Protein AF-A0A6C0DJN3-F1 (afdb_monomer)

Sequence (434 aa):
MSNNQFNIQLILSNLINDVNAITIPNTTESMMNELSIIDMSINNILKQYENNNNSKTNESNTKSKKTKCKSLELSEYNYANKEIPIKEYKLDELKKAAKKYKLLISGNKTALINRLQMHFKQIKNAIILQKNYRRWIVNATYALRGPAFKNRKLCVNDTDFVTMEPLDEIPNENFFSYMDTKQFIYGFNITSIIQMIRSKGKFNNPYNREELDKKTLKDIKKLYRLCFIVYPDFKNENESVRTSQNNMNNNNIENGNNNNSLNRHYTNEFRHHNDLITNRYSNLIHGIKEKLRIIREKTIEQRITELFIEFDHLGNYTNRNWFSTLDSTQYIRLYRCILDIWNSRGQLSYSVKSKICLLGSPFTEIIPRTFFTNDSISYERIQNGCLTIFENLVYTGIDEEHRKLGAFHALTSLTVVSRDARQAMPWLYESVVF

Radius of gyration: 31.93 Å; Cα contacts (8 Å, |Δi|>4): 361; chains: 1; bounding box: 92×56×72 Å

InterPro domains:
  IPR003034 SAP domain [PF02037] (87-121)
  IPR036361 SAP domain superfamily [G3DSA:1.10.720.30] (47-127)

Mean predicted aligned error: 20.29 Å

Foldseek 3Di:
DPVPVVVVVVVVVVVVCVVVVDPDPDDDPVVVVVVVVVVVVVVVVVVVVVVVVVPDDDDDDDDDDDDPDPDDQLDLVCVVVVNDPLLPDDLVSLLVVCVVVVHDSDDDPVVSSVRSNVVSVVVVVVVVVVVVVLVVLVVLLVPLQDDCLVPVVQAPDQAAPPLRHGLVPADSLQKHWDADPVRHIHIHGLQSQVLCCVLPVFDADPPPRHGDDPVNVVSSLSSLQSSCVNPVVSVLQDDRDDDDDDPPDDDDDDDDDPDCSVQVSVVVVLPVNLVSLCVVCVVVVVVLVVVVVVLLVDDLVSLLVVLQVLLVVLPANDDSCLQPVFDLVLLLQLVVQLVCCLPPQVSDDLVLQCQQASSRALQPPADDPVVSVDPDDDSVNSSVRLSSSLSRRQRHHNDSVSNSVSSLSSLLSSLVRGVVSCVRCVVSVVSPVD

pLDDT: mean 72.51, std 23.51, range [26.83, 97.81]

Nearest PDB structures (foldseek):
  7nkq-assembly1_d  TM=2.104E-01  e=4.677E+00  Mycolicibacterium smegmatis MC2 155

Solvent-accessible surface area (backbone atoms only — not comparable to full-atom values): 25527 Å² total; per-residue (Å²): 134,72,76,66,62,59,51,54,55,52,50,51,52,50,51,52,50,62,56,69,71,58,80,79,82,78,84,50,70,71,57,53,49,52,51,49,52,50,52,51,51,50,52,51,54,51,52,55,53,53,59,61,67,76,68,77,88,78,89,79,93,74,94,73,82,89,69,88,72,78,83,72,74,85,43,58,70,43,52,74,71,68,76,54,68,73,84,76,59,52,69,68,58,52,39,53,39,27,52,74,73,72,41,82,66,74,79,57,71,65,60,45,48,52,51,51,52,51,50,41,51,50,50,54,51,50,54,52,51,50,53,52,49,55,52,48,52,55,52,49,44,61,65,51,18,34,84,31,67,90,45,59,83,62,25,82,51,65,40,22,95,74,82,59,46,44,54,89,73,53,53,77,91,39,43,31,24,49,67,50,99,86,72,50,31,44,50,35,44,46,63,51,52,51,52,40,31,71,74,67,75,50,55,53,44,89,89,79,62,50,69,67,53,73,64,59,55,49,40,50,57,49,35,56,58,49,37,53,74,74,34,68,66,57,38,75,75,50,80,82,84,77,76,86,75,80,85,77,81,82,90,76,89,78,89,78,80,95,83,62,80,76,65,61,53,66,60,49,61,49,53,57,63,32,53,60,51,42,68,77,40,42,70,59,52,50,53,44,52,52,53,50,50,61,48,67,73,46,54,70,70,56,41,46,47,54,50,35,53,47,43,36,74,63,72,38,95,68,60,54,62,52,60,76,69,56,52,65,68,41,44,55,51,30,48,52,41,40,54,41,37,75,73,71,66,63,81,64,51,71,75,54,46,42,36,17,16,57,79,37,43,45,61,61,98,50,80,62,80,76,54,86,75,46,98,80,69,55,58,67,59,52,50,52,46,50,50,50,30,44,49,32,22,46,64,33,23,79,47,70,68,33,14,39,52,23,38,47,55,46,50,30,25,43,22,73,62,19,69,66,41,22,71,77,40,48,70,45,31,50,72,74,76,110

Organism: NCBI:txid1070528

Secondary structure (DSSP, 8-state):
--HHHHHHHHHHHHHHHHHHT-------HHHHHHHHHHHHHHHHHHHHHHHHHSS--------------------HHHHHTT---GGGS-HHHHHHHHHHTT----S-HHHHHHHHHHHHHHHHHHHHHHHHHHHHHHHHHHHHT-TTSS-GGGSS-SB-TTT--BTTTS-TTTEEEEE-TTS-EEEEEHHHHHHHHHHHSS-B-TTT-PBPPHHHHHHHHHHHHHHHHH-HHHHHHS----------------------TTHHHHHHHHHHHHHHHHHHSHHHHHHHHHHHHHHHTS-HHHHHHHHHHHHHHTT----THHHHT--HHHHHHHHHHHHHIIIIIS---HHHHHHH-TTS-TTTTS--TTTTTSTT--HHHHHHHHHHHHHHHHH--SSHHHHHHHHHHHHHHHHHH-HHHHHH-HHHHHHHH-

Structure (mmCIF, N/CA/C/O backbone):
data_AF-A0A6C0DJN3-F1
#
_entry.id   AF-A0A6C0DJN3-F1
#
loop_
_atom_site.group_PDB
_atom_site.id
_atom_site.type_symbol
_atom_site.label_atom_id
_atom_site.label_alt_id
_atom_site.label_comp_id
_atom_site.label_asym_id
_atom_site.label_entity_id
_atom_site.label_seq_id
_atom_site.pdbx_PDB_ins_code
_atom_site.Cartn_x
_atom_site.Cartn_y
_atom_site.Cartn_z
_atom_site.occupancy
_atom_site.B_iso_or_equiv
_atom_site.auth_seq_id
_atom_site.auth_comp_id
_atom_site.auth_asym_id
_atom_site.auth_atom_id
_atom_site.pdbx_PDB_model_num
ATOM 1 N N . MET A 1 1 ? -10.626 -8.505 34.891 1.00 31.72 1 MET A N 1
ATOM 2 C CA . MET A 1 1 ? -11.514 -7.537 34.195 1.00 31.72 1 MET A CA 1
ATOM 3 C C . MET A 1 1 ? -10.853 -6.164 33.954 1.00 31.72 1 MET A C 1
ATOM 5 O O . MET A 1 1 ? -11.553 -5.182 33.750 1.00 31.72 1 MET A O 1
ATOM 9 N N . SER A 1 2 ? -9.518 -6.070 33.894 1.00 28.86 2 SER A N 1
ATOM 10 C CA . SER A 1 2 ? -8.775 -4.805 33.725 1.00 28.86 2 SER A CA 1
ATOM 11 C C . SER A 1 2 ? -8.487 -4.405 32.266 1.00 28.86 2 SER A C 1
ATOM 13 O O . SER A 1 2 ? -8.169 -3.247 32.017 1.00 28.86 2 SER A O 1
ATOM 15 N N . ASN A 1 3 ? -8.663 -5.302 31.286 1.00 27.16 3 ASN A N 1
ATOM 16 C CA . ASN A 1 3 ? -8.276 -5.039 29.887 1.00 27.16 3 ASN A CA 1
ATOM 17 C C . ASN A 1 3 ? -9.309 -4.254 29.051 1.00 27.16 3 ASN A C 1
ATOM 19 O O . ASN A 1 3 ? -8.944 -3.665 28.039 1.00 27.16 3 ASN A O 1
ATOM 23 N N . ASN A 1 4 ? -10.578 -4.169 29.472 1.00 31.05 4 ASN A N 1
ATOM 24 C CA . ASN A 1 4 ? -11.606 -3.429 28.713 1.00 31.05 4 ASN A CA 1
ATOM 25 C C . ASN A 1 4 ? -11.691 -1.937 29.069 1.00 31.05 4 ASN A C 1
ATOM 27 O O . ASN A 1 4 ? -12.181 -1.137 28.275 1.00 31.05 4 ASN A O 1
ATOM 31 N N . GLN A 1 5 ? -11.196 -1.538 30.242 1.00 32.38 5 GLN A N 1
ATOM 32 C CA . GLN A 1 5 ? -11.289 -0.154 30.717 1.00 32.38 5 GLN A CA 1
ATOM 33 C C . GLN A 1 5 ? -10.165 0.731 30.153 1.00 32.38 5 GLN A C 1
ATOM 35 O O . GLN A 1 5 ? -10.379 1.918 29.916 1.00 32.38 5 GLN A O 1
ATOM 40 N N . PHE A 1 6 ? -9.008 0.133 29.845 1.00 29.11 6 PHE A N 1
ATOM 41 C CA . PHE A 1 6 ? -7.888 0.805 29.180 1.00 29.11 6 PHE A CA 1
ATOM 42 C C . PHE A 1 6 ? -8.193 1.107 27.700 1.00 29.11 6 PHE A C 1
ATOM 44 O O . PHE A 1 6 ? -7.822 2.161 27.194 1.00 29.11 6 PHE A O 1
ATOM 51 N N . ASN A 1 7 ? -8.972 0.246 27.033 1.00 37.09 7 ASN A N 1
ATOM 52 C CA . ASN A 1 7 ? -9.353 0.428 25.630 1.00 37.09 7 ASN A CA 1
ATOM 53 C C . ASN A 1 7 ? -10.341 1.584 25.417 1.00 37.09 7 ASN A C 1
ATOM 55 O O . ASN A 1 7 ? -10.177 2.367 24.492 1.00 37.09 7 ASN A O 1
ATOM 59 N N . ILE A 1 8 ? -11.344 1.758 26.282 1.00 35.66 8 ILE A N 1
ATOM 60 C CA . ILE A 1 8 ? -12.380 2.790 26.075 1.00 35.66 8 ILE A CA 1
ATOM 61 C C . ILE A 1 8 ? -11.835 4.201 26.327 1.00 35.66 8 ILE A C 1
ATOM 63 O O . ILE A 1 8 ? -12.190 5.139 25.617 1.00 35.66 8 ILE A O 1
ATOM 67 N N . GLN A 1 9 ? -10.948 4.363 27.309 1.00 32.91 9 GLN A N 1
ATOM 68 C CA . GLN A 1 9 ? -10.354 5.662 27.621 1.00 32.91 9 GLN A CA 1
ATOM 69 C C . GLN A 1 9 ? -9.331 6.091 26.555 1.00 32.91 9 GLN A C 1
ATOM 71 O O . GLN A 1 9 ? -9.286 7.273 26.225 1.00 32.91 9 GLN A O 1
ATOM 76 N N . LEU A 1 10 ? -8.608 5.128 25.967 1.00 34.38 10 LEU A N 1
ATOM 77 C CA . LEU A 1 10 ? -7.714 5.330 24.824 1.00 34.38 10 LEU A CA 1
ATOM 78 C C . LEU A 1 10 ? -8.495 5.630 23.529 1.00 34.38 10 LEU A C 1
ATOM 80 O O . LEU A 1 10 ? -8.118 6.502 22.752 1.00 34.38 10 LEU A O 1
ATOM 84 N N . ILE A 1 11 ? -9.636 4.966 23.321 1.00 36.25 11 ILE A N 1
ATOM 85 C CA . ILE A 1 11 ? -10.531 5.221 22.183 1.00 36.25 11 ILE A CA 1
ATOM 86 C C . ILE A 1 11 ? -11.157 6.620 22.285 1.00 36.25 11 ILE A C 1
ATOM 88 O O . ILE A 1 11 ? -11.192 7.341 21.293 1.00 36.25 11 ILE A O 1
ATOM 92 N N . LEU A 1 12 ? -11.600 7.042 23.475 1.00 34.44 12 LEU A N 1
ATOM 93 C CA . LEU A 1 12 ? -12.170 8.376 23.697 1.00 34.44 12 LEU A CA 1
ATOM 94 C C . LEU A 1 12 ? -11.123 9.497 23.599 1.00 34.44 12 LEU A C 1
ATOM 96 O O . LEU A 1 12 ? -11.439 10.554 23.060 1.00 34.44 12 LEU A O 1
ATOM 100 N N . SER A 1 13 ? -9.886 9.282 24.065 1.00 33.06 13 SER A N 1
ATOM 101 C CA . SER A 1 13 ? -8.806 10.267 23.905 1.00 33.06 13 SER A CA 1
ATOM 102 C C . SER A 1 13 ? -8.369 10.412 22.448 1.00 33.06 13 SER A C 1
ATOM 104 O O . SER A 1 13 ? -8.129 11.528 21.997 1.00 33.06 13 SER A O 1
ATOM 106 N N . ASN A 1 14 ? -8.333 9.309 21.695 1.00 36.38 14 ASN A N 1
ATOM 107 C CA . ASN A 1 14 ? -8.007 9.340 20.269 1.00 36.38 14 ASN A CA 1
ATOM 108 C C . ASN A 1 14 ? -9.123 10.023 19.462 1.00 36.38 14 ASN A C 1
ATOM 110 O O . ASN A 1 14 ? -8.834 10.871 18.631 1.00 36.38 14 ASN A O 1
ATOM 114 N N . LEU A 1 15 ? -10.395 9.778 19.799 1.00 36.34 15 LEU A N 1
ATOM 115 C CA . LEU A 1 15 ? -11.548 10.453 19.185 1.00 36.34 15 LEU A CA 1
ATOM 116 C C . LEU A 1 15 ? -11.598 11.964 19.459 1.00 36.34 15 LEU A C 1
ATOM 118 O O . LEU A 1 15 ? -11.969 12.725 18.572 1.00 36.34 15 LEU A O 1
ATOM 122 N N . ILE A 1 16 ? -11.235 12.416 20.663 1.00 35.44 16 ILE A N 1
ATOM 123 C CA . ILE A 1 16 ? -11.189 13.853 20.991 1.00 35.44 16 ILE A CA 1
ATOM 124 C C . ILE A 1 16 ? -10.036 14.541 20.246 1.00 35.44 16 ILE A C 1
ATOM 126 O O . ILE A 1 16 ? -10.211 15.650 19.745 1.00 35.44 16 ILE A O 1
ATOM 130 N N . ASN A 1 17 ? -8.888 13.875 20.111 1.00 35.91 17 ASN A N 1
ATOM 131 C CA . ASN A 1 17 ? -7.758 14.399 19.343 1.00 35.91 17 ASN A CA 1
ATOM 132 C C . ASN A 1 17 ? -8.045 14.419 17.832 1.00 35.91 17 ASN A C 1
ATOM 134 O O . ASN A 1 17 ? -7.708 15.399 17.175 1.00 35.91 17 ASN A O 1
ATOM 138 N N . ASP A 1 18 ? -8.745 13.413 17.301 1.00 37.84 18 ASP A N 1
ATOM 139 C CA . ASP A 1 18 ? -9.129 13.341 15.884 1.00 37.84 18 ASP A CA 1
ATOM 140 C C . ASP A 1 18 ? -10.215 14.367 15.507 1.00 37.84 18 ASP A C 1
ATOM 142 O O . ASP A 1 18 ? -10.234 14.858 14.381 1.00 37.84 18 ASP A O 1
ATOM 146 N N . VAL A 1 19 ? -11.102 14.731 16.443 1.00 33.56 19 VAL A N 1
ATOM 147 C CA . VAL A 1 19 ? -12.116 15.785 16.244 1.00 33.56 19 VAL A CA 1
ATOM 148 C C . VAL A 1 19 ? -11.506 17.185 16.382 1.00 33.56 19 VAL A C 1
ATOM 150 O O . VAL A 1 19 ? -11.826 18.067 15.589 1.00 33.56 19 VAL A O 1
ATOM 153 N N . ASN A 1 20 ? -10.590 17.393 17.333 1.00 32.59 20 ASN A N 1
ATOM 154 C CA . ASN A 1 20 ? -9.934 18.690 17.542 1.00 32.59 20 ASN A CA 1
ATOM 155 C C . ASN A 1 20 ? -8.828 18.993 16.512 1.00 32.59 20 ASN A C 1
ATOM 157 O O . ASN A 1 20 ? -8.491 20.157 16.309 1.00 32.59 20 ASN A O 1
ATOM 161 N N . ALA A 1 21 ? -8.282 17.976 15.835 1.00 31.70 21 ALA A N 1
ATOM 162 C CA . ALA A 1 21 ? -7.291 18.140 14.766 1.00 31.70 21 ALA A CA 1
ATOM 163 C C . ALA A 1 21 ? -7.889 18.626 13.430 1.00 31.70 21 ALA A C 1
ATOM 165 O O . ALA A 1 21 ? -7.144 18.932 12.498 1.00 31.70 21 ALA A O 1
ATOM 166 N N . ILE A 1 22 ? -9.219 18.721 13.320 1.00 32.81 22 ILE A N 1
ATOM 167 C CA . ILE A 1 22 ? -9.905 19.228 12.130 1.00 32.81 22 ILE A CA 1
ATOM 168 C C . ILE A 1 22 ? -10.445 20.631 12.432 1.00 32.81 22 ILE A C 1
ATOM 170 O O . ILE A 1 22 ? -11.639 20.837 12.636 1.00 32.81 22 ILE A O 1
ATOM 174 N N . THR A 1 23 ? -9.572 21.637 12.409 1.00 28.48 23 THR A N 1
ATOM 175 C CA . THR A 1 23 ? -10.018 23.000 12.104 1.00 28.48 23 THR A CA 1
ATOM 176 C C . THR A 1 23 ? -10.500 23.007 10.655 1.00 28.48 23 THR A C 1
ATOM 178 O O . THR A 1 23 ? -9.700 22.895 9.730 1.00 28.48 23 THR A O 1
ATOM 181 N N . ILE A 1 24 ? -11.818 23.085 10.445 1.00 32.78 24 ILE A N 1
ATOM 182 C CA . ILE A 1 24 ? -12.427 23.270 9.121 1.00 32.78 24 ILE A CA 1
ATOM 183 C C . ILE A 1 24 ? -12.500 24.781 8.858 1.00 32.78 24 ILE A C 1
ATOM 185 O O . ILE A 1 24 ? -13.321 25.445 9.491 1.00 32.78 24 ILE A O 1
ATOM 189 N N . PRO A 1 25 ? -11.700 25.365 7.945 1.00 32.03 25 PRO A N 1
ATOM 190 C CA . PRO A 1 25 ? -11.922 26.730 7.503 1.00 32.03 25 PRO A CA 1
ATOM 191 C C . PRO A 1 25 ? -12.975 26.723 6.387 1.00 32.03 25 PRO A C 1
ATOM 193 O O . PRO A 1 25 ? -12.846 25.991 5.405 1.00 32.03 25 PRO A O 1
ATOM 196 N N . ASN A 1 26 ? -13.966 27.599 6.538 1.00 36.91 26 ASN A N 1
ATOM 197 C CA . ASN A 1 26 ? -14.934 28.043 5.531 1.00 36.91 26 ASN A CA 1
ATOM 198 C C . ASN A 1 26 ? -15.949 26.983 5.072 1.00 36.91 26 ASN A C 1
ATOM 200 O O . ASN A 1 26 ? -15.834 26.362 4.014 1.00 36.91 26 ASN A O 1
ATOM 204 N N . THR A 1 27 ? -17.009 26.837 5.867 1.00 34.91 27 THR A N 1
ATOM 205 C CA . THR A 1 27 ? -18.262 26.201 5.456 1.00 34.91 27 THR A CA 1
ATOM 206 C C . THR A 1 27 ? -18.911 27.009 4.332 1.00 34.91 27 THR A C 1
ATOM 208 O O . THR A 1 27 ? -19.228 28.185 4.479 1.00 34.91 27 THR A O 1
ATOM 211 N N . THR A 1 28 ? -19.100 26.370 3.178 1.00 44.97 28 THR A N 1
ATOM 212 C CA . THR A 1 28 ? -19.908 26.938 2.089 1.00 44.97 28 THR A CA 1
ATOM 213 C C . THR A 1 28 ? -21.383 26.986 2.490 1.00 44.97 28 THR A C 1
ATOM 215 O O . THR A 1 28 ? -21.862 26.131 3.236 1.00 44.97 28 THR A O 1
ATOM 218 N N . GLU A 1 29 ? -22.114 27.962 1.958 1.00 33.66 29 GLU A N 1
ATOM 219 C CA . GLU A 1 29 ? -23.543 28.215 2.206 1.00 33.66 29 GLU A CA 1
ATOM 220 C C . GLU A 1 29 ? -24.427 26.974 1.952 1.00 33.66 29 GLU A C 1
ATOM 222 O O . GLU A 1 29 ? -25.398 26.731 2.662 1.00 33.66 29 GLU A O 1
ATOM 227 N N . SER A 1 30 ? -24.007 26.093 1.034 1.00 35.19 30 SER A N 1
ATOM 228 C CA . SER A 1 30 ? -24.640 24.789 0.788 1.00 35.19 30 SER A CA 1
ATOM 229 C C . SER A 1 30 ? -24.526 23.818 1.973 1.00 35.19 30 SER A C 1
ATOM 231 O O . SER A 1 30 ? -25.473 23.088 2.245 1.00 35.19 30 SER A O 1
ATOM 233 N N . MET A 1 31 ? -23.398 23.809 2.696 1.00 36.84 31 MET A N 1
ATOM 234 C CA . MET A 1 31 ? -23.219 22.980 3.899 1.00 36.84 31 MET A CA 1
ATOM 235 C C . MET A 1 31 ? -23.934 23.582 5.112 1.00 36.84 31 MET A C 1
ATOM 237 O O . MET A 1 31 ? -24.431 22.834 5.947 1.00 36.84 31 MET A O 1
ATOM 241 N N . MET A 1 32 ? -24.026 24.914 5.197 1.00 35.03 32 MET A N 1
ATOM 242 C CA . MET A 1 32 ? -24.844 25.591 6.214 1.00 35.03 32 MET A CA 1
ATOM 243 C C . MET A 1 32 ? -26.335 25.310 5.997 1.00 35.03 32 MET A C 1
ATOM 245 O O . MET A 1 32 ? -27.049 25.079 6.966 1.00 35.03 32 MET A O 1
ATOM 249 N N . ASN A 1 33 ? -26.791 25.234 4.742 1.00 38.00 33 ASN A N 1
ATOM 250 C CA . ASN A 1 33 ? -28.159 24.834 4.413 1.00 38.00 33 ASN A CA 1
ATOM 251 C C . ASN A 1 33 ? -28.430 23.359 4.732 1.00 38.00 33 ASN A C 1
ATOM 253 O O . ASN A 1 33 ? -29.473 23.055 5.299 1.00 38.00 33 ASN A O 1
ATOM 257 N N . GLU A 1 34 ? -27.498 22.441 4.458 1.00 38.47 34 GLU A N 1
ATOM 258 C CA . GLU A 1 34 ? -27.655 21.034 4.863 1.00 38.47 34 GLU A CA 1
ATOM 259 C C . GLU A 1 34 ? -27.644 20.861 6.391 1.00 38.47 34 GLU A C 1
ATOM 261 O O . GLU A 1 34 ? -28.472 20.126 6.925 1.00 38.47 34 GLU A O 1
ATOM 266 N N . LEU A 1 35 ? -26.774 21.580 7.110 1.00 39.62 35 LEU A N 1
ATOM 267 C CA . LEU A 1 35 ? -26.753 21.596 8.579 1.00 39.62 35 LEU A CA 1
ATOM 268 C C . LEU A 1 35 ? -28.025 22.226 9.166 1.00 39.62 35 LEU A C 1
ATOM 270 O O . LEU A 1 35 ? -28.569 21.696 10.127 1.00 39.62 35 LEU A O 1
ATOM 274 N N . SER A 1 36 ? -28.548 23.286 8.546 1.00 38.75 36 SER A N 1
ATOM 275 C CA . SER A 1 36 ? -29.827 23.925 8.889 1.00 38.75 36 SER A CA 1
ATOM 276 C C . SER A 1 36 ? -31.016 22.982 8.682 1.00 38.75 36 SER A C 1
ATOM 278 O O . SER A 1 36 ? -31.877 22.867 9.553 1.00 38.75 36 SER A O 1
ATOM 280 N N . ILE A 1 37 ? -31.039 22.237 7.572 1.00 40.81 37 ILE A N 1
ATOM 281 C CA . ILE A 1 37 ? -32.065 21.224 7.290 1.00 40.81 37 ILE A CA 1
ATOM 282 C C . ILE A 1 37 ? -31.987 20.084 8.313 1.00 40.81 37 ILE A C 1
ATOM 284 O O . ILE A 1 37 ? -33.022 19.608 8.785 1.00 40.81 37 ILE A O 1
ATOM 288 N N . ILE A 1 38 ? -30.776 19.668 8.696 1.00 40.16 38 ILE A N 1
ATOM 289 C CA . ILE A 1 38 ? -30.553 18.656 9.734 1.00 40.16 38 ILE A CA 1
ATOM 290 C C . ILE A 1 38 ? -31.016 19.172 11.104 1.00 40.16 38 ILE A C 1
ATOM 292 O O . ILE A 1 38 ? -31.748 18.457 11.787 1.00 40.16 38 ILE A O 1
ATOM 296 N N . ASP A 1 39 ? -30.696 20.412 11.476 1.00 42.84 39 ASP A N 1
ATOM 297 C CA . ASP A 1 39 ? -31.150 21.036 12.725 1.00 42.84 39 ASP A CA 1
ATOM 298 C C . ASP A 1 39 ? -32.673 21.223 12.763 1.00 42.84 39 ASP A C 1
ATOM 300 O O . ASP A 1 39 ? -33.310 20.944 13.781 1.00 42.84 39 ASP A O 1
ATOM 304 N N . MET A 1 40 ? -33.304 21.616 11.651 1.00 37.97 40 MET A N 1
ATOM 305 C CA . MET A 1 40 ? -34.767 21.668 11.533 1.00 37.97 40 MET A CA 1
ATOM 306 C C . MET A 1 40 ? -35.394 20.279 11.676 1.00 37.97 40 MET A C 1
ATOM 308 O O . MET A 1 40 ? -36.414 20.128 12.350 1.00 37.97 40 MET A O 1
ATOM 312 N N . SER A 1 41 ? -34.783 19.253 11.079 1.00 39.75 41 SER A N 1
ATOM 313 C CA . SER A 1 41 ? -35.259 17.871 11.171 1.00 39.75 41 SER A CA 1
ATOM 314 C C . SER A 1 41 ? -35.133 17.329 12.600 1.00 39.75 41 SER A C 1
ATOM 316 O O . SER A 1 41 ? -36.078 16.745 13.129 1.00 39.75 41 SER A O 1
ATOM 318 N N . ILE A 1 42 ? -34.019 17.618 13.281 1.00 39.53 42 ILE A N 1
ATOM 319 C CA . ILE A 1 42 ? -33.789 17.274 14.690 1.00 39.53 42 ILE A CA 1
ATOM 320 C C . ILE A 1 42 ? -34.803 17.984 15.596 1.00 39.53 42 ILE A C 1
ATOM 322 O O . ILE A 1 42 ? -35.422 17.338 16.441 1.00 39.53 42 ILE A O 1
ATOM 326 N N . ASN A 1 43 ? -35.043 19.280 15.391 1.00 42.12 43 ASN A N 1
ATOM 327 C CA . ASN A 1 43 ? -36.003 20.047 16.187 1.00 42.12 43 ASN A CA 1
ATOM 328 C C . ASN A 1 43 ? -37.455 19.595 15.964 1.00 42.12 43 ASN A C 1
ATOM 330 O O . ASN A 1 43 ? -38.239 19.556 16.913 1.00 42.12 43 ASN A O 1
ATOM 334 N N . ASN A 1 44 ? -37.816 19.183 14.747 1.00 40.72 44 ASN A N 1
ATOM 335 C CA . ASN A 1 44 ? -39.135 18.617 14.459 1.00 40.72 44 ASN A CA 1
ATOM 336 C C . ASN A 1 44 ? -39.323 17.230 15.092 1.00 40.72 44 ASN A C 1
ATOM 338 O O . ASN A 1 44 ? -40.400 16.942 15.616 1.00 40.72 44 ASN A O 1
ATOM 342 N N . ILE A 1 45 ? -38.275 16.399 15.122 1.00 40.38 45 ILE A N 1
ATOM 343 C CA . ILE A 1 45 ? -38.287 15.106 15.823 1.00 40.38 45 ILE A CA 1
ATOM 344 C C . ILE A 1 45 ? -38.418 15.314 17.339 1.00 40.38 45 ILE A C 1
ATOM 346 O O . ILE A 1 45 ? -39.192 14.608 17.984 1.00 40.38 45 ILE A O 1
ATOM 350 N N . LEU A 1 46 ? -37.723 16.303 17.912 1.00 38.75 46 LEU A N 1
ATOM 351 C CA . LEU A 1 46 ? -37.837 16.653 19.333 1.00 38.75 46 LEU A CA 1
ATOM 352 C C . LEU A 1 46 ? -39.246 17.157 19.689 1.00 38.75 46 LEU A C 1
ATOM 354 O O . LEU A 1 46 ? -39.831 16.663 20.651 1.00 38.75 46 LEU A O 1
ATOM 358 N N . LYS A 1 47 ? -39.842 18.032 18.865 1.00 40.41 47 LYS A N 1
ATOM 359 C CA . LYS A 1 47 ? -41.224 18.518 19.051 1.00 40.41 47 LYS A CA 1
ATOM 360 C C . LYS A 1 47 ? -42.273 17.410 18.923 1.00 40.41 47 LYS A C 1
ATOM 362 O O . LYS A 1 47 ? -43.207 17.355 19.720 1.00 40.41 47 LYS A O 1
ATOM 367 N N . GLN A 1 48 ? -42.121 16.489 17.968 1.00 38.38 48 GLN A N 1
ATOM 368 C CA . GLN A 1 48 ? -43.001 15.315 17.874 1.00 38.38 48 GLN A CA 1
ATOM 369 C C . GLN A 1 48 ? -42.876 14.403 19.103 1.00 38.38 48 GLN A C 1
ATOM 371 O O . GLN A 1 48 ? -43.863 13.810 19.539 1.00 38.38 48 GLN A O 1
ATOM 376 N N . TYR A 1 49 ? -41.683 14.305 19.692 1.00 36.59 49 TYR A N 1
ATOM 377 C CA . TYR A 1 49 ? -41.448 13.489 20.881 1.00 36.59 49 TYR A CA 1
ATOM 378 C C . TYR A 1 49 ? -41.990 14.130 22.169 1.00 36.59 49 TYR A C 1
ATOM 380 O O . TYR A 1 49 ? -42.450 13.414 23.059 1.00 36.59 49 TYR A O 1
ATOM 388 N N . GLU A 1 50 ? -41.986 15.459 22.277 1.00 38.66 50 GLU A N 1
ATOM 389 C CA . GLU A 1 50 ? -42.622 16.188 23.385 1.00 38.66 50 GLU A CA 1
ATOM 390 C C . GLU A 1 50 ? -44.155 16.104 23.310 1.00 38.66 50 GLU A C 1
ATOM 392 O O . GLU A 1 50 ? -44.804 15.790 24.309 1.00 38.66 50 GLU A O 1
ATOM 397 N N . ASN A 1 51 ? -44.735 16.233 22.112 1.00 38.44 51 ASN A N 1
ATOM 398 C CA . ASN A 1 51 ? -46.183 16.100 21.902 1.00 38.44 51 ASN A CA 1
ATOM 399 C C . ASN A 1 51 ? -46.709 14.677 22.182 1.00 38.44 51 ASN A C 1
ATOM 401 O O . ASN A 1 51 ? -47.811 14.511 22.710 1.00 38.44 51 ASN A O 1
ATOM 405 N N . ASN A 1 52 ? -45.903 13.645 21.910 1.00 37.31 52 ASN A N 1
ATOM 406 C CA . ASN A 1 52 ? -46.251 12.250 22.204 1.00 37.31 52 ASN A CA 1
ATOM 407 C C . ASN A 1 52 ? -46.115 11.872 23.692 1.00 37.31 52 ASN A C 1
ATOM 409 O O . ASN A 1 52 ? -46.685 10.866 24.110 1.00 37.31 52 ASN A O 1
ATOM 413 N N . ASN A 1 53 ? -45.392 12.654 24.504 1.00 37.19 53 ASN A N 1
ATOM 414 C CA . ASN A 1 53 ? -45.270 12.418 25.950 1.00 37.19 53 ASN A CA 1
ATOM 415 C C . ASN A 1 53 ? -46.310 13.183 26.787 1.00 37.19 53 ASN A C 1
ATOM 417 O O . ASN A 1 53 ? -46.517 12.832 27.946 1.00 37.19 53 ASN A O 1
ATOM 421 N N . ASN A 1 54 ? -47.018 14.154 26.201 1.00 33.94 54 ASN A N 1
ATOM 422 C CA . ASN A 1 54 ? -48.131 14.855 26.856 1.00 33.94 54 ASN A CA 1
ATOM 423 C C . ASN A 1 54 ? -49.501 14.179 26.652 1.00 33.94 54 ASN A C 1
ATOM 425 O O . ASN A 1 54 ? -50.508 14.660 27.159 1.00 33.94 54 ASN A O 1
ATOM 429 N N . SER A 1 55 ? -49.559 13.045 25.948 1.00 35.59 55 SER A N 1
ATOM 430 C CA . SER A 1 55 ? -50.800 12.315 25.666 1.00 35.59 55 SER A CA 1
ATOM 431 C C . SER A 1 55 ? -50.685 10.835 26.039 1.00 35.59 55 SER A C 1
ATOM 433 O O . SER A 1 55 ? -50.713 9.967 25.175 1.00 35.59 55 SER A O 1
ATOM 435 N N . LYS A 1 56 ? -50.531 10.538 27.340 1.00 34.03 56 LYS A N 1
ATOM 436 C CA . LYS A 1 56 ? -50.930 9.263 27.987 1.00 34.03 56 LYS A CA 1
ATOM 437 C C . LYS A 1 56 ? -50.623 9.292 29.489 1.00 34.03 56 LYS A C 1
ATOM 439 O O . LYS A 1 56 ? -49.694 8.655 29.975 1.00 34.03 56 LYS A O 1
ATOM 444 N N . THR A 1 57 ? -51.462 9.992 30.242 1.00 32.34 57 THR A N 1
ATOM 445 C CA . THR A 1 57 ? -51.786 9.601 31.618 1.00 32.34 57 THR A CA 1
ATOM 446 C C . THR A 1 57 ? -53.137 8.913 31.576 1.00 32.34 57 THR A C 1
ATOM 448 O O . THR A 1 57 ? -54.139 9.570 31.330 1.00 32.34 57 THR A O 1
ATOM 451 N N . ASN A 1 58 ? -53.150 7.599 31.772 1.00 28.27 58 ASN A N 1
ATOM 452 C CA . ASN A 1 58 ? -54.264 6.897 32.396 1.00 28.27 58 ASN A CA 1
ATOM 453 C C . ASN A 1 58 ? -53.673 5.697 33.133 1.00 28.27 58 ASN A C 1
ATOM 455 O O . ASN A 1 58 ? -53.039 4.822 32.541 1.00 28.27 58 ASN A O 1
ATOM 459 N N . GLU A 1 59 ? -53.798 5.752 34.453 1.00 38.62 59 GLU A N 1
ATOM 460 C CA . GLU A 1 59 ? -53.364 4.740 35.399 1.00 38.62 59 GLU A CA 1
ATOM 461 C C . GLU A 1 59 ? -54.161 3.446 35.215 1.00 38.62 59 GLU A C 1
ATOM 463 O O . GLU A 1 59 ? -55.379 3.464 35.053 1.00 38.62 59 GLU A O 1
ATOM 468 N N . SER A 1 60 ? -53.491 2.307 35.368 1.00 27.05 60 SER A N 1
ATOM 469 C CA . SER A 1 60 ? -54.147 1.103 35.870 1.00 27.05 60 SER A CA 1
ATOM 470 C C . SER A 1 60 ? -53.191 0.369 36.804 1.00 27.05 60 SER A C 1
ATOM 472 O O . SER A 1 60 ? -52.179 -0.197 36.387 1.00 27.05 60 SER A O 1
ATOM 474 N N . ASN A 1 61 ? -53.519 0.435 38.093 1.00 35.00 61 ASN A N 1
ATOM 475 C CA . ASN A 1 61 ? -52.873 -0.272 39.188 1.00 35.00 61 ASN A CA 1
ATOM 476 C C . ASN A 1 61 ? -53.017 -1.790 39.027 1.00 35.00 61 ASN A C 1
ATOM 478 O O . ASN A 1 61 ? -54.116 -2.320 39.157 1.00 35.00 61 ASN A O 1
ATOM 482 N N . THR A 1 62 ? -51.901 -2.508 38.915 1.00 27.39 62 THR A N 1
ATOM 483 C CA . THR A 1 62 ? -51.834 -3.921 39.317 1.00 27.39 62 THR A CA 1
ATOM 484 C C . THR A 1 62 ? -50.551 -4.173 40.097 1.00 27.39 62 THR A C 1
ATOM 486 O O . THR A 1 62 ? -49.447 -4.123 39.557 1.00 27.39 62 THR A O 1
ATOM 489 N N . LYS A 1 63 ? -50.713 -4.430 41.400 1.00 39.69 63 LYS A N 1
ATOM 490 C CA . LYS A 1 63 ? -49.654 -4.852 42.324 1.00 39.69 63 LYS A CA 1
ATOM 491 C C . LYS A 1 63 ? -49.105 -6.212 41.876 1.00 39.69 63 LYS A C 1
ATOM 493 O O . LYS A 1 63 ? -49.842 -7.193 41.912 1.00 39.69 63 LYS A O 1
ATOM 498 N N . SER A 1 64 ? -47.819 -6.298 41.531 1.00 32.69 64 SER A N 1
ATOM 499 C CA . SER A 1 64 ? -47.117 -7.581 41.387 1.00 32.69 64 SER A CA 1
ATOM 500 C C . SER A 1 64 ? -46.040 -7.748 42.466 1.00 32.69 64 SER A C 1
ATOM 502 O O . SER A 1 64 ? -45.414 -6.796 42.937 1.00 32.69 64 SER A O 1
ATOM 504 N N . LYS A 1 65 ? -45.928 -8.990 42.943 1.00 30.64 65 LYS A N 1
ATOM 505 C CA . LYS A 1 65 ? -45.162 -9.433 44.113 1.00 30.64 65 LYS A CA 1
ATOM 506 C C . LYS A 1 65 ? -43.660 -9.141 43.969 1.00 30.64 65 LYS A C 1
ATOM 508 O O . LYS A 1 65 ? -43.047 -9.470 42.956 1.00 30.64 65 LYS A O 1
ATOM 513 N N . LYS A 1 66 ? -43.061 -8.600 45.041 1.00 34.62 66 LYS A N 1
ATOM 514 C CA . LYS A 1 66 ? -41.612 -8.392 45.213 1.00 34.62 66 LYS A CA 1
ATOM 515 C C . LYS A 1 66 ? -40.862 -9.723 45.127 1.00 34.62 66 LYS A C 1
ATOM 517 O O . LYS A 1 66 ? -40.743 -10.438 46.118 1.00 34.62 66 LYS A O 1
ATOM 522 N N . THR A 1 67 ? -40.309 -10.014 43.957 1.00 32.50 67 THR A N 1
ATOM 523 C CA . THR A 1 67 ? -39.266 -11.031 43.804 1.00 32.50 67 THR A CA 1
ATOM 524 C C . THR A 1 67 ? -37.924 -10.334 44.008 1.00 32.50 67 THR A C 1
ATOM 526 O O . THR A 1 67 ? -37.660 -9.301 43.396 1.00 32.50 67 THR A O 1
ATOM 529 N N . LYS A 1 68 ? -37.105 -10.842 44.932 1.00 38.59 68 LYS A N 1
ATOM 530 C CA . LYS A 1 68 ? -35.810 -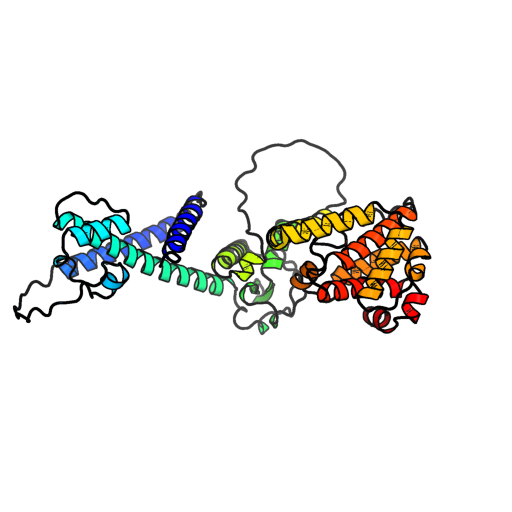10.271 45.331 1.00 38.59 68 LYS A CA 1
ATOM 531 C C . LYS A 1 68 ? -34.833 -10.369 44.149 1.00 38.59 68 LYS A C 1
ATOM 533 O O . LYS A 1 68 ? -34.139 -11.368 43.997 1.00 38.59 68 LYS A O 1
ATOM 538 N N . CYS A 1 69 ? -34.843 -9.358 43.282 1.00 39.38 69 CYS A N 1
ATOM 539 C CA . CYS A 1 69 ? -34.004 -9.297 42.091 1.00 39.38 69 CYS A CA 1
ATOM 540 C C . CYS A 1 69 ? -32.538 -9.144 42.519 1.00 39.38 69 CYS A C 1
ATOM 542 O O . CYS A 1 69 ? -32.188 -8.224 43.260 1.00 39.38 69 CYS A O 1
ATOM 544 N N . LYS A 1 70 ? -31.687 -10.081 42.093 1.00 44.41 70 LYS A N 1
ATOM 545 C CA . LYS A 1 70 ? -30.224 -9.980 42.178 1.00 44.41 70 LYS A CA 1
ATOM 546 C C . LYS A 1 70 ? -29.846 -8.633 41.546 1.00 44.41 70 LYS A C 1
ATOM 548 O O . LYS A 1 70 ? -30.185 -8.414 40.388 1.00 44.41 70 LYS A O 1
ATOM 553 N N . SER A 1 71 ? -29.244 -7.710 42.299 1.00 58.56 71 SER A N 1
ATOM 554 C CA . SER A 1 71 ? -29.007 -6.345 41.817 1.00 58.56 71 SER A CA 1
ATOM 555 C C . SER A 1 71 ? -28.056 -6.364 40.619 1.00 58.56 71 SER A C 1
ATOM 557 O O . SER A 1 71 ? -26.853 -6.575 40.758 1.00 58.56 71 SER A O 1
ATOM 559 N N . LEU A 1 72 ? -28.615 -6.188 39.419 1.00 63.34 72 LEU A N 1
ATOM 560 C CA . LEU A 1 72 ? -27.854 -6.071 38.178 1.00 63.34 72 LEU A CA 1
ATOM 561 C C . LEU A 1 72 ? -26.894 -4.882 38.282 1.00 63.34 72 LEU A C 1
ATOM 563 O O . LEU A 1 72 ? -27.216 -3.860 38.893 1.00 63.34 72 LEU A O 1
ATOM 567 N N . GLU A 1 73 ? -25.708 -4.994 37.687 1.00 69.81 73 GLU A N 1
ATOM 568 C CA . GLU A 1 73 ? -24.745 -3.893 37.684 1.00 69.81 73 GLU A CA 1
ATOM 569 C C . GLU A 1 73 ? -25.346 -2.664 36.985 1.00 69.81 73 GLU A C 1
ATOM 571 O O . GLU A 1 73 ? -25.921 -2.775 35.901 1.00 69.81 73 GLU A O 1
ATOM 576 N N . LEU A 1 74 ? -25.201 -1.480 37.585 1.00 67.25 74 LEU A N 1
ATOM 577 C CA . LEU A 1 74 ? -25.682 -0.239 36.987 1.00 67.25 74 LEU A CA 1
ATOM 578 C C . LEU A 1 74 ? -24.764 0.173 35.824 1.00 67.25 74 LEU A C 1
ATOM 580 O O . LEU A 1 74 ? -23.763 0.871 36.006 1.00 67.25 74 LEU A O 1
ATOM 584 N N . SER A 1 75 ? -25.099 -0.307 34.630 1.00 68.19 75 SER A N 1
ATOM 585 C CA . SER A 1 75 ? -24.347 -0.100 33.396 1.00 68.19 75 SER A CA 1
ATOM 586 C C . SER A 1 75 ? -25.240 0.447 32.284 1.00 68.19 75 SER A C 1
ATOM 588 O O . SER A 1 75 ? -26.461 0.272 32.295 1.00 68.19 75 SER A O 1
ATOM 590 N N . GLU A 1 76 ? -24.619 1.100 31.303 1.00 66.12 76 GLU A N 1
ATOM 591 C CA . GLU A 1 76 ? -25.307 1.585 30.103 1.00 66.12 76 GLU A CA 1
ATOM 592 C C . GLU A 1 76 ? -25.993 0.447 29.326 1.00 66.12 76 GLU A C 1
ATOM 594 O O . GLU A 1 76 ? -27.149 0.600 28.938 1.00 66.12 76 GLU A O 1
ATOM 599 N N . TYR A 1 77 ? -25.346 -0.717 29.221 1.00 65.44 77 TYR A N 1
ATOM 600 C CA . TYR A 1 77 ? -25.897 -1.927 28.602 1.00 65.44 77 TYR A CA 1
ATOM 601 C C . TYR A 1 77 ? -27.220 -2.374 29.252 1.00 65.44 77 TYR A C 1
ATOM 603 O O . TYR A 1 77 ? -28.243 -2.514 28.579 1.00 65.44 77 TYR A O 1
ATOM 611 N N . ASN A 1 78 ? -27.240 -2.507 30.581 1.00 68.31 78 ASN A N 1
ATOM 612 C CA . ASN A 1 78 ? -28.433 -2.946 31.311 1.00 68.31 78 ASN A CA 1
ATOM 613 C C . ASN A 1 78 ? -29.544 -1.870 31.306 1.00 68.31 78 ASN A C 1
ATOM 615 O O . ASN A 1 78 ? -30.736 -2.188 31.316 1.00 68.31 78 ASN A O 1
ATOM 619 N N . TYR A 1 79 ? -29.176 -0.583 31.245 1.00 69.62 79 TYR A N 1
ATOM 620 C CA . TYR A 1 79 ? -30.133 0.515 31.073 1.00 69.62 79 TYR A CA 1
ATOM 621 C C . TYR A 1 79 ? -30.763 0.513 29.669 1.00 69.62 79 TYR A C 1
ATOM 623 O O . TYR A 1 79 ? -31.972 0.716 29.528 1.00 69.62 79 TYR A O 1
ATOM 631 N N . ALA A 1 80 ? -29.972 0.250 28.624 1.00 61.00 80 ALA A N 1
ATOM 632 C CA . ALA A 1 80 ? -30.433 0.220 27.237 1.00 61.00 80 ALA A CA 1
ATOM 633 C C . ALA A 1 80 ? -31.443 -0.908 26.960 1.00 61.00 80 ALA A C 1
ATOM 635 O O . ALA A 1 80 ? -32.383 -0.681 26.190 1.00 61.00 80 ALA A O 1
ATOM 636 N N . ASN A 1 81 ? -31.300 -2.052 27.640 1.00 64.81 81 ASN A N 1
ATOM 637 C CA . ASN A 1 81 ? -32.200 -3.211 27.555 1.00 64.81 81 ASN A CA 1
ATOM 638 C C . ASN A 1 81 ? -33.470 -3.085 28.422 1.00 64.81 81 ASN A C 1
ATOM 640 O O . ASN A 1 81 ? -34.291 -3.995 28.444 1.00 64.81 81 ASN A O 1
ATOM 644 N N . LYS A 1 82 ? -33.677 -1.941 29.099 1.00 63.47 82 LYS A N 1
ATOM 645 C CA . LYS A 1 82 ? -34.800 -1.680 30.028 1.00 63.47 82 LYS A CA 1
ATOM 646 C C . LYS A 1 82 ? -34.866 -2.637 31.230 1.00 63.47 82 LYS A C 1
ATOM 648 O O . LYS A 1 82 ? -35.909 -2.749 31.866 1.00 63.47 82 LYS A O 1
ATOM 653 N N . GLU A 1 83 ? -33.752 -3.264 31.592 1.00 58.97 83 GLU A N 1
ATOM 654 C CA . GLU A 1 83 ? -33.685 -4.263 32.670 1.00 58.97 83 GLU A CA 1
ATOM 655 C C . GLU A 1 83 ? -33.467 -3.644 34.063 1.00 58.97 83 GLU A C 1
ATOM 657 O O . GLU A 1 83 ? -33.343 -4.362 35.053 1.00 58.97 83 GLU A O 1
ATOM 662 N N . ILE A 1 84 ? -33.417 -2.308 34.172 1.00 62.75 84 ILE A N 1
ATOM 663 C CA . ILE A 1 84 ? -33.071 -1.613 35.419 1.00 62.75 84 ILE A CA 1
ATOM 664 C C . ILE A 1 84 ? -34.145 -0.593 35.831 1.00 62.75 84 ILE A C 1
ATOM 666 O O . ILE A 1 84 ? -34.224 0.498 35.250 1.00 62.75 84 ILE A O 1
ATOM 670 N N . PRO A 1 85 ? -34.874 -0.836 36.935 1.00 69.25 85 PRO A N 1
ATOM 671 C CA . PRO A 1 85 ? -35.592 0.211 37.647 1.00 69.25 85 PRO A CA 1
ATOM 672 C C . PRO A 1 85 ? -34.598 1.036 38.488 1.00 69.25 85 PRO A C 1
ATOM 674 O O . PRO A 1 85 ? -34.431 0.824 39.685 1.00 69.25 85 PRO A O 1
ATOM 677 N N . ILE A 1 86 ? -33.921 2.019 37.876 1.00 73.56 86 ILE A N 1
ATOM 678 C CA . ILE A 1 86 ? -32.836 2.803 38.521 1.00 73.56 86 ILE A CA 1
ATOM 679 C C . ILE A 1 86 ? -33.261 3.495 39.833 1.00 73.56 86 ILE A C 1
ATOM 681 O O . ILE A 1 86 ? -32.433 3.799 40.689 1.00 73.56 86 ILE A O 1
ATOM 685 N N . LYS A 1 87 ? -34.569 3.723 40.006 1.00 76.25 87 LYS A N 1
ATOM 686 C CA . LYS A 1 87 ? -35.172 4.302 41.215 1.00 76.25 87 LYS A CA 1
ATOM 687 C C . LYS A 1 87 ? -35.045 3.383 42.441 1.00 76.25 87 LYS A C 1
ATOM 689 O O . LYS A 1 87 ? -34.997 3.881 43.570 1.00 76.25 87 LYS A O 1
ATOM 694 N N . GLU A 1 88 ? -34.950 2.073 42.223 1.00 80.88 88 GLU A N 1
ATOM 695 C CA . GLU A 1 88 ? -34.899 1.042 43.268 1.00 80.88 88 GLU A CA 1
ATOM 696 C C . GLU A 1 88 ? -33.495 0.843 43.859 1.00 80.88 88 GLU A C 1
ATOM 698 O O . GLU A 1 88 ? -33.361 0.297 44.953 1.00 80.88 88 GLU A O 1
ATOM 703 N N . TYR A 1 89 ? -32.453 1.355 43.199 1.00 80.94 89 TYR A N 1
ATOM 704 C CA . TYR A 1 89 ? -31.066 1.205 43.646 1.00 80.94 89 TYR A CA 1
ATOM 705 C C . TYR A 1 89 ? -30.770 2.018 44.906 1.00 80.94 89 TYR A C 1
ATOM 707 O O . TYR A 1 89 ? -31.335 3.100 45.136 1.00 80.94 89 TYR A O 1
ATOM 715 N N . LYS A 1 90 ? -29.859 1.508 45.740 1.00 85.44 90 LYS A N 1
ATOM 716 C CA . LYS A 1 90 ? -29.416 2.201 46.956 1.00 85.44 90 LYS A CA 1
ATOM 717 C C . LYS A 1 90 ? -28.515 3.385 46.602 1.00 85.44 90 LYS A C 1
ATOM 719 O O . LYS A 1 90 ? -27.850 3.396 45.569 1.00 85.44 90 LYS A O 1
ATOM 724 N N . LEU A 1 91 ? -28.463 4.387 47.483 1.00 84.44 91 LEU A N 1
ATOM 725 C CA . LEU A 1 91 ? -27.647 5.587 47.258 1.00 84.44 91 LEU A CA 1
ATOM 726 C C . LEU A 1 91 ? -26.166 5.242 47.033 1.00 84.44 91 LEU A C 1
ATOM 728 O O . LEU A 1 91 ? -25.546 5.802 46.134 1.00 84.44 91 LEU A O 1
ATOM 732 N N . ASP A 1 92 ? -25.622 4.286 47.785 1.00 85.19 92 ASP A N 1
ATOM 733 C CA . ASP A 1 92 ? -24.224 3.863 47.644 1.00 85.19 92 ASP A CA 1
ATOM 734 C C . ASP A 1 92 ? -23.938 3.213 46.287 1.00 85.19 92 ASP A C 1
ATOM 736 O O . ASP A 1 92 ? -22.878 3.435 45.703 1.00 85.19 92 ASP A O 1
ATOM 740 N N . GLU A 1 93 ? -24.889 2.450 45.746 1.00 86.38 93 GLU A N 1
ATOM 741 C CA . GLU A 1 93 ? -24.783 1.834 44.418 1.00 86.38 93 GLU A CA 1
ATOM 742 C C . GLU A 1 93 ? -24.813 2.902 43.318 1.00 86.38 93 GLU A C 1
ATOM 744 O O . GLU A 1 93 ? -23.993 2.873 42.401 1.00 86.38 93 GLU A O 1
ATOM 749 N N . LEU A 1 94 ? -25.686 3.905 43.459 1.00 86.06 94 LEU A N 1
ATOM 750 C CA . LEU A 1 94 ? -25.749 5.053 42.552 1.00 86.06 94 LEU A CA 1
ATOM 751 C C . LEU A 1 94 ? -24.460 5.890 42.604 1.00 86.06 94 LEU A C 1
ATOM 753 O O . LEU A 1 94 ? -23.956 6.304 41.562 1.00 86.06 94 LEU A O 1
ATOM 757 N N . LYS A 1 95 ? -23.883 6.112 43.794 1.00 88.00 95 LYS A N 1
ATOM 758 C CA . LYS A 1 95 ? -22.609 6.835 43.953 1.00 88.00 95 LYS A CA 1
ATOM 759 C C . LYS A 1 95 ? -21.439 6.061 43.347 1.00 88.00 95 LYS A C 1
ATOM 761 O O . LYS A 1 95 ? -20.600 6.663 42.679 1.00 88.00 95 LYS A O 1
ATOM 766 N N . LYS A 1 96 ? -21.396 4.735 43.533 1.00 88.12 96 LYS A N 1
ATOM 767 C CA . LYS A 1 96 ? -20.406 3.853 42.890 1.00 88.12 96 LYS A CA 1
ATOM 768 C C . LYS A 1 96 ? -20.502 3.937 41.365 1.00 88.12 96 LYS A C 1
ATOM 770 O O . LYS A 1 96 ? -19.478 4.115 40.708 1.00 88.12 96 LYS A O 1
ATOM 775 N N . ALA A 1 97 ? -21.714 3.887 40.812 1.00 86.06 97 ALA A N 1
ATOM 776 C CA . ALA A 1 97 ? -21.941 4.029 39.377 1.00 86.06 97 ALA A CA 1
ATOM 777 C C . ALA A 1 97 ? -21.538 5.421 38.863 1.00 86.06 97 ALA A C 1
ATOM 779 O O . ALA A 1 97 ? -20.772 5.526 37.910 1.00 86.06 97 ALA A O 1
ATOM 780 N N . ALA A 1 98 ? -21.962 6.497 39.530 1.00 87.88 98 ALA A N 1
ATOM 781 C CA . ALA A 1 98 ? -21.574 7.859 39.166 1.00 87.88 98 ALA A CA 1
ATOM 782 C C . ALA A 1 98 ? -20.049 8.043 39.179 1.00 87.88 98 ALA A C 1
ATOM 784 O O . ALA A 1 98 ? -19.494 8.588 38.229 1.00 87.88 98 ALA A O 1
ATOM 785 N N . LYS A 1 99 ? -19.355 7.498 40.190 1.00 90.50 99 LYS A N 1
ATOM 786 C CA . LYS A 1 99 ? -17.887 7.502 40.258 1.00 90.50 99 LYS A CA 1
ATOM 787 C C . LYS A 1 99 ? -17.251 6.750 39.086 1.00 90.50 99 LYS A C 1
ATOM 789 O O . LYS A 1 99 ? -16.302 7.258 38.495 1.00 90.50 99 LYS A O 1
ATOM 794 N N . LYS A 1 100 ? -17.784 5.574 38.722 1.00 89.06 100 LYS A N 1
ATOM 795 C CA . LYS A 1 100 ? -17.314 4.768 37.577 1.00 89.06 100 LYS A CA 1
ATOM 796 C C . LYS A 1 100 ? -17.355 5.563 36.268 1.00 89.06 100 LYS A C 1
ATOM 798 O O . LYS A 1 100 ? -16.395 5.522 35.506 1.00 89.06 100 LYS A O 1
ATOM 803 N N . TYR A 1 101 ? -18.428 6.319 36.044 1.00 85.44 101 TYR A N 1
ATOM 804 C CA . TYR A 1 101 ? -18.620 7.162 34.858 1.00 85.44 101 TYR A CA 1
ATOM 805 C C . TYR A 1 101 ? -18.058 8.588 35.009 1.00 85.44 101 TYR A C 1
ATOM 807 O O . TYR A 1 101 ? -18.328 9.445 34.172 1.00 85.44 101 TYR A O 1
ATOM 815 N N . LYS A 1 102 ? -17.265 8.854 36.060 1.00 90.31 102 LYS A N 1
ATOM 816 C CA . LYS A 1 102 ? -16.660 10.168 36.357 1.00 90.31 102 LYS A CA 1
ATOM 817 C C . LYS A 1 102 ? -17.683 11.316 36.446 1.00 90.31 102 LYS A C 1
ATOM 819 O O . LYS A 1 102 ? -17.379 12.459 36.121 1.00 90.31 102 LYS A O 1
ATOM 824 N N . LEU A 1 103 ? -18.896 11.016 36.902 1.00 90.06 103 LEU A N 1
ATOM 825 C CA . LEU A 1 103 ? -19.953 11.995 37.144 1.00 90.06 103 LEU A CA 1
ATOM 826 C C . LEU A 1 103 ? -19.852 12.560 38.563 1.00 90.06 103 LEU A C 1
ATOM 828 O O . LEU A 1 103 ? -19.385 11.893 39.488 1.00 90.06 103 LEU A O 1
ATOM 832 N N . LEU A 1 104 ? -20.368 13.776 38.752 1.00 90.44 104 LEU A N 1
ATOM 833 C CA . LEU A 1 104 ? -20.481 14.390 40.073 1.00 90.44 104 LEU A CA 1
ATOM 834 C C . LEU A 1 104 ? -21.322 13.502 41.013 1.00 90.44 104 LEU A C 1
ATOM 836 O O . LEU A 1 104 ? -22.421 13.071 40.652 1.00 90.44 104 LEU A O 1
ATOM 840 N N . ILE A 1 105 ? -20.806 13.251 42.219 1.00 90.06 105 ILE A N 1
ATOM 841 C CA . ILE A 1 105 ? -21.381 12.312 43.206 1.00 90.06 105 ILE A CA 1
ATOM 842 C C . ILE A 1 105 ? -22.235 13.043 44.265 1.00 90.06 105 ILE A C 1
ATOM 844 O O . ILE A 1 105 ? -23.011 12.417 44.988 1.00 90.06 105 ILE A O 1
ATOM 848 N N . SER A 1 106 ? -22.115 14.370 44.365 1.00 86.50 106 SER A N 1
ATOM 849 C CA . SER A 1 106 ? -22.866 15.192 45.318 1.00 86.50 106 SER A CA 1
ATOM 850 C C . SER A 1 106 ? -24.336 15.388 44.912 1.00 86.50 106 SER A C 1
ATOM 852 O O . SER A 1 106 ? -24.716 15.249 43.739 1.00 86.50 106 SER A O 1
ATOM 854 N N . GLY A 1 107 ? -25.161 15.727 45.909 1.00 84.94 107 GLY A N 1
ATOM 855 C CA . GLY A 1 107 ? -26.587 16.027 45.762 1.00 84.94 107 GLY A CA 1
ATOM 856 C C . GLY A 1 107 ? -27.524 14.969 46.353 1.00 84.94 107 GLY A C 1
ATOM 857 O O . GLY A 1 107 ? -27.096 13.979 46.951 1.00 84.94 107 GLY A O 1
ATOM 858 N N . ASN A 1 108 ? -28.827 15.203 46.188 1.00 88.25 108 ASN A N 1
ATOM 859 C CA . ASN A 1 108 ? -29.881 14.281 46.611 1.00 88.25 108 ASN A CA 1
ATOM 860 C C . ASN A 1 108 ? -29.992 13.065 45.662 1.00 88.25 108 ASN A C 1
ATOM 862 O O . ASN A 1 108 ? -29.483 13.064 44.536 1.00 88.25 1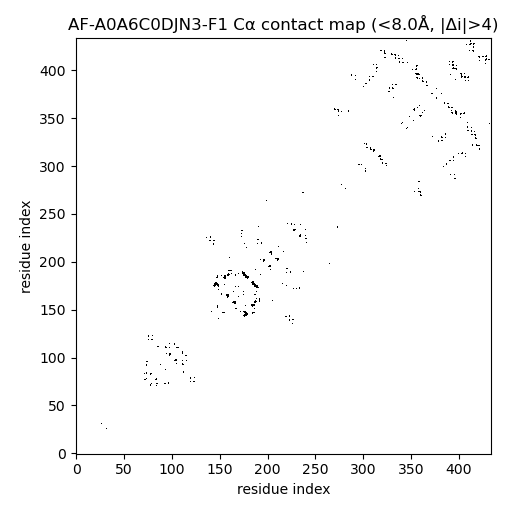08 ASN A O 1
ATOM 866 N N . LYS A 1 109 ? -30.666 11.998 46.121 1.00 86.25 109 LYS A N 1
ATOM 867 C CA . LYS A 1 109 ? -30.804 10.737 45.364 1.00 86.25 109 LYS A CA 1
ATOM 868 C C . LYS A 1 109 ? -31.436 10.959 43.982 1.00 86.25 109 LYS A C 1
ATOM 870 O O . LYS A 1 109 ? -31.011 10.339 43.012 1.00 86.25 109 LYS A O 1
ATOM 875 N N . THR A 1 110 ? -32.422 11.850 43.886 1.00 87.38 110 THR A N 1
ATOM 876 C CA . THR A 1 110 ? -33.126 12.172 42.637 1.00 87.38 110 THR A CA 1
ATOM 877 C C . THR A 1 110 ? -32.217 12.865 41.625 1.00 87.38 110 THR A C 1
ATOM 879 O O . THR A 1 110 ? -32.197 12.458 40.467 1.00 87.38 110 THR A O 1
ATOM 882 N N . ALA A 1 111 ? -31.394 13.831 42.045 1.00 85.94 111 ALA A N 1
ATOM 883 C CA . ALA A 1 111 ? -30.413 14.476 41.173 1.00 85.94 111 ALA A CA 1
ATOM 884 C C . ALA A 1 111 ? -29.370 13.480 40.648 1.00 85.94 111 ALA A C 1
ATOM 886 O O . ALA A 1 111 ? -29.004 13.534 39.474 1.00 85.94 111 ALA A O 1
ATOM 887 N N . LEU A 1 112 ? -28.919 12.544 41.491 1.00 86.56 112 LEU A N 1
ATOM 888 C CA . LEU A 1 112 ? -27.964 11.511 41.088 1.00 86.56 112 LEU A CA 1
ATOM 889 C C . LEU A 1 112 ? -28.571 10.536 40.067 1.00 86.56 112 LEU A C 1
ATOM 891 O O . LEU A 1 112 ? -27.925 10.209 39.072 1.00 86.56 112 LEU A O 1
ATOM 895 N N . ILE A 1 113 ? -29.829 10.128 40.279 1.00 87.56 113 ILE A N 1
ATOM 896 C CA . ILE A 1 113 ? -30.594 9.315 39.323 1.00 87.56 113 ILE A CA 1
ATOM 897 C C . ILE A 1 113 ? -30.746 10.054 37.993 1.00 87.56 113 ILE A C 1
ATOM 899 O O . ILE A 1 113 ? -30.394 9.495 36.958 1.00 87.56 113 ILE A O 1
ATOM 903 N N . ASN A 1 114 ? -31.210 11.307 38.013 1.00 87.69 114 ASN A N 1
ATOM 904 C CA . ASN A 1 114 ? -31.419 12.098 36.799 1.00 87.69 114 ASN A CA 1
ATOM 905 C C . ASN A 1 114 ? -30.117 12.256 36.004 1.00 87.69 114 ASN A C 1
ATOM 907 O O . ASN A 1 114 ? -30.112 12.090 34.786 1.00 87.69 114 ASN A O 1
ATOM 911 N N . ARG A 1 115 ? -28.993 12.507 36.688 1.00 89.31 115 ARG A N 1
ATOM 912 C CA . ARG A 1 115 ? -27.669 12.630 36.061 1.00 89.31 115 ARG A CA 1
ATOM 913 C C . ARG A 1 115 ? -27.234 11.330 35.386 1.00 89.31 115 ARG A C 1
ATOM 915 O O . ARG A 1 115 ? -26.788 11.364 34.244 1.00 89.31 115 ARG A O 1
ATOM 922 N N . LEU A 1 116 ? -27.396 10.192 36.063 1.00 87.44 116 LEU A N 1
ATOM 923 C CA . LEU A 1 116 ? -27.083 8.873 35.504 1.00 87.44 116 LEU A CA 1
ATOM 924 C C . LEU A 1 116 ? -27.992 8.521 34.320 1.00 87.44 116 LEU A C 1
ATOM 926 O O . LEU A 1 116 ? -27.498 8.088 33.285 1.00 87.44 116 LEU A O 1
ATOM 930 N N . GLN A 1 117 ? -29.303 8.755 34.435 1.00 86.50 117 GLN A N 1
ATOM 931 C CA . GLN A 1 117 ? -30.256 8.517 33.346 1.00 86.50 117 GLN A CA 1
ATOM 932 C C . GLN A 1 117 ? -29.945 9.380 32.123 1.00 86.50 117 GLN A C 1
ATOM 934 O O . GLN A 1 117 ? -29.929 8.873 31.003 1.00 86.50 117 GLN A O 1
ATOM 939 N N . MET A 1 118 ? -29.665 10.669 32.331 1.00 86.12 118 MET A N 1
ATOM 940 C CA . MET A 1 118 ? -29.277 11.577 31.256 1.00 86.12 118 MET A CA 1
ATOM 941 C C . MET A 1 118 ? -27.980 11.113 30.591 1.00 86.12 118 MET A C 1
ATOM 943 O O . MET A 1 118 ? -27.926 11.038 29.367 1.00 86.12 118 MET A O 1
ATOM 947 N N . HIS A 1 119 ? -26.974 10.726 31.380 1.00 87.00 119 HIS A N 1
ATOM 948 C CA . HIS A 1 119 ? -25.704 10.224 30.865 1.00 87.00 119 HIS A CA 1
ATOM 949 C C . HIS A 1 119 ? -25.874 8.940 30.037 1.00 87.00 119 HIS A C 1
ATOM 951 O O . HIS A 1 119 ? -25.388 8.863 28.912 1.00 87.00 119 HIS A O 1
ATOM 957 N N . PHE A 1 120 ? -26.626 7.952 30.532 1.00 84.25 120 PHE A N 1
ATOM 958 C CA . PHE A 1 120 ? -26.888 6.719 29.783 1.00 84.25 120 PHE A CA 1
ATOM 959 C C . PHE A 1 120 ? -27.714 6.970 28.518 1.00 84.25 120 PHE A C 1
ATOM 961 O O . PHE A 1 120 ? -27.428 6.389 27.472 1.00 84.25 120 PHE A O 1
ATOM 968 N N . LYS A 1 121 ? -28.694 7.884 28.568 1.00 84.06 121 LYS A N 1
ATOM 969 C CA . LYS A 1 121 ? -29.445 8.316 27.379 1.00 84.06 121 LYS A CA 1
ATOM 970 C C . LYS A 1 121 ? -28.526 8.975 26.344 1.00 84.06 121 LYS A C 1
ATOM 972 O O . LYS A 1 121 ? -28.645 8.678 25.158 1.00 84.06 121 LYS A O 1
ATOM 977 N N . GLN A 1 122 ? -27.599 9.829 26.778 1.00 81.81 122 GLN A N 1
ATOM 978 C CA . GLN A 1 122 ? -26.609 10.462 25.903 1.00 81.81 122 GLN A CA 1
ATOM 979 C C . GLN A 1 122 ? -25.678 9.431 25.257 1.00 81.81 122 GLN A C 1
ATOM 981 O O . GLN A 1 122 ? -25.485 9.491 24.045 1.00 81.81 122 GLN A O 1
ATOM 986 N N . ILE A 1 123 ? -25.164 8.456 26.020 1.00 83.06 123 ILE A N 1
ATOM 987 C CA . ILE A 1 123 ? -24.332 7.374 25.467 1.00 83.06 123 ILE A CA 1
ATOM 988 C C . ILE A 1 123 ? -25.110 6.591 24.405 1.00 83.06 123 ILE A C 1
ATOM 990 O O . ILE A 1 123 ? -24.620 6.425 23.289 1.00 83.06 123 ILE A O 1
ATOM 994 N N . LYS A 1 124 ? -26.348 6.180 24.704 1.00 80.31 124 LYS A N 1
ATOM 995 C CA . LYS A 1 124 ? -27.196 5.454 23.749 1.00 80.31 124 LYS A CA 1
ATOM 996 C C . LYS A 1 124 ? -27.405 6.243 22.454 1.00 80.31 124 LYS A C 1
ATOM 998 O O . LYS A 1 124 ? -27.260 5.694 21.362 1.00 80.31 124 LYS A O 1
ATOM 1003 N N . ASN A 1 125 ? -27.722 7.532 22.564 1.00 79.75 125 ASN A N 1
ATOM 1004 C CA . ASN A 1 125 ? -27.898 8.400 21.402 1.00 79.75 125 ASN A CA 1
ATOM 1005 C C . ASN A 1 125 ? -26.594 8.545 20.602 1.00 79.75 125 ASN A C 1
ATOM 1007 O O . ASN A 1 125 ? -26.625 8.462 19.375 1.00 79.75 125 ASN A O 1
ATOM 1011 N N . ALA A 1 126 ? -25.451 8.692 21.279 1.00 79.56 126 ALA A N 1
ATOM 1012 C CA . ALA A 1 126 ? -24.143 8.748 20.636 1.00 79.56 126 ALA A CA 1
ATOM 1013 C C . ALA A 1 126 ? -23.829 7.451 19.873 1.00 79.56 126 ALA A C 1
ATOM 1015 O O . ALA A 1 126 ? -23.385 7.515 18.730 1.00 79.56 126 ALA A O 1
ATOM 1016 N N . ILE A 1 127 ? -24.129 6.277 20.440 1.00 79.44 127 ILE A N 1
ATOM 1017 C CA . ILE A 1 127 ? -23.951 4.980 19.765 1.00 79.44 127 ILE A CA 1
ATOM 1018 C C . ILE A 1 127 ? -24.800 4.901 18.489 1.00 79.44 127 ILE A C 1
ATOM 1020 O O . ILE A 1 127 ? -24.297 4.488 17.441 1.00 79.44 127 ILE A O 1
ATOM 1024 N N . ILE A 1 128 ? -26.070 5.321 18.546 1.00 80.06 128 ILE A N 1
ATOM 1025 C CA . ILE A 1 128 ? -26.971 5.337 17.381 1.00 80.06 128 ILE A CA 1
ATOM 1026 C C . ILE A 1 128 ? -26.439 6.283 16.297 1.00 80.06 128 ILE A C 1
ATOM 1028 O O . ILE A 1 128 ? -26.370 5.901 15.126 1.00 80.06 128 ILE A O 1
ATOM 1032 N N . LEU A 1 129 ? -26.019 7.490 16.683 1.00 79.88 129 LEU A N 1
ATOM 1033 C CA . LEU A 1 129 ? -25.455 8.472 15.760 1.00 79.88 129 LEU A CA 1
ATOM 1034 C C . LEU A 1 129 ? -24.190 7.930 15.089 1.00 79.88 129 LEU A C 1
ATOM 1036 O O . LEU A 1 129 ? -24.093 7.923 13.865 1.00 79.88 129 LEU A O 1
ATOM 1040 N N . GLN A 1 130 ? -23.252 7.400 15.877 1.00 76.06 130 GLN A N 1
ATOM 1041 C CA . GLN A 1 130 ? -22.017 6.819 15.361 1.00 76.06 130 GLN A CA 1
ATOM 1042 C C . GLN A 1 130 ? -22.286 5.628 14.432 1.00 76.06 130 GLN A C 1
ATOM 1044 O O . GLN A 1 130 ? -21.609 5.480 13.418 1.00 76.06 130 GLN A O 1
ATOM 1049 N N . LYS A 1 131 ? -23.273 4.775 14.740 1.00 84.06 131 LYS A N 1
ATOM 1050 C CA . LYS A 1 131 ? -23.690 3.670 13.861 1.00 84.06 131 LYS A CA 1
ATOM 1051 C C . LYS A 1 131 ? -24.146 4.192 12.497 1.00 84.06 131 LYS A C 1
ATOM 1053 O O . LYS A 1 131 ? -23.680 3.698 11.471 1.00 84.06 131 LYS A O 1
ATOM 1058 N N . ASN A 1 132 ? -25.032 5.186 12.483 1.00 82.94 132 ASN A N 1
ATOM 1059 C CA . ASN A 1 132 ? -25.532 5.774 11.241 1.00 82.94 132 ASN A CA 1
ATOM 1060 C C . ASN A 1 132 ? -24.423 6.497 10.470 1.00 82.94 132 ASN A C 1
ATOM 1062 O O . ASN A 1 132 ? -24.344 6.359 9.252 1.00 82.94 132 ASN A O 1
ATOM 1066 N N . TYR A 1 133 ? -23.521 7.184 11.172 1.00 83.94 133 TYR A N 1
ATOM 1067 C CA . TYR A 1 133 ? -22.375 7.850 10.563 1.00 83.94 133 TYR A CA 1
ATOM 1068 C C . TYR A 1 133 ? -21.402 6.858 9.911 1.00 83.94 133 TYR A C 1
ATOM 1070 O O . TYR A 1 133 ? -21.049 7.028 8.747 1.00 83.94 133 TYR A O 1
ATOM 1078 N N . ARG A 1 134 ? -21.039 5.761 10.596 1.00 82.75 134 ARG A N 1
ATOM 1079 C CA . ARG A 1 134 ? -20.213 4.686 10.009 1.00 82.75 134 ARG A CA 1
ATOM 1080 C C . ARG A 1 134 ? -20.856 4.113 8.741 1.00 82.75 134 ARG A C 1
ATOM 1082 O O . ARG A 1 134 ? -20.172 3.944 7.737 1.00 82.75 134 ARG A O 1
ATOM 1089 N N . ARG A 1 135 ? -22.177 3.877 8.754 1.00 83.81 135 ARG A N 1
ATOM 1090 C CA . ARG A 1 135 ? -22.928 3.427 7.565 1.00 83.81 135 ARG A CA 1
ATOM 1091 C C . ARG A 1 135 ? -22.871 4.451 6.430 1.00 83.81 135 ARG A C 1
ATOM 1093 O O . ARG A 1 135 ? -22.670 4.072 5.280 1.00 83.81 135 ARG A O 1
ATOM 1100 N N . TRP A 1 136 ? -23.052 5.730 6.749 1.00 91.19 136 TRP A N 1
ATOM 1101 C CA . TRP A 1 136 ? -22.986 6.811 5.771 1.00 91.19 136 TRP A CA 1
ATOM 1102 C C . TRP A 1 136 ? -21.613 6.885 5.092 1.00 91.19 136 TRP A C 1
ATOM 1104 O O . TRP A 1 136 ? -21.569 6.947 3.868 1.00 91.19 136 TRP A O 1
ATOM 1114 N N . ILE A 1 137 ? -20.511 6.783 5.849 1.00 85.25 137 ILE A N 1
ATOM 1115 C CA . ILE A 1 137 ? -19.146 6.772 5.290 1.00 85.25 137 ILE A CA 1
ATOM 1116 C C . ILE A 1 137 ? -18.988 5.627 4.283 1.00 85.25 137 ILE A C 1
ATOM 1118 O O . ILE A 1 137 ? -18.557 5.859 3.156 1.00 85.25 137 ILE A O 1
ATOM 1122 N N . VAL A 1 138 ? -19.362 4.401 4.662 1.00 86.62 138 VAL A N 1
ATOM 1123 C CA . VAL A 1 138 ? -19.249 3.225 3.783 1.00 86.62 138 VAL A CA 1
ATOM 1124 C C . VAL A 1 138 ? -20.050 3.431 2.495 1.00 86.62 138 VAL A C 1
ATOM 1126 O O . VAL A 1 138 ? -19.506 3.289 1.400 1.00 86.62 138 VAL A O 1
ATOM 1129 N N . ASN A 1 139 ? -21.308 3.862 2.604 1.00 89.25 139 ASN A N 1
ATOM 1130 C CA . ASN A 1 139 ? -22.147 4.154 1.439 1.00 89.25 139 ASN A CA 1
ATOM 1131 C C . ASN A 1 139 ? -21.561 5.266 0.555 1.00 89.25 139 ASN A C 1
ATOM 1133 O O . ASN A 1 139 ? -21.617 5.168 -0.669 1.00 89.25 139 ASN A O 1
ATOM 1137 N N . ALA A 1 140 ? -20.972 6.298 1.161 1.00 90.38 140 ALA A N 1
ATOM 1138 C CA . ALA A 1 140 ? -20.304 7.365 0.430 1.00 90.38 140 ALA A CA 1
ATOM 1139 C C . ALA A 1 140 ? -19.099 6.834 -0.358 1.00 90.38 140 ALA A C 1
ATOM 1141 O O . ALA A 1 140 ? -18.931 7.220 -1.511 1.00 90.38 140 ALA A O 1
ATOM 1142 N N . THR A 1 141 ? -18.299 5.916 0.206 1.00 91.62 141 THR A N 1
ATOM 1143 C CA . THR A 1 141 ? -17.195 5.299 -0.553 1.00 91.62 141 THR A CA 1
ATOM 1144 C C . THR A 1 141 ? -17.708 4.542 -1.775 1.00 91.62 141 THR A C 1
ATOM 1146 O O . THR A 1 141 ? -17.194 4.757 -2.865 1.00 91.62 141 THR A O 1
ATOM 1149 N N . TYR A 1 142 ? -18.771 3.744 -1.637 1.00 90.50 142 TYR A N 1
ATOM 1150 C CA . TYR A 1 142 ? -19.367 3.019 -2.762 1.00 90.50 142 TYR A CA 1
ATOM 1151 C C . TYR A 1 142 ? -19.867 3.946 -3.871 1.00 90.50 142 TYR A C 1
ATOM 1153 O O . TYR A 1 142 ? -19.605 3.693 -5.044 1.00 90.50 142 TYR A O 1
ATOM 1161 N N . ALA A 1 143 ? -20.552 5.031 -3.506 1.00 92.31 143 ALA A N 1
ATOM 1162 C CA . ALA A 1 143 ? -21.063 6.001 -4.470 1.00 92.31 143 ALA A CA 1
ATOM 1163 C C . ALA A 1 143 ? -19.939 6.737 -5.221 1.00 92.31 143 ALA A C 1
ATOM 1165 O O . ALA A 1 143 ? -20.076 7.029 -6.405 1.00 92.31 143 ALA A O 1
ATOM 1166 N N . LEU A 1 144 ? -18.821 7.023 -4.546 1.00 95.81 144 LEU A N 1
ATOM 1167 C CA . LEU A 1 144 ? -17.706 7.776 -5.123 1.00 95.81 144 LEU A CA 1
ATOM 1168 C C . LEU A 1 144 ? -16.790 6.941 -6.033 1.00 95.81 144 LEU A C 1
ATOM 1170 O O . LEU A 1 144 ? -15.997 7.525 -6.761 1.00 95.81 144 LEU A O 1
ATOM 1174 N N . ARG A 1 145 ? -16.871 5.602 -6.018 1.00 95.06 145 ARG A N 1
ATOM 1175 C CA . ARG A 1 145 ? -16.037 4.726 -6.873 1.00 95.06 145 ARG A CA 1
ATOM 1176 C C . ARG A 1 145 ? -16.439 4.714 -8.345 1.00 95.06 145 ARG A C 1
ATOM 1178 O O . ARG A 1 145 ? -15.691 4.201 -9.176 1.00 95.06 145 ARG A O 1
ATOM 1185 N N . GLY A 1 146 ? -17.595 5.286 -8.660 1.00 95.12 146 GLY A N 1
ATOM 1186 C CA . GLY A 1 146 ? -18.034 5.507 -10.028 1.00 95.12 146 GLY A CA 1
ATOM 1187 C C . GLY A 1 146 ? -18.730 4.314 -10.692 1.00 95.12 146 GLY A C 1
ATOM 1188 O O . GLY A 1 146 ? -19.032 3.306 -10.043 1.00 95.12 146 GLY A O 1
ATOM 1189 N N . PRO A 1 147 ? -19.049 4.455 -11.989 1.00 95.81 147 PRO A N 1
ATOM 1190 C CA . PRO A 1 147 ? -20.040 3.630 -12.679 1.00 95.81 147 PRO A CA 1
ATOM 1191 C C . PRO A 1 147 ? -19.618 2.169 -12.880 1.00 95.81 147 PRO A C 1
ATOM 1193 O O . PRO A 1 147 ? -20.479 1.291 -12.872 1.00 95.81 147 PRO A O 1
ATOM 1196 N N . ALA A 1 148 ? -18.319 1.883 -12.997 1.00 97.06 148 ALA A N 1
ATOM 1197 C CA . ALA A 1 148 ? -17.812 0.527 -13.215 1.00 97.06 148 ALA A CA 1
ATOM 1198 C C . ALA A 1 148 ? -17.455 -0.216 -11.918 1.00 97.06 148 ALA A C 1
ATOM 1200 O O . ALA A 1 148 ? -16.939 -1.328 -11.968 1.00 97.06 148 ALA A O 1
ATOM 1201 N N . PHE A 1 149 ? -17.753 0.342 -10.738 1.00 96.12 149 PHE A N 1
ATOM 1202 C CA . PHE A 1 149 ? -17.370 -0.298 -9.475 1.00 96.12 149 PHE A CA 1
ATOM 1203 C C . PHE A 1 149 ? -17.973 -1.702 -9.293 1.00 96.12 149 PHE A C 1
ATOM 1205 O O . PHE A 1 149 ? -17.303 -2.609 -8.810 1.00 96.12 149 PHE A O 1
ATOM 1212 N N . LYS A 1 150 ? -19.236 -1.896 -9.695 1.00 94.06 150 LYS A N 1
ATOM 1213 C CA . LYS A 1 150 ? -19.912 -3.203 -9.602 1.00 94.06 150 LYS A CA 1
ATOM 1214 C C . LYS A 1 150 ? -19.599 -4.133 -10.774 1.00 94.06 150 LYS A C 1
ATOM 1216 O O . LYS A 1 150 ? -19.789 -5.336 -10.650 1.00 94.06 150 LYS A O 1
ATOM 1221 N N . ASN A 1 151 ? -19.197 -3.572 -11.911 1.00 95.31 151 ASN A N 1
ATOM 1222 C CA . ASN A 1 151 ? -18.894 -4.320 -13.121 1.00 95.31 151 ASN A CA 1
ATOM 1223 C C . ASN A 1 151 ? -17.767 -3.615 -13.878 1.00 95.31 151 ASN A C 1
ATOM 1225 O O . ASN A 1 151 ? -18.003 -2.641 -14.595 1.00 95.31 151 ASN A O 1
ATOM 1229 N N . ARG A 1 152 ? -16.548 -4.125 -13.705 1.00 96.31 152 ARG A N 1
ATOM 1230 C CA . ARG A 1 152 ? -15.327 -3.508 -14.234 1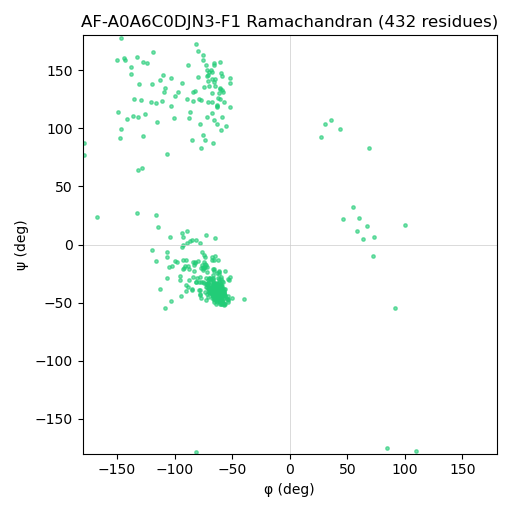.00 96.31 152 ARG A CA 1
ATOM 1231 C C . ARG A 1 152 ? -15.182 -3.676 -15.743 1.00 96.31 152 ARG A C 1
ATOM 1233 O O . ARG A 1 152 ? -14.546 -2.846 -16.374 1.00 96.31 152 ARG A O 1
ATOM 1240 N N . LYS A 1 153 ? -15.890 -4.644 -1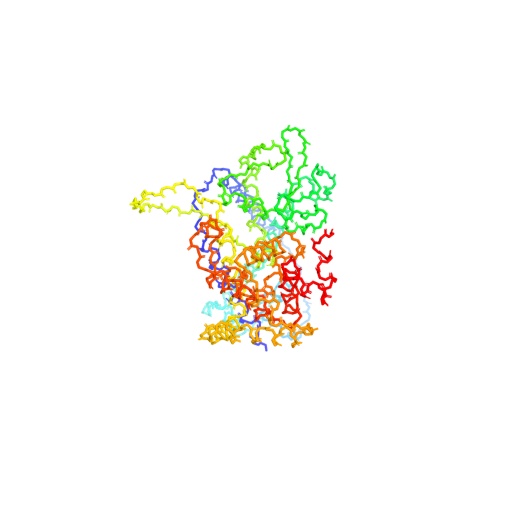6.335 1.00 95.81 153 LYS A N 1
ATOM 1241 C CA . LYS A 1 153 ? -15.968 -4.858 -17.792 1.00 95.81 153 LYS A CA 1
ATOM 1242 C C . LYS A 1 153 ? -16.643 -3.718 -18.557 1.00 95.81 153 LYS A C 1
ATOM 1244 O O . LYS A 1 153 ? -16.650 -3.727 -19.779 1.00 95.81 153 LYS A O 1
ATOM 1249 N N . LEU A 1 154 ? -17.263 -2.767 -17.853 1.00 97.06 154 LEU A N 1
ATOM 1250 C CA . LEU A 1 154 ? -17.774 -1.539 -18.463 1.00 97.06 154 LEU A CA 1
ATOM 1251 C C . LEU A 1 154 ? -16.648 -0.573 -18.857 1.00 97.06 154 LEU A C 1
ATOM 1253 O O . LEU A 1 154 ? -16.894 0.348 -19.632 1.00 97.06 154 LEU A O 1
ATOM 1257 N N . CYS A 1 155 ? -15.447 -0.749 -18.303 1.00 97.38 155 CYS A N 1
ATOM 1258 C CA . CYS A 1 155 ? -14.293 0.066 -18.639 1.00 97.38 155 CYS A CA 1
ATOM 1259 C C . CYS A 1 155 ? -13.775 -0.263 -20.041 1.00 97.38 155 CYS A C 1
ATOM 1261 O O . CYS A 1 155 ? -13.781 -1.417 -20.457 1.00 97.38 155 CYS A O 1
ATOM 1263 N N . VAL A 1 156 ? -13.284 0.753 -20.749 1.00 96.69 156 VAL A N 1
ATOM 1264 C CA . VAL A 1 156 ? -12.654 0.581 -22.069 1.00 96.69 156 VAL A CA 1
ATOM 1265 C C . VAL A 1 156 ? -11.176 0.203 -21.992 1.00 96.69 156 VAL A C 1
ATOM 1267 O O . VAL A 1 156 ? -10.593 -0.179 -23.001 1.00 96.69 156 VAL A O 1
ATOM 1270 N N . ASN A 1 157 ? -10.552 0.367 -20.825 1.00 95.31 157 ASN A N 1
ATOM 1271 C CA . ASN A 1 157 ? -9.185 -0.062 -20.561 1.00 95.31 157 ASN A CA 1
ATOM 1272 C C . ASN A 1 157 ? -9.182 -1.345 -19.728 1.00 95.31 157 ASN A C 1
ATOM 1274 O O . ASN A 1 157 ? -10.000 -1.484 -18.823 1.00 95.31 157 ASN A O 1
ATOM 1278 N N . ASP A 1 158 ? -8.229 -2.234 -20.000 1.00 92.81 158 ASP A N 1
ATOM 1279 C CA . ASP A 1 158 ? -8.141 -3.539 -19.331 1.00 92.81 158 ASP A CA 1
ATOM 1280 C C . ASP A 1 158 ? -7.231 -3.530 -18.095 1.00 92.81 158 ASP A C 1
ATOM 1282 O O . ASP A 1 158 ? -7.374 -4.379 -17.217 1.00 92.81 158 ASP A O 1
ATOM 1286 N N . THR A 1 159 ? -6.309 -2.568 -17.993 1.00 91.06 159 THR A N 1
ATOM 1287 C CA . THR A 1 159 ? -5.307 -2.481 -16.918 1.00 91.06 159 THR A CA 1
ATOM 1288 C C . THR A 1 159 ? -5.210 -1.075 -16.327 1.00 91.06 159 THR A C 1
ATOM 1290 O O . THR A 1 159 ? -5.644 -0.102 -16.946 1.00 91.06 159 THR A O 1
ATOM 1293 N N . ASP A 1 160 ? -4.634 -0.949 -15.128 1.00 92.56 160 ASP A N 1
ATOM 1294 C CA . ASP A 1 160 ? -4.220 0.343 -14.568 1.00 92.56 160 ASP A CA 1
ATOM 1295 C C . ASP A 1 160 ? -2.987 0.910 -15.291 1.00 92.56 160 ASP A C 1
ATOM 1297 O O . ASP A 1 160 ? -2.116 0.188 -15.760 1.00 92.56 160 ASP A O 1
ATOM 1301 N N . PHE A 1 161 ? -2.870 2.232 -15.335 1.00 84.25 161 PHE A N 1
ATOM 1302 C CA . PHE A 1 161 ? -1.805 2.926 -16.061 1.00 84.25 161 PHE A CA 1
ATOM 1303 C C . PHE A 1 161 ? -0.470 3.041 -15.314 1.00 84.25 161 PHE A C 1
ATOM 1305 O O . PHE A 1 161 ? 0.529 3.406 -15.937 1.00 84.25 161 PHE A O 1
ATOM 1312 N N . VAL A 1 162 ? -0.443 2.820 -13.994 1.00 79.56 162 VAL A N 1
ATOM 1313 C CA . VAL A 1 162 ? 0.797 2.824 -13.200 1.00 79.56 162 VAL A CA 1
ATOM 1314 C C . VAL A 1 162 ? 1.141 1.414 -12.772 1.00 79.56 162 VAL A C 1
ATOM 1316 O O . VAL A 1 162 ? 2.256 0.969 -13.033 1.00 79.56 162 VAL A O 1
ATOM 1319 N N . THR A 1 163 ? 0.209 0.715 -12.120 1.00 75.25 163 THR A N 1
ATOM 1320 C CA . THR A 1 163 ? 0.487 -0.631 -11.606 1.00 75.25 163 THR A CA 1
ATOM 1321 C C . THR A 1 163 ? 0.499 -1.672 -12.719 1.00 75.25 163 THR A C 1
ATOM 1323 O O . THR A 1 163 ? 1.095 -2.728 -12.538 1.00 75.25 163 THR A O 1
ATOM 1326 N N . MET A 1 164 ? -0.110 -1.368 -13.876 1.00 79.75 164 MET A N 1
ATOM 1327 C CA . MET A 1 164 ? -0.325 -2.304 -14.988 1.00 79.75 164 MET A CA 1
ATOM 1328 C C . MET A 1 164 ? -1.135 -3.545 -14.592 1.00 79.75 164 MET A C 1
ATOM 1330 O O . MET A 1 164 ? -1.240 -4.486 -15.374 1.00 79.75 164 MET A O 1
ATOM 1334 N N . GLU A 1 165 ? -1.747 -3.533 -13.405 1.00 77.25 165 GLU A N 1
ATOM 1335 C CA . GLU A 1 165 ? -2.597 -4.614 -12.920 1.00 77.25 165 GLU A CA 1
ATOM 1336 C C . GLU A 1 165 ? -3.894 -4.647 -13.736 1.00 77.25 165 GLU A C 1
ATOM 1338 O O . GLU A 1 165 ? -4.488 -3.584 -13.975 1.00 77.25 165 GLU A O 1
ATOM 1343 N N . PRO A 1 166 ? -4.363 -5.836 -14.153 1.00 92.19 166 PRO A N 1
ATOM 1344 C CA . PRO A 1 166 ? -5.685 -5.997 -14.737 1.00 92.19 166 PRO A CA 1
ATOM 1345 C C . PRO A 1 166 ? -6.758 -5.393 -13.838 1.00 92.19 166 PRO A C 1
ATOM 1347 O O . PRO A 1 166 ? -6.735 -5.562 -12.616 1.00 92.19 166 PRO A O 1
ATOM 1350 N N . LEU A 1 167 ? -7.739 -4.716 -14.438 1.00 92.19 167 LEU A N 1
ATOM 1351 C CA . LEU A 1 167 ? -8.775 -4.035 -13.671 1.00 92.19 167 LEU A CA 1
ATOM 1352 C C . LEU A 1 167 ? -9.529 -4.984 -12.753 1.00 92.19 167 LEU A C 1
ATOM 1354 O O . LEU A 1 167 ? -9.923 -4.538 -11.686 1.00 92.19 167 LEU A O 1
ATOM 1358 N N . ASP A 1 168 ? -9.713 -6.251 -13.122 1.00 91.88 168 ASP A N 1
ATOM 1359 C CA . ASP A 1 168 ? -10.398 -7.269 -12.315 1.00 91.88 168 ASP A CA 1
ATOM 1360 C C . ASP A 1 168 ? -9.593 -7.732 -11.086 1.00 91.88 168 ASP A C 1
ATOM 1362 O O . ASP A 1 168 ? -10.185 -8.212 -10.120 1.00 91.88 168 ASP A O 1
ATOM 1366 N N . GLU A 1 169 ? -8.278 -7.507 -11.061 1.00 87.94 169 GLU A N 1
ATOM 1367 C CA . GLU A 1 169 ? -7.394 -7.887 -9.948 1.00 87.94 169 GLU A CA 1
ATOM 1368 C C . GLU A 1 169 ? -7.235 -6.777 -8.899 1.00 87.94 169 GLU A C 1
ATOM 1370 O O . GLU A 1 169 ? -6.891 -7.049 -7.749 1.00 87.94 169 GLU A O 1
ATOM 1375 N N . ILE A 1 170 ? -7.550 -5.523 -9.247 1.00 88.25 170 ILE A N 1
ATOM 1376 C CA . ILE A 1 170 ? -7.434 -4.382 -8.325 1.00 88.25 170 ILE A CA 1
ATOM 1377 C C . ILE A 1 170 ? -8.360 -4.588 -7.104 1.00 88.25 170 ILE A C 1
ATOM 1379 O O . ILE A 1 170 ? -9.555 -4.837 -7.269 1.00 88.25 170 ILE A O 1
ATOM 1383 N N . PRO A 1 171 ? -7.903 -4.435 -5.853 1.00 90.94 171 PRO A N 1
ATOM 1384 C CA . PRO A 1 171 ? -8.791 -4.534 -4.694 1.00 90.94 171 PRO A CA 1
ATOM 1385 C C . PRO A 1 171 ? -9.932 -3.501 -4.724 1.00 90.94 171 PRO A C 1
ATOM 1387 O O . PRO A 1 171 ? -9.776 -2.382 -5.222 1.00 90.94 171 PRO A O 1
ATOM 1390 N N . ASN A 1 172 ? -11.103 -3.843 -4.178 1.00 91.44 172 ASN A N 1
ATOM 1391 C CA . ASN A 1 172 ? -12.278 -2.958 -4.205 1.00 91.44 172 ASN A CA 1
ATOM 1392 C C . ASN A 1 172 ? -12.014 -1.621 -3.510 1.00 91.44 172 ASN A C 1
ATOM 1394 O O . ASN A 1 172 ? -12.515 -0.592 -3.951 1.00 91.44 172 ASN A O 1
ATOM 1398 N N . GLU A 1 173 ? -11.224 -1.637 -2.443 1.00 90.19 173 GLU A N 1
ATOM 1399 C CA . GLU A 1 173 ? -10.740 -0.491 -1.686 1.00 90.19 173 GLU A CA 1
ATOM 1400 C C . GLU A 1 173 ? -9.917 0.486 -2.547 1.00 90.19 173 GLU A C 1
ATOM 1402 O O . GLU A 1 173 ? -10.000 1.705 -2.341 1.00 90.19 173 GLU A O 1
ATOM 1407 N N . ASN A 1 174 ? -9.241 -0.032 -3.574 1.00 93.19 174 ASN A N 1
ATOM 1408 C CA . ASN A 1 174 ? -8.319 0.690 -4.445 1.00 93.19 174 ASN A CA 1
ATOM 1409 C C . ASN A 1 174 ? -8.946 1.046 -5.797 1.00 93.19 174 ASN A C 1
ATOM 1411 O O . ASN A 1 174 ? -8.473 1.958 -6.461 1.00 93.19 174 ASN A O 1
ATOM 1415 N N . PHE A 1 175 ? -10.034 0.398 -6.203 1.00 96.88 175 PHE A N 1
ATOM 1416 C CA . PHE A 1 175 ? -10.651 0.659 -7.501 1.00 96.88 175 PHE A CA 1
ATOM 1417 C C . PHE A 1 175 ? -11.417 1.992 -7.549 1.00 96.88 175 PHE A C 1
ATOM 1419 O O . PHE A 1 175 ? -12.228 2.301 -6.667 1.00 96.88 175 PHE A O 1
ATOM 1426 N N . PHE A 1 176 ? -11.230 2.746 -8.627 1.00 97.81 176 PHE A N 1
ATOM 1427 C CA . PHE A 1 176 ? -12.010 3.927 -8.984 1.00 97.81 176 PHE A CA 1
ATOM 1428 C C . PHE A 1 176 ? -12.315 3.918 -10.483 1.00 97.81 176 PHE A C 1
ATOM 1430 O O . PHE A 1 176 ? -11.500 3.488 -11.290 1.00 97.81 176 PHE A O 1
ATOM 1437 N N . SER A 1 177 ? -13.474 4.438 -10.868 1.00 97.56 177 SER A N 1
ATOM 1438 C CA . SER A 1 177 ? -13.849 4.618 -12.266 1.00 97.56 177 SER A CA 1
ATOM 1439 C C . SER A 1 177 ? -14.534 5.956 -12.487 1.00 97.56 177 SER A C 1
ATOM 1441 O O . SER A 1 177 ? -15.180 6.493 -11.587 1.00 97.56 177 SER A O 1
ATOM 1443 N N . TYR A 1 178 ? -14.425 6.489 -13.697 1.00 96.31 178 TYR A N 1
ATOM 1444 C CA . TYR A 1 178 ? -15.178 7.668 -14.106 1.00 96.31 178 TYR A CA 1
ATOM 1445 C C . TYR A 1 178 ? -15.588 7.555 -15.574 1.00 96.31 178 TYR A C 1
ATOM 1447 O O . TYR A 1 178 ? -15.020 6.763 -16.323 1.00 96.31 178 TYR A O 1
ATOM 1455 N N . MET A 1 179 ? -16.590 8.337 -15.962 1.00 94.69 179 MET A N 1
ATOM 1456 C CA . MET A 1 179 ? -17.065 8.426 -17.338 1.00 94.69 179 MET A CA 1
ATOM 1457 C C . MET A 1 179 ? -16.673 9.780 -17.920 1.00 94.69 179 MET A C 1
ATOM 1459 O O . MET A 1 179 ? -16.876 10.806 -17.266 1.00 94.69 179 MET A O 1
ATOM 1463 N N . ASP A 1 180 ? -16.093 9.782 -19.114 1.00 92.25 180 ASP A N 1
ATOM 1464 C CA . ASP A 1 180 ? -15.699 11.006 -19.802 1.00 92.25 180 ASP A CA 1
ATOM 1465 C C . ASP A 1 180 ? -16.878 11.681 -20.531 1.00 92.25 180 ASP A C 1
ATOM 1467 O O . ASP A 1 180 ? -18.030 11.240 -20.485 1.00 92.25 180 ASP A O 1
ATOM 1471 N N . THR A 1 181 ? -16.586 12.789 -21.217 1.00 90.50 181 THR A N 1
ATOM 1472 C CA . THR A 1 181 ? -17.592 13.540 -21.988 1.00 90.50 181 THR A CA 1
ATOM 1473 C C . THR A 1 181 ? -18.132 12.767 -23.194 1.00 90.50 181 THR A C 1
ATOM 1475 O O . THR A 1 181 ? -19.239 13.046 -23.655 1.00 90.50 181 THR A O 1
ATOM 1478 N N . LYS A 1 182 ? -17.382 11.769 -23.674 1.00 92.00 182 LYS A N 1
ATOM 1479 C CA . LYS A 1 182 ? -17.708 10.899 -24.808 1.00 92.00 182 LYS A CA 1
ATOM 1480 C C . LYS A 1 182 ? -18.397 9.601 -24.375 1.00 92.00 182 LYS A C 1
ATOM 1482 O O . LYS A 1 182 ? -18.602 8.731 -25.213 1.00 92.00 182 LYS A O 1
ATOM 1487 N N . GLN A 1 183 ? -18.801 9.494 -23.105 1.00 93.00 183 GLN A N 1
ATOM 1488 C CA . GLN A 1 183 ? -19.455 8.318 -22.516 1.00 93.00 183 GLN A CA 1
ATOM 1489 C C . GLN A 1 183 ? -18.556 7.074 -22.423 1.00 93.00 183 GLN A C 1
ATOM 1491 O O . GLN A 1 183 ? -19.054 5.973 -22.188 1.00 93.00 183 GLN A O 1
ATOM 1496 N N . PHE A 1 184 ? -17.236 7.223 -22.551 1.00 95.88 184 PHE A N 1
ATOM 1497 C CA . PHE A 1 184 ? -16.306 6.139 -22.264 1.00 95.88 184 PHE A CA 1
ATOM 1498 C C . PHE A 1 184 ? -16.030 6.070 -20.768 1.00 95.88 184 PHE A C 1
ATOM 1500 O O . PHE A 1 184 ? -15.754 7.079 -20.114 1.00 95.88 184 PHE A O 1
ATOM 1507 N N . ILE A 1 185 ? -16.107 4.860 -20.221 1.00 97.25 185 ILE A N 1
ATOM 1508 C CA . ILE A 1 185 ? -15.817 4.600 -18.816 1.00 97.25 185 ILE A CA 1
ATOM 1509 C C . ILE A 1 185 ? -14.384 4.100 -18.707 1.00 97.25 185 ILE A C 1
ATOM 1511 O O . ILE A 1 185 ? -13.986 3.184 -19.419 1.00 97.25 185 ILE A O 1
ATOM 1515 N N . TYR A 1 186 ? -13.624 4.682 -17.790 1.00 97.25 186 TYR A N 1
ATOM 1516 C CA . TYR A 1 186 ? -12.257 4.274 -17.503 1.00 97.25 186 TYR A CA 1
ATOM 1517 C C . TYR A 1 186 ? -12.135 3.837 -16.049 1.00 97.25 186 TYR A C 1
ATOM 1519 O O . TYR A 1 186 ? -12.686 4.490 -15.156 1.00 97.25 186 TYR A O 1
ATOM 1527 N N . GLY A 1 187 ? -11.409 2.745 -15.821 1.00 97.38 187 GLY A N 1
ATOM 1528 C CA . GLY A 1 187 ? -11.124 2.192 -14.501 1.00 97.38 187 GLY A CA 1
ATOM 1529 C C . GLY A 1 187 ? -9.659 2.369 -14.133 1.00 97.38 187 GLY A C 1
ATOM 1530 O O . GLY A 1 187 ? -8.786 2.324 -14.993 1.00 97.38 187 GLY A O 1
ATOM 1531 N N . PHE A 1 188 ? -9.390 2.588 -12.854 1.00 96.88 188 PHE A N 1
ATOM 1532 C CA . PHE A 1 188 ? -8.060 2.890 -12.346 1.00 96.88 188 PHE A CA 1
ATOM 1533 C C . PHE A 1 188 ? -7.895 2.392 -10.920 1.00 96.88 188 PHE A C 1
ATOM 1535 O O . PHE A 1 188 ? -8.858 2.290 -10.152 1.00 96.88 188 PHE A O 1
ATOM 1542 N N . ASN A 1 189 ? -6.642 2.221 -10.526 1.00 95.31 189 ASN A N 1
ATOM 1543 C CA . ASN A 1 189 ? -6.277 2.242 -9.128 1.00 95.31 189 ASN A CA 1
ATOM 1544 C C . ASN A 1 189 ? -6.254 3.707 -8.637 1.00 95.31 189 ASN A C 1
ATOM 1546 O O . ASN A 1 189 ? -5.590 4.587 -9.193 1.00 95.31 189 ASN A O 1
ATOM 1550 N N . ILE A 1 190 ? -7.018 4.007 -7.587 1.00 95.19 190 ILE A N 1
ATOM 1551 C CA . ILE A 1 190 ? -7.137 5.352 -7.016 1.00 95.19 190 ILE A CA 1
ATOM 1552 C C . ILE A 1 190 ? -5.798 5.864 -6.481 1.00 95.19 190 ILE A C 1
ATOM 1554 O O . ILE A 1 190 ? -5.560 7.075 -6.480 1.00 95.19 190 ILE A O 1
ATOM 1558 N N . THR A 1 191 ? -4.913 4.964 -6.042 1.00 91.81 191 THR A N 1
ATOM 1559 C CA . THR A 1 191 ? -3.578 5.329 -5.562 1.00 91.81 191 THR A CA 1
ATOM 1560 C C . THR A 1 191 ? -2.739 5.868 -6.719 1.00 91.81 191 THR A C 1
ATOM 1562 O O . THR A 1 191 ? -2.167 6.948 -6.575 1.00 91.81 191 THR A O 1
ATOM 1565 N N . SER A 1 192 ? -2.796 5.231 -7.895 1.00 90.69 192 SER A N 1
ATOM 1566 C CA . SER A 1 192 ? -2.162 5.678 -9.143 1.00 90.69 192 SER A CA 1
ATOM 1567 C C . SER A 1 192 ? -2.610 7.087 -9.541 1.00 90.69 192 SER A C 1
ATOM 1569 O O . SER A 1 192 ? -1.792 7.952 -9.873 1.00 90.69 192 SER A O 1
ATOM 1571 N N . ILE A 1 193 ? -3.915 7.374 -9.448 1.00 90.75 193 ILE A N 1
ATOM 1572 C CA . ILE A 1 193 ? -4.448 8.718 -9.720 1.00 90.75 193 ILE A CA 1
ATOM 1573 C C . ILE A 1 193 ? -3.889 9.740 -8.722 1.00 90.75 193 ILE A C 1
ATOM 1575 O O . ILE A 1 193 ? -3.406 10.802 -9.119 1.00 90.75 193 ILE A O 1
ATOM 1579 N N . ILE A 1 194 ? -3.951 9.444 -7.421 1.00 90.50 194 ILE A N 1
ATOM 1580 C CA . ILE A 1 194 ? -3.464 10.348 -6.370 1.00 90.50 194 ILE A CA 1
ATOM 1581 C C . ILE A 1 194 ? -1.958 10.598 -6.510 1.00 90.50 194 ILE A C 1
ATOM 1583 O O . ILE A 1 194 ? -1.520 11.738 -6.352 1.00 90.50 194 ILE A O 1
ATOM 1587 N N . GLN A 1 195 ? -1.182 9.580 -6.871 1.00 82.56 195 GLN A N 1
ATOM 1588 C CA . GLN A 1 195 ? 0.249 9.668 -7.151 1.00 82.56 195 GLN A CA 1
ATOM 1589 C C . GLN A 1 195 ? 0.541 10.627 -8.316 1.00 82.56 195 GLN A C 1
ATOM 1591 O O . GLN A 1 195 ? 1.390 11.519 -8.217 1.00 82.56 195 GLN A O 1
ATOM 1596 N N . MET A 1 196 ? -0.227 10.528 -9.403 1.00 80.94 196 MET A N 1
ATOM 1597 C CA . MET A 1 196 ? -0.114 11.434 -10.548 1.00 80.94 196 MET A CA 1
ATOM 1598 C C . MET A 1 196 ? -0.495 12.879 -10.180 1.00 80.94 196 MET A C 1
ATOM 1600 O O . MET A 1 196 ? 0.217 13.820 -10.533 1.00 80.94 196 MET A O 1
ATOM 1604 N N . ILE A 1 197 ? -1.569 13.070 -9.405 1.00 85.56 197 ILE A N 1
ATOM 1605 C CA . ILE A 1 197 ? -1.975 14.397 -8.911 1.00 85.56 197 ILE A CA 1
ATOM 1606 C C . ILE A 1 197 ? -0.882 15.001 -8.019 1.00 85.56 197 ILE A C 1
ATOM 1608 O O . ILE A 1 197 ? -0.604 16.194 -8.126 1.00 85.56 197 ILE A O 1
ATOM 1612 N N . ARG A 1 198 ? -0.259 14.204 -7.142 1.00 80.44 198 ARG A N 1
ATOM 1613 C CA . ARG A 1 198 ? 0.814 14.665 -6.243 1.00 80.44 198 ARG A CA 1
ATOM 1614 C C . ARG A 1 198 ? 2.090 15.026 -6.998 1.00 80.44 198 ARG A C 1
ATOM 1616 O O . ARG A 1 198 ? 2.731 16.007 -6.639 1.00 80.44 198 ARG A O 1
ATOM 1623 N N . SER A 1 199 ? 2.445 14.261 -8.028 1.00 72.12 199 SER A N 1
ATOM 1624 C CA . SER A 1 199 ? 3.679 14.472 -8.795 1.00 72.12 199 SER A CA 1
ATOM 1625 C C . SER A 1 199 ? 3.576 15.621 -9.800 1.00 72.12 199 SER A C 1
ATOM 1627 O O . SER A 1 199 ? 4.501 16.421 -9.901 1.00 72.12 199 SER A O 1
ATOM 1629 N N . LYS A 1 200 ? 2.463 15.736 -10.536 1.00 73.69 200 LYS A N 1
ATOM 1630 C CA . LYS A 1 200 ? 2.312 16.722 -11.625 1.00 73.69 200 LYS A CA 1
ATOM 1631 C C . LYS A 1 200 ? 1.398 17.899 -11.289 1.00 73.69 200 LYS A C 1
ATOM 1633 O O . LYS A 1 200 ? 1.240 18.796 -12.112 1.00 73.69 200 LYS A O 1
ATOM 1638 N N . GLY A 1 201 ? 0.733 17.884 -10.133 1.00 74.56 201 GLY A N 1
ATOM 1639 C CA . GLY A 1 201 ? -0.274 18.882 -9.748 1.00 74.56 201 GLY A CA 1
ATOM 1640 C C . GLY A 1 201 ? -1.604 18.769 -10.506 1.00 74.56 201 GLY A C 1
ATOM 1641 O O . GLY A 1 201 ? -2.587 19.401 -10.120 1.00 74.56 201 GLY A O 1
ATOM 1642 N N . LYS A 1 202 ? -1.662 17.940 -11.554 1.00 78.69 202 LYS A N 1
ATOM 1643 C CA . LYS A 1 202 ? -2.845 17.669 -12.370 1.00 78.69 202 LYS A CA 1
ATOM 1644 C C . LYS A 1 202 ? -2.891 16.209 -12.799 1.00 78.69 202 LYS A C 1
ATOM 1646 O O . LYS A 1 202 ? -1.866 15.533 -12.835 1.00 78.69 202 LYS A O 1
ATOM 1651 N N . PHE A 1 203 ? -4.086 15.748 -13.143 1.00 84.12 203 PHE A N 1
ATOM 1652 C CA . PHE A 1 203 ? -4.290 14.439 -13.744 1.00 84.12 203 PHE A CA 1
ATOM 1653 C C . PHE A 1 203 ? -4.943 14.609 -15.113 1.00 84.12 203 PHE A C 1
ATOM 1655 O O . PHE A 1 203 ? -6.025 15.186 -15.230 1.00 84.12 203 PHE A O 1
ATOM 1662 N N . ASN A 1 204 ? -4.263 14.077 -16.121 1.00 88.44 204 ASN A N 1
ATOM 1663 C CA . ASN A 1 204 ? -4.790 13.852 -17.456 1.00 88.44 204 ASN A CA 1
ATOM 1664 C C . ASN A 1 204 ? -4.964 12.344 -17.605 1.00 88.44 204 ASN A C 1
ATOM 1666 O O . ASN A 1 204 ? -4.052 11.597 -17.237 1.00 88.44 204 ASN A O 1
ATOM 1670 N N . ASN A 1 205 ? -6.097 11.904 -18.144 1.00 89.69 205 ASN A N 1
ATOM 1671 C CA . ASN A 1 205 ? -6.309 10.488 -18.397 1.00 89.69 205 ASN A CA 1
ATOM 1672 C C . ASN A 1 205 ? -5.236 9.978 -19.389 1.00 89.69 205 ASN A C 1
ATOM 1674 O O . ASN A 1 205 ? -5.085 10.550 -20.469 1.00 89.69 205 ASN A O 1
ATOM 1678 N N . PRO A 1 206 ? -4.473 8.926 -19.050 1.00 87.38 206 PRO A N 1
ATOM 1679 C CA . PRO A 1 206 ? -3.390 8.405 -19.887 1.00 87.38 206 PRO A CA 1
ATOM 1680 C C . PRO A 1 206 ? -3.819 7.933 -21.282 1.00 87.38 206 PRO A C 1
ATOM 1682 O O . PRO A 1 206 ? -3.016 7.991 -22.211 1.00 87.38 206 PRO A O 1
ATOM 1685 N N . TYR A 1 207 ? -5.067 7.485 -21.434 1.00 85.88 207 TYR A N 1
ATOM 1686 C CA . TYR A 1 207 ? -5.575 6.868 -22.660 1.00 85.88 207 TYR A CA 1
ATOM 1687 C C . TYR A 1 207 ? -6.072 7.896 -23.680 1.00 85.88 207 TYR A C 1
ATOM 1689 O O . TYR A 1 207 ? -5.846 7.732 -24.875 1.00 85.88 207 TYR A O 1
ATOM 1697 N N . ASN A 1 208 ? -6.721 8.973 -23.226 1.00 88.50 208 ASN A N 1
ATOM 1698 C CA . ASN A 1 208 ? -7.311 9.990 -24.109 1.00 88.50 208 ASN A CA 1
ATOM 1699 C C . ASN A 1 208 ? -6.729 11.406 -23.913 1.00 88.50 208 ASN A C 1
ATOM 1701 O O . ASN A 1 208 ? -7.051 12.312 -24.676 1.00 88.50 208 ASN A O 1
ATOM 1705 N N . ARG A 1 209 ? -5.838 11.594 -22.927 1.00 87.50 209 ARG A N 1
ATOM 1706 C CA . ARG A 1 209 ? -5.165 12.854 -22.543 1.00 87.50 209 ARG A CA 1
ATOM 1707 C C . ARG A 1 209 ? -6.091 13.968 -22.043 1.00 87.50 209 ARG A C 1
ATOM 1709 O O . ARG A 1 209 ? -5.604 15.060 -21.736 1.00 87.50 209 ARG A O 1
ATOM 1716 N N . GLU A 1 210 ? -7.384 13.697 -21.900 1.00 89.12 210 GLU A N 1
ATOM 1717 C CA . GLU A 1 210 ? -8.359 14.661 -21.397 1.00 89.12 210 GLU A CA 1
ATOM 1718 C C . GLU A 1 210 ? -8.153 14.920 -19.897 1.00 89.12 210 GLU A C 1
ATOM 1720 O O . GLU A 1 210 ? -7.730 14.044 -19.135 1.00 89.12 210 GLU A O 1
ATOM 1725 N N . GLU A 1 211 ? -8.411 16.155 -19.466 1.00 88.81 211 GLU A N 1
ATOM 1726 C CA . GLU A 1 211 ? -8.357 16.530 -18.052 1.00 88.81 211 GLU A CA 1
ATOM 1727 C C . GLU A 1 211 ? -9.630 16.087 -17.328 1.00 88.81 211 GLU A C 1
ATOM 1729 O O . GLU A 1 211 ? -10.732 16.154 -17.871 1.00 88.81 211 GLU A O 1
ATOM 1734 N N . LEU A 1 212 ? -9.481 15.668 -16.071 1.00 89.56 212 LEU A N 1
ATOM 1735 C CA . LEU A 1 212 ? -10.634 15.435 -15.209 1.00 89.56 212 LEU A CA 1
ATOM 1736 C C . LEU A 1 212 ? -11.287 16.753 -14.809 1.00 89.56 212 LEU A C 1
ATOM 1738 O O . LEU A 1 212 ? -10.612 17.723 -14.450 1.00 89.56 212 LEU A O 1
ATOM 1742 N N . ASP A 1 213 ? -12.615 16.758 -14.764 1.00 89.88 213 ASP A N 1
ATOM 1743 C CA . ASP A 1 213 ? -13.346 17.900 -14.248 1.00 89.88 213 ASP A CA 1
ATOM 1744 C C . ASP A 1 213 ? -13.081 18.103 -12.740 1.00 89.88 213 ASP A C 1
ATOM 1746 O O . ASP A 1 213 ? -12.726 17.195 -11.974 1.00 89.88 213 ASP A O 1
ATOM 1750 N N . LYS A 1 214 ? -13.275 19.345 -12.285 1.00 89.50 214 LYS A N 1
ATOM 1751 C CA . LYS A 1 214 ? -12.985 19.747 -10.901 1.00 89.50 214 LYS A CA 1
ATOM 1752 C C . LYS A 1 214 ? -13.821 18.985 -9.869 1.00 89.50 214 LYS A C 1
ATOM 1754 O O . LYS A 1 214 ? -13.360 18.839 -8.735 1.00 89.50 214 LYS A O 1
ATOM 1759 N N . LYS A 1 215 ? -15.041 18.551 -10.209 1.00 91.88 215 LYS A N 1
ATOM 1760 C CA . LYS A 1 215 ? -15.901 17.788 -9.298 1.00 91.88 215 LYS A CA 1
ATOM 1761 C C . LYS A 1 215 ? -15.340 16.377 -9.144 1.00 91.88 215 LYS A C 1
ATOM 1763 O O . LYS A 1 215 ? -15.110 15.966 -8.011 1.00 91.88 215 LYS A O 1
ATOM 1768 N N . THR A 1 216 ? -15.001 15.703 -10.239 1.00 91.75 216 THR A N 1
ATOM 1769 C CA . THR A 1 216 ? -14.392 14.366 -10.207 1.00 91.75 216 THR A CA 1
ATOM 1770 C C . THR A 1 216 ? -13.075 14.357 -9.429 1.00 91.75 216 THR A C 1
ATOM 1772 O O . THR A 1 216 ? -12.871 13.504 -8.570 1.00 91.75 216 THR A O 1
ATOM 1775 N N . LEU A 1 217 ? -12.215 15.369 -9.598 1.00 91.50 217 LEU A N 1
ATOM 1776 C CA . LEU A 1 217 ? -10.989 15.506 -8.793 1.00 91.50 217 LEU A CA 1
ATOM 1777 C C . LEU A 1 217 ? -11.259 15.669 -7.287 1.00 91.50 217 LEU A C 1
ATOM 1779 O O . LEU A 1 217 ? -10.511 15.142 -6.457 1.00 91.50 217 LEU A O 1
ATOM 1783 N N . LYS A 1 218 ? -12.307 16.412 -6.909 1.00 91.25 218 LYS A N 1
ATOM 1784 C CA . LYS A 1 218 ? -12.727 16.537 -5.503 1.00 91.25 218 LYS A CA 1
ATOM 1785 C C . LYS A 1 218 ? -13.266 15.211 -4.975 1.00 91.25 218 LYS A C 1
ATOM 1787 O O . LYS A 1 218 ? -12.914 14.834 -3.858 1.00 91.25 218 LYS A O 1
ATOM 1792 N N . ASP A 1 219 ? -14.059 14.510 -5.777 1.00 93.12 219 ASP A N 1
ATOM 1793 C CA . ASP A 1 219 ? -14.648 13.215 -5.443 1.00 93.12 219 ASP A CA 1
ATOM 1794 C C . ASP A 1 219 ? -13.559 12.149 -5.242 1.00 93.12 219 ASP A C 1
ATOM 1796 O O . ASP A 1 219 ? -13.590 11.446 -4.235 1.00 93.12 219 ASP A O 1
ATOM 1800 N N . ILE A 1 220 ? -12.520 12.123 -6.086 1.00 94.38 220 ILE A N 1
ATOM 1801 C CA . ILE A 1 220 ? -11.335 11.260 -5.921 1.00 94.38 220 ILE A CA 1
ATOM 1802 C C . ILE A 1 220 ? -10.623 11.547 -4.596 1.00 94.38 220 ILE A C 1
ATOM 1804 O O . ILE A 1 220 ? -10.382 10.638 -3.803 1.00 94.38 220 ILE A O 1
ATOM 1808 N N . LYS A 1 221 ? -10.311 12.820 -4.308 1.00 92.38 221 LYS A N 1
ATOM 1809 C CA . LYS A 1 221 ? -9.651 13.202 -3.045 1.00 92.38 221 LYS A CA 1
ATOM 1810 C C . LYS A 1 221 ? -10.514 12.851 -1.829 1.00 92.38 221 LYS A C 1
ATOM 1812 O O . LYS A 1 221 ? -9.982 12.435 -0.800 1.00 92.38 221 LYS A O 1
ATOM 1817 N N . LYS A 1 222 ? -11.835 13.023 -1.934 1.00 92.81 222 LYS A N 1
ATOM 1818 C CA . LYS A 1 222 ? -12.801 12.663 -0.889 1.00 92.81 222 LYS A CA 1
ATOM 1819 C C . LYS A 1 222 ? -12.838 11.152 -0.677 1.00 92.81 222 LYS A C 1
ATOM 1821 O O . LYS A 1 222 ? -12.711 10.721 0.464 1.00 92.81 222 LYS A O 1
ATOM 1826 N N . LEU A 1 223 ? -12.958 10.365 -1.745 1.00 94.69 223 LEU A N 1
ATOM 1827 C CA . LEU A 1 223 ? -12.940 8.905 -1.694 1.00 94.69 223 LEU A CA 1
ATOM 1828 C C . LEU A 1 223 ? -11.659 8.407 -1.035 1.00 94.69 223 LEU A C 1
ATOM 1830 O O . LEU A 1 223 ? -11.736 7.671 -0.058 1.00 94.69 223 LEU 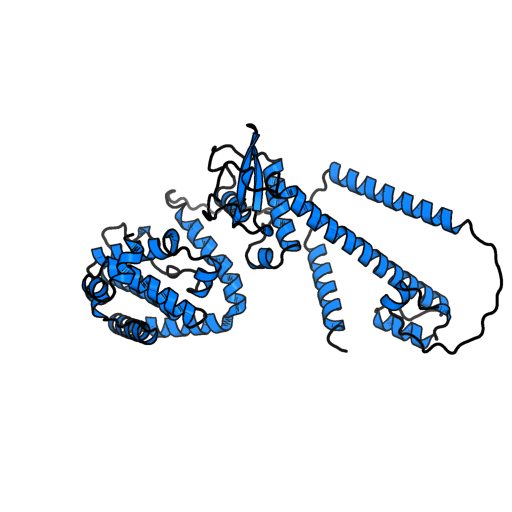A O 1
ATOM 1834 N N . TYR A 1 224 ? -10.505 8.892 -1.496 1.00 93.62 224 TYR A N 1
ATOM 1835 C CA . TYR A 1 224 ? -9.211 8.523 -0.938 1.00 93.62 224 TYR A CA 1
ATOM 1836 C C . TYR A 1 224 ? -9.157 8.770 0.574 1.00 93.62 224 TYR A C 1
ATOM 1838 O O . TYR A 1 224 ? -8.809 7.875 1.331 1.00 93.62 224 TYR A O 1
ATOM 1846 N N . ARG A 1 225 ? -9.602 9.943 1.049 1.00 89.50 225 ARG A N 1
ATOM 1847 C CA . ARG A 1 225 ? -9.676 10.258 2.490 1.00 89.50 225 ARG A CA 1
ATOM 1848 C C . ARG A 1 225 ? -10.630 9.347 3.260 1.00 89.50 225 ARG A C 1
ATOM 1850 O O . ARG A 1 225 ? -10.316 8.952 4.377 1.00 89.50 225 ARG A O 1
ATOM 1857 N N . LEU A 1 226 ? -11.791 9.025 2.693 1.00 86.50 226 LEU A N 1
ATOM 1858 C CA . LEU A 1 226 ? -12.747 8.124 3.338 1.00 86.50 226 LEU A CA 1
ATOM 1859 C C . LEU A 1 226 ? -12.205 6.690 3.404 1.00 86.50 226 LEU A C 1
ATOM 1861 O O . LEU A 1 226 ? -12.460 6.003 4.392 1.00 86.50 226 LEU A O 1
ATOM 1865 N N . CYS A 1 227 ? -11.405 6.256 2.424 1.00 86.81 227 CYS A N 1
ATOM 1866 C CA . CYS A 1 227 ? -10.763 4.944 2.460 1.00 86.81 227 CYS A CA 1
ATOM 1867 C C . CYS A 1 227 ? -9.842 4.778 3.679 1.00 86.81 227 CYS A C 1
ATOM 1869 O O . CYS A 1 227 ? -9.867 3.716 4.291 1.00 86.81 227 CYS A O 1
ATOM 1871 N N . PHE A 1 228 ? -9.139 5.832 4.118 1.00 83.88 228 PHE A N 1
ATOM 1872 C CA . PHE A 1 228 ? -8.334 5.809 5.356 1.00 83.88 228 PHE A CA 1
ATOM 1873 C C . PHE A 1 228 ? -9.154 5.547 6.624 1.00 83.88 228 PHE A C 1
ATOM 1875 O O . PHE A 1 228 ? -8.601 5.129 7.640 1.00 83.88 228 PHE A O 1
ATOM 1882 N N . ILE A 1 229 ? -10.454 5.844 6.596 1.00 83.50 229 ILE A N 1
ATOM 1883 C CA . ILE A 1 229 ? -11.352 5.646 7.737 1.00 83.50 229 ILE A CA 1
ATOM 1884 C C . ILE A 1 229 ? -11.982 4.251 7.683 1.00 83.50 229 ILE A C 1
ATOM 1886 O O . ILE A 1 229 ? -12.148 3.615 8.721 1.00 83.50 229 ILE A O 1
ATOM 1890 N N . VAL A 1 230 ? -12.360 3.791 6.486 1.00 83.69 230 VAL A N 1
ATOM 1891 C CA . VAL A 1 230 ? -13.120 2.545 6.299 1.00 83.69 230 VAL A CA 1
ATOM 1892 C C . VAL A 1 230 ? -12.228 1.310 6.243 1.00 83.69 230 VAL A C 1
ATOM 1894 O O . VAL A 1 230 ? -12.611 0.282 6.795 1.00 83.69 230 VAL A O 1
ATOM 1897 N N . TYR A 1 231 ? -11.068 1.397 5.589 1.00 83.12 231 TYR A N 1
ATOM 1898 C CA . TYR A 1 231 ? -10.229 0.244 5.265 1.00 83.12 231 TYR A CA 1
ATOM 1899 C C . TYR A 1 231 ? -8.889 0.344 6.015 1.00 83.12 231 TYR A C 1
ATOM 1901 O O . TYR A 1 231 ? -8.038 1.160 5.649 1.00 83.12 231 TYR A O 1
ATOM 1909 N N . PRO A 1 232 ? -8.682 -0.458 7.079 1.00 77.69 232 PRO A N 1
ATOM 1910 C CA . PRO A 1 232 ? -7.434 -0.455 7.839 1.00 77.69 232 PRO A CA 1
ATOM 1911 C C . PRO A 1 232 ? -6.210 -0.781 6.982 1.00 77.69 232 PRO A C 1
ATOM 1913 O O . PRO A 1 232 ? -5.194 -0.106 7.117 1.00 77.69 232 PRO A O 1
ATOM 1916 N N . ASP A 1 233 ? -6.320 -1.753 6.076 1.00 75.06 233 ASP A N 1
ATOM 1917 C CA . ASP A 1 233 ? -5.214 -2.163 5.201 1.00 75.06 233 ASP A CA 1
ATOM 1918 C C . ASP A 1 233 ? -4.846 -1.043 4.225 1.00 75.06 233 ASP A C 1
ATOM 1920 O O . ASP A 1 233 ? -3.690 -0.628 4.177 1.00 75.06 233 ASP A O 1
ATOM 1924 N N . PHE A 1 234 ? -5.846 -0.400 3.613 1.00 81.12 234 PHE A N 1
ATOM 1925 C CA . PHE A 1 234 ? -5.639 0.806 2.807 1.00 81.12 234 PHE A CA 1
ATOM 1926 C C . PHE A 1 234 ? -4.890 1.899 3.580 1.00 81.12 234 PHE A C 1
ATOM 1928 O O . PHE A 1 234 ? -3.945 2.485 3.061 1.00 81.12 234 PHE A O 1
ATOM 1935 N N . LYS A 1 235 ? -5.293 2.177 4.828 1.00 76.00 235 LYS A N 1
ATOM 1936 C CA . LYS A 1 235 ? -4.620 3.157 5.696 1.00 76.00 235 LYS A CA 1
ATOM 1937 C C . LYS A 1 235 ? -3.175 2.759 6.006 1.00 76.00 235 LYS A C 1
ATOM 1939 O O . LYS A 1 235 ? -2.328 3.638 6.125 1.00 76.00 235 LYS A O 1
ATOM 1944 N N . ASN A 1 236 ? -2.912 1.468 6.185 1.00 68.81 236 ASN A N 1
ATOM 1945 C CA . ASN A 1 23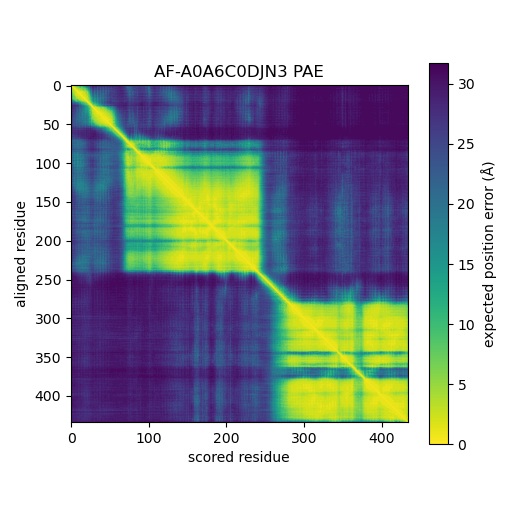6 ? -1.579 0.955 6.494 1.00 68.81 236 ASN A CA 1
ATOM 1946 C C . ASN A 1 236 ? -0.645 1.007 5.276 1.00 68.81 236 ASN A C 1
ATOM 1948 O O . ASN A 1 236 ? 0.564 1.141 5.445 1.00 68.81 236 ASN A O 1
ATOM 1952 N N . GLU A 1 237 ? -1.198 0.908 4.069 1.00 73.44 237 GLU A N 1
ATOM 1953 C CA . GLU A 1 237 ? -0.448 0.851 2.811 1.00 73.44 237 GLU A CA 1
ATOM 1954 C C . GLU A 1 237 ? -0.225 2.224 2.161 1.00 73.44 237 GLU A C 1
ATOM 1956 O O . GLU A 1 237 ? 0.681 2.374 1.343 1.00 73.44 237 GLU A O 1
ATOM 1961 N N . ASN A 1 238 ? -1.024 3.233 2.524 1.00 76.12 238 ASN A N 1
ATOM 1962 C CA . ASN A 1 238 ? -1.086 4.517 1.825 1.00 76.12 238 ASN A CA 1
ATOM 1963 C C . ASN A 1 238 ? -0.815 5.728 2.737 1.00 76.12 238 ASN A C 1
ATOM 1965 O O . ASN A 1 238 ? -1.084 5.710 3.936 1.00 76.12 238 ASN A O 1
ATOM 1969 N N . GLU A 1 239 ? -0.379 6.851 2.154 1.00 75.50 239 GLU A N 1
ATOM 1970 C CA . GLU A 1 239 ? -0.210 8.125 2.873 1.00 75.50 239 GLU A CA 1
ATOM 1971 C C . GLU A 1 239 ? -1.423 9.048 2.785 1.00 75.50 239 GLU A C 1
ATOM 1973 O O . GLU A 1 239 ? -1.971 9.273 1.707 1.00 75.50 239 GLU A O 1
ATOM 1978 N N . SER A 1 240 ? -1.787 9.708 3.885 1.00 72.88 240 SER A N 1
ATOM 1979 C CA . SER A 1 240 ? -2.884 10.674 3.848 1.00 72.88 240 SER A CA 1
ATOM 1980 C C . SER A 1 240 ? -2.543 11.894 2.979 1.00 72.88 240 SER A C 1
ATOM 1982 O O . SER A 1 240 ? -1.436 12.441 3.001 1.00 72.88 240 SER A O 1
ATOM 1984 N N . VAL A 1 241 ? -3.523 12.368 2.205 1.00 67.44 241 VAL A N 1
ATOM 1985 C CA . VAL A 1 241 ? -3.394 13.622 1.450 1.00 67.44 241 VAL A CA 1
ATOM 1986 C C . VAL A 1 241 ? -3.523 14.783 2.437 1.00 67.44 241 VAL A C 1
ATOM 1988 O O . VAL A 1 241 ? -4.642 15.217 2.739 1.00 67.44 241 VAL A O 1
ATOM 1991 N N . ARG A 1 242 ? -2.387 15.289 2.942 1.00 56.66 242 ARG A N 1
ATOM 1992 C CA . ARG A 1 242 ? -2.353 16.533 3.726 1.00 56.66 242 ARG A CA 1
ATOM 1993 C C . ARG A 1 242 ? -2.951 17.656 2.882 1.00 56.66 242 ARG A C 1
ATOM 1995 O O . ARG A 1 242 ? -2.506 17.922 1.768 1.00 56.66 242 ARG A O 1
ATOM 2002 N N . THR A 1 243 ? -3.992 18.301 3.393 1.00 44.69 243 THR A N 1
ATOM 2003 C CA . THR A 1 243 ? -4.496 19.546 2.810 1.00 44.69 243 THR A CA 1
ATOM 2004 C C . THR A 1 243 ? -3.413 20.591 3.052 1.00 44.69 243 THR A C 1
ATOM 2006 O O . THR A 1 243 ? -3.143 20.890 4.210 1.00 44.69 243 THR A O 1
ATOM 2009 N N . SER A 1 244 ? -2.750 21.103 2.012 1.00 36.53 244 SER A N 1
ATOM 2010 C CA . SER A 1 244 ? -1.852 22.252 2.163 1.00 36.53 244 SER A CA 1
ATOM 2011 C C . SER A 1 244 ? -2.628 23.403 2.802 1.00 36.53 244 SER A C 1
ATOM 2013 O O . SER A 1 244 ? -3.422 24.064 2.140 1.00 36.53 244 SER A O 1
ATOM 2015 N N . GLN A 1 245 ? -2.419 23.623 4.094 1.00 31.39 245 GLN A N 1
ATOM 2016 C CA . GLN A 1 245 ? -2.644 24.910 4.728 1.00 31.39 245 GLN A CA 1
ATOM 2017 C C . GLN A 1 245 ? -1.341 25.697 4.554 1.00 31.39 245 GLN A C 1
ATOM 2019 O O . GLN A 1 245 ? -0.299 25.275 5.037 1.00 31.39 245 GLN A O 1
ATOM 2024 N N . ASN A 1 246 ? -1.419 26.775 3.769 1.00 32.91 246 ASN A N 1
ATOM 2025 C CA . ASN A 1 246 ? -0.553 27.958 3.751 1.00 32.91 246 ASN A CA 1
ATOM 2026 C C . ASN A 1 246 ? 0.904 27.782 4.223 1.00 32.91 246 ASN A C 1
ATOM 2028 O O . ASN A 1 246 ? 1.214 28.053 5.379 1.00 32.91 246 ASN A O 1
ATOM 2032 N N . ASN A 1 247 ? 1.824 27.502 3.296 1.00 28.44 247 ASN A N 1
ATOM 2033 C CA . ASN A 1 247 ? 3.209 27.942 3.477 1.00 28.44 247 ASN A CA 1
ATOM 2034 C C . ASN A 1 247 ? 3.312 29.383 2.967 1.00 28.44 247 ASN A C 1
ATOM 2036 O O . ASN A 1 247 ? 3.551 29.619 1.784 1.00 28.44 247 ASN A O 1
ATOM 2040 N N . MET A 1 248 ? 3.086 30.346 3.863 1.00 27.17 248 MET A N 1
ATOM 2041 C CA . MET A 1 248 ? 3.616 31.693 3.677 1.00 27.17 248 MET A CA 1
ATOM 2042 C C . MET A 1 248 ? 5.146 31.611 3.660 1.00 27.17 248 MET A C 1
ATOM 2044 O O . MET A 1 248 ? 5.746 31.066 4.579 1.00 27.17 248 MET A O 1
ATOM 2048 N N . ASN A 1 249 ? 5.720 32.154 2.588 1.00 33.38 249 ASN A N 1
ATOM 2049 C CA . ASN A 1 249 ? 7.040 32.765 2.467 1.00 33.38 249 ASN A CA 1
ATOM 2050 C C . ASN A 1 249 ? 8.197 32.162 3.277 1.00 33.38 249 ASN A C 1
ATOM 2052 O O . ASN A 1 249 ? 8.382 32.465 4.448 1.00 33.38 249 ASN A O 1
ATOM 2056 N N . ASN A 1 250 ? 9.090 31.482 2.559 1.00 27.67 250 ASN A N 1
ATOM 2057 C CA . ASN A 1 250 ? 10.504 31.851 2.585 1.00 27.67 250 ASN A CA 1
ATOM 2058 C C . ASN A 1 250 ? 11.109 31.547 1.211 1.00 27.67 250 ASN A C 1
ATOM 2060 O O . ASN A 1 250 ? 11.553 30.437 0.925 1.00 27.67 250 ASN A O 1
ATOM 2064 N N . ASN A 1 251 ? 11.071 32.560 0.345 1.00 31.52 251 ASN A N 1
ATOM 2065 C CA . ASN A 1 251 ? 11.884 32.593 -0.859 1.00 31.52 251 ASN A CA 1
ATOM 2066 C C . ASN A 1 251 ? 13.328 32.835 -0.429 1.00 31.52 251 ASN A C 1
ATOM 2068 O O . ASN A 1 251 ? 13.653 33.949 -0.036 1.00 31.52 251 ASN A O 1
ATOM 2072 N N . ASN A 1 252 ? 14.180 31.825 -0.569 1.00 30.97 252 ASN A N 1
ATOM 2073 C CA . ASN A 1 252 ? 15.572 32.070 -0.908 1.00 30.97 252 ASN A CA 1
ATOM 2074 C C . ASN A 1 252 ? 15.841 31.440 -2.271 1.00 30.97 252 ASN A C 1
ATOM 2076 O O . ASN A 1 252 ? 15.583 30.263 -2.516 1.00 30.97 252 ASN A O 1
ATOM 2080 N N . ILE A 1 253 ? 16.274 32.322 -3.160 1.00 36.03 253 ILE A N 1
ATOM 2081 C CA . ILE A 1 253 ? 16.630 32.108 -4.551 1.00 36.03 253 ILE A CA 1
ATOM 2082 C C . ILE A 1 253 ? 17.933 31.310 -4.585 1.00 36.03 253 ILE A C 1
ATOM 2084 O O . ILE A 1 253 ? 18.947 31.801 -4.104 1.00 36.03 253 ILE A O 1
ATOM 2088 N N . GLU A 1 254 ? 17.927 30.152 -5.239 1.00 28.00 254 GLU A N 1
ATOM 2089 C CA . GLU A 1 254 ? 19.107 29.661 -5.951 1.00 28.00 254 GLU A CA 1
ATOM 2090 C C . GLU A 1 254 ? 18.686 29.212 -7.352 1.00 28.00 254 GLU A C 1
ATOM 2092 O O . GLU A 1 254 ? 17.967 28.231 -7.550 1.00 28.00 254 GLU A O 1
ATOM 2097 N N . ASN A 1 255 ? 19.123 30.002 -8.332 1.00 35.75 255 ASN A N 1
ATOM 2098 C CA . ASN A 1 255 ? 19.108 29.662 -9.745 1.00 35.75 255 ASN A CA 1
ATOM 2099 C C . ASN A 1 255 ? 20.102 28.524 -10.006 1.00 35.75 255 ASN A C 1
ATOM 2101 O O . ASN A 1 255 ? 21.272 28.632 -9.649 1.00 35.75 255 ASN A O 1
ATOM 2105 N N . GLY A 1 256 ? 19.662 27.475 -10.705 1.00 26.83 256 GLY A N 1
ATOM 2106 C CA . GLY A 1 256 ? 20.552 26.413 -11.172 1.00 26.83 256 GLY A CA 1
ATOM 2107 C C . GLY A 1 256 ? 19.842 25.321 -11.973 1.00 26.83 256 GLY A C 1
ATOM 2108 O O . GLY A 1 256 ? 19.434 24.311 -11.416 1.00 26.83 256 GLY A O 1
ATOM 2109 N N . ASN A 1 257 ? 19.722 25.547 -13.284 1.00 31.00 257 ASN A N 1
ATOM 2110 C CA . ASN A 1 257 ? 19.502 24.586 -14.375 1.00 31.00 257 ASN A CA 1
ATOM 2111 C C . ASN A 1 257 ? 18.457 23.464 -14.187 1.00 31.00 257 ASN A C 1
ATOM 2113 O O . ASN A 1 257 ? 18.712 22.367 -13.687 1.00 31.00 257 ASN A O 1
ATOM 2117 N N . ASN A 1 258 ? 17.285 23.727 -14.771 1.00 37.53 258 ASN A N 1
ATOM 2118 C CA . ASN A 1 258 ? 16.269 22.748 -15.142 1.00 37.53 258 ASN A CA 1
ATOM 2119 C C . ASN A 1 258 ? 16.840 21.715 -16.121 1.00 37.53 258 ASN A C 1
ATOM 2121 O O . ASN A 1 258 ? 17.088 22.069 -17.265 1.00 37.53 258 ASN A O 1
ATOM 2125 N N . ASN A 1 259 ? 17.018 20.465 -15.672 1.00 34.66 259 ASN A N 1
ATOM 2126 C CA . ASN A 1 259 ? 16.909 19.247 -16.503 1.00 34.66 259 ASN A CA 1
ATOM 2127 C C . ASN A 1 259 ? 16.856 17.923 -15.697 1.00 34.66 259 ASN A C 1
ATOM 2129 O O . ASN A 1 259 ? 17.158 16.865 -16.232 1.00 34.66 259 ASN A O 1
ATOM 2133 N N . ASN A 1 260 ? 16.444 17.927 -14.420 1.00 38.03 260 ASN A N 1
ATOM 2134 C CA . ASN A 1 260 ? 16.456 16.711 -13.577 1.00 38.03 260 ASN A CA 1
ATOM 2135 C C . ASN A 1 260 ? 15.154 16.444 -12.785 1.00 38.03 260 ASN A C 1
ATOM 2137 O O . ASN A 1 260 ? 15.178 15.789 -11.741 1.00 38.03 260 ASN A O 1
ATOM 2141 N N . SER A 1 261 ? 13.995 16.914 -13.262 1.00 33.06 261 SER A N 1
ATOM 2142 C CA . SER A 1 261 ? 12.726 16.824 -12.512 1.00 33.06 261 SER A CA 1
ATOM 2143 C C . SER A 1 261 ? 12.091 15.425 -12.460 1.00 33.06 261 SER A C 1
ATOM 2145 O O . SER A 1 261 ? 11.328 15.157 -11.536 1.00 33.06 261 SER A O 1
ATOM 2147 N N . LEU A 1 262 ? 12.434 14.493 -13.362 1.00 34.56 262 LEU A N 1
ATOM 2148 C CA . LEU A 1 262 ? 11.882 13.127 -13.309 1.00 34.56 262 LEU A CA 1
ATOM 2149 C C . LEU A 1 262 ? 12.534 12.228 -12.244 1.00 34.56 262 LEU A C 1
ATOM 2151 O O . LEU A 1 262 ? 11.876 11.330 -11.728 1.00 34.56 262 LEU A O 1
ATOM 2155 N N . ASN A 1 263 ? 13.800 12.458 -11.878 1.00 34.78 263 ASN A N 1
ATOM 2156 C CA . ASN A 1 263 ? 14.543 11.525 -11.016 1.00 34.78 263 ASN A CA 1
ATOM 2157 C C . ASN A 1 263 ? 14.389 11.787 -9.512 1.00 34.78 263 ASN A C 1
ATOM 2159 O O . ASN A 1 263 ? 14.632 10.886 -8.715 1.00 34.78 263 ASN A O 1
ATOM 2163 N N . ARG A 1 264 ? 13.947 12.983 -9.103 1.00 31.34 264 ARG A N 1
ATOM 2164 C CA . ARG A 1 264 ? 13.729 13.300 -7.679 1.00 31.34 264 ARG A CA 1
ATOM 2165 C C . ARG A 1 264 ? 12.456 12.667 -7.104 1.00 31.34 264 ARG A C 1
ATOM 2167 O O . ARG A 1 264 ? 12.357 12.503 -5.891 1.00 31.34 264 ARG A O 1
ATOM 2174 N N . HIS A 1 265 ? 11.492 12.308 -7.953 1.00 34.41 265 HIS A N 1
ATOM 2175 C CA . HIS A 1 265 ? 10.189 11.808 -7.507 1.00 34.41 265 HIS A CA 1
ATOM 2176 C C . HIS A 1 265 ? 10.157 10.292 -7.288 1.00 34.41 265 HIS A C 1
ATOM 2178 O O . HIS A 1 265 ? 9.607 9.866 -6.276 1.00 34.41 265 HIS A O 1
ATOM 2184 N N . TYR A 1 266 ? 10.862 9.501 -8.107 1.00 35.03 266 TYR A N 1
ATOM 2185 C CA . TYR A 1 266 ? 11.020 8.064 -7.843 1.00 35.03 266 TYR A CA 1
ATOM 2186 C C . TYR A 1 266 ? 11.783 7.801 -6.533 1.00 35.03 266 TYR A C 1
ATOM 2188 O O . TYR A 1 266 ? 11.436 6.894 -5.789 1.00 35.03 266 TYR A O 1
ATOM 2196 N N . THR A 1 267 ? 12.768 8.632 -6.174 1.00 36.91 267 THR A N 1
ATOM 2197 C CA . THR A 1 267 ? 13.528 8.477 -4.918 1.00 36.91 267 THR A CA 1
ATOM 2198 C C . THR A 1 267 ? 12.766 8.906 -3.660 1.00 36.91 267 THR A C 1
ATOM 2200 O O . THR A 1 267 ? 13.144 8.501 -2.563 1.00 36.91 267 THR A O 1
ATOM 2203 N N . ASN A 1 268 ? 11.714 9.724 -3.787 1.00 32.56 268 ASN A N 1
ATOM 2204 C CA . ASN A 1 268 ? 10.955 10.227 -2.637 1.00 32.56 268 ASN A CA 1
ATOM 2205 C C . ASN A 1 268 ? 9.820 9.281 -2.215 1.00 32.56 268 ASN A C 1
ATOM 2207 O O . ASN A 1 268 ? 9.556 9.164 -1.023 1.00 32.56 268 ASN A O 1
ATOM 2211 N N . GLU A 1 269 ? 9.219 8.536 -3.146 1.00 35.09 269 GLU A N 1
ATOM 2212 C CA . GLU A 1 269 ? 8.207 7.514 -2.825 1.00 35.09 269 GLU A CA 1
ATOM 2213 C C . GLU A 1 269 ? 8.821 6.273 -2.154 1.00 35.09 269 GLU A C 1
ATOM 2215 O O . GLU A 1 269 ? 8.243 5.722 -1.218 1.00 35.09 269 GLU A O 1
ATOM 2220 N N . PHE A 1 270 ? 10.055 5.904 -2.529 1.00 36.25 270 PHE A N 1
ATOM 2221 C CA . PHE A 1 270 ? 10.836 4.863 -1.846 1.00 36.25 270 PHE A CA 1
ATOM 2222 C C . PHE A 1 270 ? 11.229 5.226 -0.406 1.00 36.25 270 PHE A C 1
ATOM 2224 O O . PHE A 1 270 ? 11.502 4.330 0.389 1.00 36.25 270 PHE A O 1
ATOM 2231 N N . ARG A 1 271 ? 11.276 6.516 -0.048 1.00 36.59 271 ARG A N 1
ATOM 2232 C CA . ARG A 1 271 ? 11.664 6.952 1.302 1.00 36.59 271 ARG A CA 1
ATOM 2233 C C . ARG A 1 271 ? 10.520 6.872 2.312 1.00 36.59 271 ARG A C 1
ATOM 2235 O O . ARG A 1 271 ? 10.799 6.575 3.464 1.00 36.59 271 ARG A O 1
ATOM 2242 N N . HIS A 1 272 ? 9.261 7.071 1.917 1.00 37.75 272 HIS A N 1
ATOM 2243 C CA . HIS A 1 272 ? 8.181 7.229 2.902 1.00 37.75 272 HIS A CA 1
ATOM 2244 C C . HIS A 1 272 ? 7.385 5.961 3.238 1.00 37.75 272 HIS A C 1
ATOM 2246 O O . HIS A 1 272 ? 6.979 5.797 4.386 1.00 37.75 272 HIS A O 1
ATOM 2252 N N . HIS A 1 273 ? 7.226 5.003 2.321 1.00 37.09 273 HIS A N 1
ATOM 2253 C CA . HIS A 1 273 ? 6.720 3.678 2.723 1.00 37.09 273 HIS A CA 1
ATOM 2254 C C . HIS A 1 273 ? 7.740 2.920 3.587 1.00 37.09 273 HIS A C 1
ATOM 2256 O O . HIS A 1 273 ? 7.383 2.157 4.487 1.00 37.09 273 HIS A O 1
ATOM 2262 N N . ASN A 1 274 ? 9.024 3.201 3.350 1.00 44.00 274 ASN A N 1
ATOM 2263 C CA . ASN A 1 274 ? 10.123 2.766 4.195 1.00 44.00 274 ASN A CA 1
ATOM 2264 C C . ASN A 1 274 ? 9.940 3.217 5.643 1.00 44.00 274 ASN A C 1
ATOM 2266 O O . ASN A 1 274 ? 10.216 2.429 6.536 1.00 44.00 274 ASN A O 1
ATOM 2270 N N . ASP A 1 275 ? 9.428 4.424 5.905 1.00 43.44 275 ASP A N 1
ATOM 2271 C CA . ASP A 1 275 ? 9.259 4.939 7.271 1.00 43.44 275 ASP A CA 1
ATOM 2272 C C . ASP A 1 275 ? 8.201 4.155 8.080 1.00 43.44 275 ASP A C 1
ATOM 2274 O O . ASP A 1 275 ? 8.322 4.016 9.300 1.00 43.44 275 ASP A O 1
ATOM 2278 N N . LEU A 1 276 ? 7.186 3.568 7.433 1.00 43.66 276 LEU A N 1
ATOM 2279 C CA . LEU A 1 276 ? 6.154 2.762 8.109 1.00 43.66 276 LEU A CA 1
ATOM 2280 C C . LEU A 1 276 ? 6.642 1.341 8.439 1.00 43.66 276 LEU A C 1
ATOM 2282 O O . LEU A 1 276 ? 6.387 0.838 9.537 1.00 43.66 276 LEU A O 1
ATOM 2286 N N . ILE A 1 277 ? 7.407 0.719 7.536 1.00 46.94 277 ILE A N 1
ATOM 2287 C CA . ILE A 1 277 ? 8.086 -0.568 7.780 1.00 46.94 277 ILE A CA 1
ATOM 2288 C C . ILE A 1 277 ? 9.226 -0.387 8.791 1.00 46.94 277 ILE A C 1
ATOM 2290 O O . ILE A 1 277 ? 9.371 -1.201 9.706 1.00 46.94 277 ILE A O 1
ATOM 2294 N N . THR A 1 278 ? 9.952 0.734 8.706 1.00 49.12 278 THR A N 1
ATOM 2295 C CA . THR A 1 278 ? 11.021 1.124 9.639 1.00 49.12 278 THR A CA 1
ATOM 2296 C C . THR A 1 278 ? 10.521 1.239 11.072 1.00 49.12 278 THR A C 1
ATOM 2298 O O . THR A 1 278 ? 11.254 0.886 11.987 1.00 49.12 278 THR A O 1
ATOM 2301 N N . ASN A 1 279 ? 9.263 1.625 11.297 1.00 52.62 279 ASN A N 1
ATOM 2302 C CA . ASN A 1 279 ? 8.689 1.664 12.643 1.00 52.62 279 ASN A CA 1
ATOM 2303 C C . ASN A 1 279 ? 8.262 0.284 13.181 1.00 52.62 279 ASN A C 1
ATOM 2305 O O . ASN A 1 279 ? 8.351 0.051 14.384 1.00 52.62 279 ASN A O 1
ATOM 2309 N N . ARG A 1 280 ? 7.821 -0.647 12.320 1.00 53.44 280 ARG A N 1
ATOM 2310 C CA . ARG A 1 280 ? 7.394 -2.003 12.729 1.00 53.44 280 ARG A CA 1
ATOM 2311 C C . ARG A 1 280 ? 8.574 -2.964 12.931 1.00 53.44 280 ARG A C 1
ATOM 2313 O O . ARG A 1 280 ? 8.506 -3.830 13.797 1.00 53.44 280 ARG A O 1
ATOM 2320 N N . TYR A 1 281 ? 9.649 -2.787 12.165 1.00 63.34 281 TYR A N 1
ATOM 2321 C CA . TYR A 1 281 ? 10.862 -3.615 12.194 1.00 63.34 281 TYR A CA 1
ATOM 2322 C C . TYR A 1 281 ? 12.098 -2.826 12.644 1.00 63.34 281 TYR A C 1
ATOM 2324 O O . TYR A 1 281 ? 13.217 -3.190 12.294 1.00 63.34 281 TYR A O 1
ATOM 2332 N N . SER A 1 282 ? 11.919 -1.753 13.418 1.00 71.50 282 SER A N 1
ATOM 2333 C CA . SER A 1 282 ? 12.985 -0.809 13.798 1.00 71.50 282 SER A CA 1
ATOM 2334 C C . SER A 1 282 ? 14.232 -1.493 14.361 1.00 71.50 282 SER A C 1
ATOM 2336 O O . SER A 1 282 ? 15.343 -1.214 13.912 1.00 71.50 282 SER A O 1
ATOM 2338 N N . ASN A 1 283 ? 14.050 -2.447 15.276 1.00 73.19 283 ASN A N 1
ATOM 2339 C CA . ASN A 1 283 ? 15.147 -3.207 15.880 1.00 73.19 283 ASN A CA 1
ATOM 2340 C C . ASN A 1 283 ? 15.860 -4.119 14.866 1.00 73.19 283 ASN A C 1
ATOM 2342 O O . ASN A 1 283 ? 17.087 -4.194 14.863 1.00 73.19 283 ASN A O 1
ATOM 2346 N N . LEU A 1 284 ? 15.107 -4.782 13.981 1.00 76.31 284 LEU A N 1
ATOM 2347 C CA . LEU A 1 284 ? 15.665 -5.636 12.928 1.00 76.31 284 LEU A CA 1
ATOM 2348 C C . LEU A 1 284 ? 16.442 -4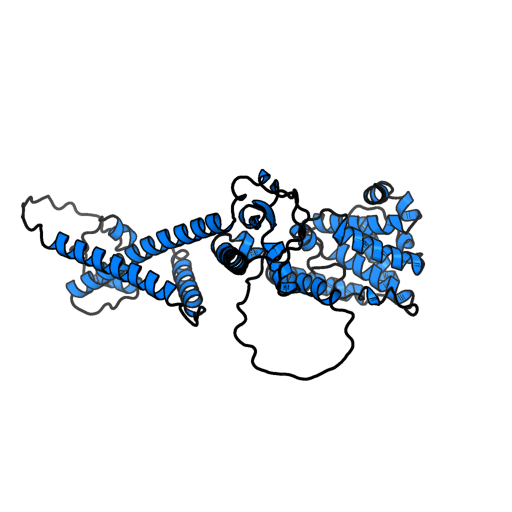.800 11.903 1.00 76.31 284 LEU A C 1
ATOM 2350 O O . LEU A 1 284 ? 17.570 -5.135 11.559 1.00 76.31 284 LEU A O 1
ATOM 2354 N N . ILE A 1 285 ? 15.876 -3.675 11.468 1.00 78.00 285 ILE A N 1
ATOM 2355 C CA . ILE A 1 285 ? 16.510 -2.747 10.527 1.00 78.00 285 ILE A CA 1
ATOM 2356 C C . ILE A 1 285 ? 17.775 -2.141 11.130 1.00 78.00 285 ILE A C 1
ATOM 2358 O O . ILE A 1 285 ? 18.771 -2.007 10.424 1.00 78.00 285 ILE A O 1
ATOM 2362 N N . HIS A 1 286 ? 17.774 -1.817 12.425 1.00 76.62 286 HIS A N 1
ATOM 2363 C CA . HIS A 1 286 ? 18.981 -1.372 13.113 1.00 76.62 286 HIS A CA 1
ATOM 2364 C C . HIS A 1 286 ? 20.074 -2.452 13.089 1.00 76.62 286 HIS A C 1
ATOM 2366 O O . HIS A 1 286 ? 21.202 -2.163 12.693 1.00 76.62 286 HIS A O 1
ATOM 2372 N N . GLY A 1 287 ? 19.731 -3.707 13.403 1.00 80.56 287 GLY A N 1
ATOM 2373 C CA . GLY A 1 287 ? 20.670 -4.833 13.326 1.00 80.56 287 GLY A CA 1
ATOM 2374 C C . GLY A 1 287 ? 21.206 -5.085 11.911 1.00 80.56 287 GLY A C 1
ATOM 2375 O O . GLY A 1 287 ? 22.401 -5.313 11.734 1.00 80.56 287 GLY A O 1
ATOM 2376 N N . ILE A 1 288 ? 20.351 -4.978 10.889 1.00 84.94 288 ILE A N 1
ATOM 2377 C CA . ILE A 1 288 ? 20.743 -5.114 9.478 1.00 84.94 288 ILE A CA 1
ATOM 2378 C C . ILE A 1 288 ? 21.688 -3.980 9.062 1.00 84.94 288 ILE A C 1
ATOM 2380 O O . ILE A 1 288 ? 22.712 -4.241 8.432 1.00 84.94 288 ILE A O 1
ATOM 2384 N N . LYS A 1 289 ? 21.378 -2.728 9.428 1.00 82.31 289 LYS A N 1
ATOM 2385 C CA . LYS A 1 289 ? 22.234 -1.568 9.134 1.00 82.31 289 LYS A CA 1
ATOM 2386 C C . LYS A 1 289 ? 23.609 -1.710 9.774 1.00 82.31 289 LYS A C 1
ATOM 2388 O O . LYS A 1 289 ? 24.604 -1.443 9.108 1.00 82.31 289 LYS A O 1
ATOM 2393 N N . GLU A 1 290 ? 23.669 -2.173 11.018 1.00 82.81 290 GLU A N 1
ATOM 2394 C CA . GLU A 1 290 ? 24.938 -2.382 11.713 1.00 82.81 290 GLU A CA 1
ATOM 2395 C C . GLU A 1 290 ? 25.755 -3.519 11.085 1.00 82.81 290 GLU A C 1
ATOM 2397 O O . GLU A 1 290 ? 26.944 -3.349 10.815 1.00 82.81 290 GLU A O 1
ATOM 2402 N N . LYS A 1 291 ? 25.114 -4.644 10.736 1.00 86.88 291 LYS A N 1
ATOM 2403 C CA . LYS A 1 291 ? 25.772 -5.738 10.002 1.00 86.88 291 LYS A CA 1
ATOM 2404 C C . LYS A 1 291 ? 26.351 -5.249 8.670 1.00 86.88 291 LYS A C 1
ATOM 2406 O O . LYS A 1 291 ? 27.501 -5.545 8.356 1.00 86.88 291 LYS A O 1
ATOM 2411 N N . LEU A 1 292 ? 25.576 -4.485 7.897 1.00 88.50 292 LEU A N 1
ATOM 2412 C CA . LEU A 1 292 ? 26.030 -3.928 6.622 1.00 88.50 292 LEU A CA 1
ATOM 2413 C C . LEU A 1 292 ? 27.145 -2.894 6.795 1.00 88.50 292 LEU A C 1
ATOM 2415 O O . LEU A 1 292 ? 28.046 -2.857 5.963 1.00 88.50 292 LEU A O 1
ATOM 2419 N N . ARG A 1 293 ? 27.126 -2.090 7.864 1.00 86.81 293 ARG A N 1
ATOM 2420 C CA . ARG A 1 293 ? 28.213 -1.157 8.193 1.00 86.81 293 ARG A CA 1
ATOM 2421 C C . ARG A 1 293 ? 29.532 -1.905 8.383 1.00 86.81 293 ARG A C 1
ATOM 2423 O O . ARG A 1 293 ? 30.502 -1.585 7.706 1.00 86.81 293 ARG A O 1
ATOM 2430 N N . ILE A 1 294 ? 29.527 -2.956 9.203 1.00 89.00 294 ILE A N 1
ATOM 2431 C CA . ILE A 1 294 ? 30.707 -3.794 9.469 1.00 89.00 294 ILE A CA 1
ATOM 2432 C C . ILE A 1 294 ? 31.211 -4.477 8.190 1.00 89.00 294 ILE A C 1
ATOM 2434 O O . ILE A 1 294 ? 32.414 -4.538 7.954 1.00 89.00 294 ILE A O 1
ATOM 2438 N N . ILE A 1 295 ? 30.310 -4.987 7.342 1.00 89.19 295 ILE A N 1
ATOM 2439 C CA . ILE A 1 295 ? 30.692 -5.587 6.051 1.00 89.19 295 ILE A CA 1
ATOM 2440 C C . ILE A 1 295 ? 31.347 -4.534 5.147 1.00 89.19 295 ILE A C 1
ATOM 2442 O O . ILE A 1 295 ? 32.391 -4.792 4.557 1.00 89.19 295 ILE A O 1
ATOM 2446 N N . ARG A 1 296 ? 30.773 -3.330 5.063 1.00 89.25 296 ARG A N 1
ATOM 2447 C CA . ARG A 1 296 ? 31.231 -2.262 4.159 1.00 89.25 296 ARG A CA 1
ATOM 2448 C C . ARG A 1 296 ? 32.520 -1.571 4.600 1.00 89.25 296 ARG A C 1
ATOM 2450 O O . ARG A 1 296 ? 33.138 -0.910 3.772 1.00 89.25 296 ARG A O 1
ATOM 2457 N N . GLU A 1 297 ? 32.936 -1.747 5.852 1.00 90.06 297 GLU A N 1
ATOM 2458 C CA . GLU A 1 297 ? 34.253 -1.327 6.353 1.00 90.06 297 GLU A CA 1
ATOM 2459 C C . GLU A 1 297 ? 35.396 -2.242 5.854 1.00 90.06 297 GLU A C 1
ATOM 2461 O O . GLU A 1 297 ? 36.561 -1.847 5.891 1.00 90.06 297 GLU A O 1
ATOM 2466 N N . LYS A 1 298 ? 35.085 -3.446 5.349 1.00 93.06 298 LYS A N 1
ATOM 2467 C CA . LYS A 1 298 ? 36.068 -4.400 4.805 1.00 93.06 298 LYS A CA 1
ATOM 2468 C C . LYS A 1 298 ? 36.499 -4.046 3.380 1.00 93.06 298 LYS A C 1
ATOM 2470 O O . LYS A 1 298 ? 35.857 -3.260 2.681 1.00 93.06 298 LYS A O 1
ATOM 2475 N N . THR A 1 299 ? 37.574 -4.682 2.908 1.00 94.00 299 THR A N 1
ATOM 2476 C CA . THR A 1 299 ? 38.042 -4.498 1.525 1.00 94.00 299 THR A CA 1
ATOM 2477 C C . THR A 1 299 ? 37.027 -5.038 0.512 1.00 94.00 299 THR A C 1
ATOM 2479 O O . THR A 1 299 ? 36.260 -5.955 0.812 1.00 94.00 299 THR A O 1
ATOM 2482 N N . ILE A 1 300 ? 37.033 -4.499 -0.715 1.00 91.62 300 ILE A N 1
ATOM 2483 C CA . ILE A 1 300 ? 36.139 -4.948 -1.800 1.00 91.62 300 ILE A CA 1
ATOM 2484 C C . ILE A 1 300 ? 36.251 -6.466 -2.012 1.00 91.62 300 ILE A C 1
ATOM 2486 O O . ILE A 1 300 ? 35.237 -7.153 -2.078 1.00 91.62 300 ILE A O 1
ATOM 2490 N N . GLU A 1 301 ? 37.467 -7.012 -2.028 1.00 94.25 301 GLU A N 1
ATOM 2491 C CA . GLU A 1 301 ? 37.707 -8.453 -2.194 1.00 94.25 301 GLU A CA 1
ATOM 2492 C C . GLU A 1 301 ? 37.107 -9.307 -1.067 1.00 94.25 301 GLU A C 1
ATOM 2494 O O . GLU A 1 301 ? 36.530 -10.368 -1.325 1.00 94.25 301 GLU A O 1
ATOM 2499 N N . GLN A 1 302 ? 37.214 -8.853 0.186 1.00 95.50 302 GLN A N 1
ATOM 2500 C CA . GLN A 1 302 ? 36.608 -9.540 1.331 1.00 95.50 302 GLN A CA 1
ATOM 2501 C C . GLN A 1 302 ? 35.083 -9.514 1.235 1.00 95.50 302 GLN A C 1
ATOM 2503 O O . GLN A 1 302 ? 34.441 -10.546 1.405 1.00 95.50 302 GLN A O 1
ATOM 2508 N N . ARG A 1 303 ? 34.511 -8.361 0.878 1.00 96.69 303 ARG A N 1
ATOM 2509 C CA . ARG A 1 303 ? 33.065 -8.189 0.699 1.00 96.69 303 ARG A CA 1
ATOM 2510 C C . ARG A 1 303 ? 32.508 -9.069 -0.414 1.00 96.69 303 ARG A C 1
ATOM 2512 O O . ARG A 1 303 ? 31.500 -9.735 -0.205 1.00 96.69 303 ARG A O 1
ATOM 2519 N N . ILE A 1 304 ? 33.182 -9.131 -1.567 1.00 97.38 304 ILE A N 1
ATOM 2520 C CA . ILE A 1 304 ? 32.802 -10.043 -2.658 1.00 97.38 304 ILE A CA 1
ATOM 2521 C C . ILE A 1 304 ? 32.852 -11.493 -2.160 1.00 97.38 304 ILE A C 1
ATOM 2523 O O . ILE A 1 304 ? 31.926 -12.259 -2.404 1.00 97.38 304 ILE A O 1
ATOM 2527 N N . THR A 1 305 ? 33.907 -11.876 -1.438 1.00 96.94 305 THR A N 1
ATOM 2528 C CA . THR A 1 305 ? 34.049 -13.246 -0.921 1.00 96.94 305 THR A CA 1
ATOM 2529 C C . THR A 1 305 ? 32.913 -13.608 0.037 1.00 96.94 305 THR A C 1
ATOM 2531 O O . THR A 1 305 ? 32.279 -14.644 -0.133 1.00 96.94 305 THR A O 1
ATOM 2534 N N . GLU A 1 306 ? 32.609 -12.742 1.003 1.00 96.62 306 GLU A N 1
ATOM 2535 C CA . GLU A 1 306 ? 31.530 -12.957 1.974 1.00 96.62 306 GLU A CA 1
ATOM 2536 C C . GLU A 1 306 ? 30.146 -12.990 1.322 1.00 96.62 306 GLU A C 1
ATOM 2538 O O . GLU A 1 306 ? 29.305 -13.803 1.706 1.00 96.62 306 GLU A O 1
ATOM 2543 N N . LEU A 1 307 ? 29.919 -12.155 0.306 1.00 97.62 307 LEU A N 1
ATOM 2544 C CA . LEU A 1 307 ? 28.674 -12.148 -0.454 1.00 97.62 307 LEU A CA 1
ATOM 2545 C C . LEU A 1 307 ? 28.458 -13.466 -1.210 1.00 97.62 307 LEU A C 1
ATOM 2547 O O . LEU A 1 307 ? 27.349 -13.993 -1.209 1.00 97.62 307 LEU A O 1
ATOM 2551 N N . PHE A 1 308 ? 29.504 -14.009 -1.837 1.00 97.56 308 PHE A N 1
ATOM 2552 C CA . PHE A 1 308 ? 29.419 -15.285 -2.553 1.00 97.56 308 PHE A CA 1
ATOM 2553 C C . PHE A 1 308 ? 29.283 -16.486 -1.613 1.00 97.56 308 PHE A C 1
ATOM 2555 O O . PHE A 1 308 ? 28.484 -17.373 -1.886 1.00 97.56 308 PHE A O 1
ATOM 2562 N N . ILE A 1 309 ? 29.923 -16.451 -0.442 1.00 96.06 309 ILE A N 1
ATOM 2563 C CA . ILE A 1 309 ? 29.643 -17.420 0.630 1.00 96.06 309 ILE A CA 1
ATOM 2564 C C . ILE A 1 309 ? 28.166 -17.354 1.054 1.00 96.06 309 ILE A C 1
ATOM 2566 O O . ILE A 1 309 ? 27.539 -18.380 1.301 1.00 96.06 309 ILE A O 1
ATOM 2570 N N . GLU A 1 310 ? 27.579 -16.157 1.131 1.00 97.00 310 GLU A N 1
ATOM 2571 C CA . GLU A 1 310 ? 26.163 -16.023 1.477 1.00 97.00 310 GLU A CA 1
ATOM 2572 C C . GLU A 1 310 ? 25.231 -16.537 0.372 1.00 97.00 310 GLU A C 1
ATOM 2574 O O . GLU A 1 310 ? 24.213 -17.156 0.682 1.00 97.00 310 GLU A O 1
ATOM 2579 N N . PHE A 1 311 ? 25.566 -16.330 -0.905 1.00 97.25 311 PHE A N 1
ATOM 2580 C CA . PHE A 1 311 ? 24.828 -16.950 -2.010 1.00 97.25 311 PHE A CA 1
ATOM 2581 C C . PHE A 1 311 ? 24.802 -18.481 -1.882 1.00 97.25 311 PHE A C 1
ATOM 2583 O O . PHE A 1 311 ? 23.733 -19.081 -2.049 1.00 97.25 311 PHE A O 1
ATOM 2590 N N . ASP A 1 312 ? 25.937 -19.077 -1.508 1.00 95.75 312 ASP A N 1
ATOM 2591 C CA . ASP A 1 312 ? 26.082 -20.514 -1.260 1.00 95.75 312 ASP A CA 1
ATOM 2592 C C . ASP A 1 312 ? 25.245 -20.983 -0.067 1.00 95.75 312 ASP A C 1
ATOM 2594 O O . ASP A 1 312 ? 24.499 -21.958 -0.181 1.00 95.75 312 ASP A O 1
ATOM 2598 N N . HIS A 1 313 ? 25.268 -20.250 1.049 1.00 95.31 313 HIS A N 1
ATOM 2599 C CA . HIS A 1 313 ? 24.413 -20.544 2.205 1.00 95.31 313 HIS A CA 1
ATOM 2600 C C . HIS A 1 313 ? 22.915 -20.454 1.888 1.00 95.31 313 HIS A C 1
ATOM 2602 O O . HIS A 1 313 ? 22.122 -21.209 2.450 1.00 95.31 313 HIS A O 1
ATOM 2608 N N . LEU A 1 314 ? 22.514 -19.567 0.973 1.00 94.56 314 LEU A N 1
ATOM 2609 C CA . LEU A 1 314 ? 21.131 -19.459 0.501 1.00 94.56 314 LEU A CA 1
ATOM 2610 C C . LEU A 1 314 ? 20.750 -20.550 -0.519 1.00 94.56 314 LEU A C 1
ATOM 2612 O O . LEU A 1 314 ? 19.601 -20.583 -0.966 1.00 94.56 314 LEU A O 1
ATOM 2616 N N . GLY A 1 315 ? 21.672 -21.461 -0.845 1.00 91.00 315 GLY A N 1
ATOM 2617 C CA . GLY A 1 315 ? 21.425 -22.656 -1.652 1.00 91.00 315 GLY A CA 1
ATOM 2618 C C . GLY A 1 315 ? 21.850 -22.550 -3.117 1.00 91.00 315 GLY A C 1
ATOM 2619 O O . GLY A 1 315 ? 21.397 -23.358 -3.925 1.00 91.00 315 GLY A O 1
ATOM 2620 N N . ASN A 1 316 ? 22.689 -21.576 -3.485 1.00 91.38 316 ASN A N 1
ATOM 2621 C CA . ASN A 1 316 ? 23.167 -21.401 -4.860 1.00 91.38 316 ASN A CA 1
ATOM 2622 C C . ASN A 1 316 ? 24.654 -21.725 -4.941 1.00 91.38 316 ASN A C 1
ATOM 2624 O O . ASN A 1 316 ? 25.424 -21.077 -4.267 1.00 91.38 316 ASN A O 1
ATOM 2628 N N . TYR A 1 317 ? 25.099 -22.647 -5.791 1.00 92.56 317 TYR A N 1
ATOM 2629 C CA . TYR A 1 317 ? 26.537 -22.903 -5.946 1.00 92.56 317 TYR A CA 1
ATOM 2630 C C . TYR A 1 317 ? 27.183 -21.816 -6.804 1.00 92.56 317 TYR A C 1
ATOM 2632 O O . TYR A 1 317 ? 27.013 -21.814 -8.025 1.00 92.56 317 TYR A O 1
ATOM 2640 N N . THR A 1 318 ? 27.899 -20.883 -6.180 1.00 96.56 318 THR A N 1
ATOM 2641 C CA . THR A 1 318 ? 28.415 -19.689 -6.852 1.00 96.56 318 THR A CA 1
ATOM 2642 C C . THR A 1 318 ? 29.938 -19.577 -6.843 1.00 96.56 318 THR A C 1
ATOM 2644 O O . THR A 1 318 ? 30.646 -20.295 -6.143 1.00 96.56 318 THR A O 1
ATOM 2647 N N . ASN A 1 319 ? 30.484 -18.686 -7.679 1.00 95.25 319 ASN A N 1
ATOM 2648 C CA . ASN A 1 319 ? 31.917 -18.395 -7.700 1.00 95.25 319 ASN A CA 1
ATOM 2649 C C . ASN A 1 319 ? 32.175 -16.888 -7.777 1.00 95.25 319 ASN A C 1
ATOM 2651 O O . ASN A 1 319 ? 31.741 -16.228 -8.721 1.00 95.25 319 ASN A O 1
ATOM 2655 N N . ARG A 1 320 ? 32.954 -16.359 -6.824 1.00 96.88 320 ARG A N 1
ATOM 2656 C CA . ARG A 1 320 ? 33.294 -14.929 -6.722 1.00 96.88 320 ARG A CA 1
ATOM 2657 C C . ARG A 1 320 ? 33.870 -14.328 -8.008 1.00 96.88 320 ARG A C 1
ATOM 2659 O O . ARG A 1 320 ? 33.633 -13.155 -8.301 1.00 96.88 320 ARG A O 1
ATOM 2666 N N . ASN A 1 321 ? 34.577 -15.140 -8.798 1.00 96.62 321 ASN A N 1
ATOM 2667 C CA . ASN A 1 321 ? 35.187 -14.716 -10.056 1.00 96.62 321 ASN A CA 1
ATOM 2668 C C . ASN A 1 321 ? 34.140 -14.282 -11.084 1.00 96.62 321 ASN A C 1
ATOM 2670 O O . ASN A 1 321 ? 34.439 -13.446 -11.931 1.00 96.62 321 ASN A O 1
ATOM 2674 N N . TRP A 1 322 ? 32.899 -14.768 -10.980 1.00 97.00 322 TRP A N 1
ATOM 2675 C CA . TRP A 1 322 ? 31.803 -14.349 -11.853 1.00 97.00 322 TRP A CA 1
ATOM 2676 C C . TRP A 1 322 ? 31.485 -12.859 -11.751 1.00 97.00 322 TRP A C 1
ATOM 2678 O O . TRP A 1 322 ? 30.955 -12.297 -12.707 1.00 97.00 322 TRP A O 1
ATOM 2688 N N . PHE A 1 323 ? 31.797 -12.243 -10.608 1.00 96.88 323 PHE A N 1
ATOM 2689 C CA . PHE A 1 323 ? 31.646 -10.813 -10.377 1.00 96.88 323 PHE A CA 1
ATOM 2690 C C . PHE A 1 323 ? 32.989 -10.082 -10.459 1.00 96.88 323 PHE A C 1
ATOM 2692 O O . PHE A 1 323 ? 33.078 -9.095 -11.175 1.00 96.88 323 PHE A O 1
ATOM 2699 N N . SER A 1 324 ? 34.045 -10.557 -9.783 1.00 94.44 324 SER A N 1
ATOM 2700 C CA . SER A 1 324 ? 35.310 -9.805 -9.668 1.00 94.44 324 SER A CA 1
ATOM 2701 C C . SER A 1 324 ? 36.066 -9.612 -10.988 1.00 94.44 324 SER A C 1
ATOM 2703 O O . SER A 1 324 ? 36.865 -8.684 -11.088 1.00 94.44 324 SER A O 1
ATOM 2705 N N . THR A 1 325 ? 35.803 -10.447 -11.998 1.00 94.12 325 THR A N 1
ATOM 2706 C CA . THR A 1 325 ? 36.475 -10.396 -13.310 1.00 94.12 325 THR A CA 1
ATOM 2707 C C . THR A 1 325 ? 35.747 -9.554 -14.361 1.00 94.12 325 THR A C 1
ATOM 2709 O O . THR A 1 325 ? 36.222 -9.457 -15.491 1.00 94.12 325 THR A O 1
ATOM 2712 N N . LEU A 1 326 ? 34.601 -8.954 -14.018 1.00 92.50 326 LEU A N 1
ATOM 2713 C CA . LEU A 1 326 ? 33.833 -8.130 -14.953 1.00 92.50 326 LEU A CA 1
ATOM 2714 C C . LEU A 1 326 ? 34.585 -6.844 -15.315 1.00 92.50 326 LEU A C 1
ATOM 2716 O O . LEU A 1 326 ? 35.198 -6.216 -14.459 1.00 92.50 326 LEU A O 1
ATOM 2720 N N . ASP A 1 327 ? 34.480 -6.411 -16.569 1.00 89.62 327 ASP A N 1
ATOM 2721 C CA . ASP A 1 327 ? 34.976 -5.110 -17.014 1.00 89.62 327 ASP A CA 1
ATOM 2722 C C . ASP A 1 327 ? 33.997 -3.958 -16.686 1.00 89.62 327 ASP A C 1
ATOM 2724 O O . ASP A 1 327 ? 32.860 -4.153 -16.239 1.00 89.62 327 ASP A O 1
ATOM 2728 N N . SER A 1 328 ? 34.430 -2.715 -16.912 1.00 84.00 328 SER A N 1
ATOM 2729 C CA . SER A 1 328 ? 33.617 -1.518 -16.648 1.00 84.00 328 SER A CA 1
ATOM 2730 C C . SER A 1 328 ? 32.291 -1.502 -17.420 1.00 84.00 328 SER A C 1
ATOM 2732 O O . SER A 1 328 ? 31.261 -1.101 -16.872 1.00 84.00 328 SER A O 1
ATOM 2734 N N . THR A 1 329 ? 32.284 -1.975 -18.668 1.00 83.81 329 THR A N 1
ATOM 2735 C CA . THR A 1 329 ? 31.086 -2.036 -19.517 1.00 83.81 329 THR A CA 1
ATOM 2736 C C . THR A 1 329 ? 30.113 -3.090 -18.997 1.00 83.81 329 THR A C 1
ATOM 2738 O O . THR A 1 329 ? 28.901 -2.857 -18.942 1.00 83.81 329 THR A O 1
ATOM 2741 N N . GLN A 1 330 ? 30.632 -4.235 -18.560 1.00 87.88 330 GLN A N 1
ATOM 2742 C CA . GLN A 1 330 ? 29.864 -5.314 -17.961 1.00 87.88 330 GLN A CA 1
ATOM 2743 C C . GLN A 1 330 ? 29.247 -4.892 -16.630 1.00 87.88 330 GLN A C 1
ATOM 2745 O O . GLN A 1 330 ? 28.072 -5.179 -16.421 1.00 87.88 330 GLN A O 1
ATOM 2750 N N . TYR A 1 331 ? 29.950 -4.148 -15.772 1.00 89.44 331 TYR A N 1
ATOM 2751 C CA . TYR A 1 331 ? 29.341 -3.603 -14.553 1.00 89.44 331 TYR A CA 1
ATOM 2752 C C . TYR A 1 331 ? 28.237 -2.577 -14.845 1.00 89.44 331 TYR A C 1
ATOM 2754 O O . TYR A 1 331 ? 27.189 -2.595 -14.199 1.00 89.44 331 TYR A O 1
ATOM 2762 N N . ILE A 1 332 ? 28.412 -1.706 -15.846 1.00 83.25 332 ILE A N 1
ATOM 2763 C CA . ILE A 1 332 ? 27.347 -0.779 -16.270 1.00 83.25 332 ILE A CA 1
ATOM 2764 C C . ILE A 1 332 ? 26.126 -1.564 -16.763 1.00 83.25 332 ILE A C 1
ATOM 2766 O O . ILE A 1 332 ? 24.984 -1.232 -16.428 1.00 83.25 332 ILE A O 1
ATOM 2770 N N . ARG A 1 333 ? 26.352 -2.623 -17.547 1.00 84.38 333 ARG A N 1
ATOM 2771 C CA . ARG A 1 333 ? 25.284 -3.508 -18.018 1.00 84.38 333 ARG A CA 1
ATOM 2772 C C . ARG A 1 333 ? 24.620 -4.244 -16.857 1.00 84.38 333 ARG A C 1
ATOM 2774 O O . ARG A 1 333 ? 23.396 -4.302 -16.829 1.00 84.38 333 ARG A O 1
ATOM 2781 N N . LEU A 1 334 ? 25.396 -4.719 -15.886 1.00 89.62 334 LEU A N 1
ATOM 2782 C CA . LEU A 1 334 ? 24.912 -5.391 -14.683 1.00 89.62 334 LEU A CA 1
ATOM 2783 C C . LEU A 1 334 ? 23.968 -4.477 -13.905 1.00 89.62 334 LEU A C 1
ATOM 2785 O O . LEU A 1 334 ? 22.827 -4.851 -13.652 1.00 89.62 334 LEU A O 1
ATOM 2789 N N . TYR A 1 335 ? 24.396 -3.244 -13.624 1.00 87.12 335 TYR A N 1
ATOM 2790 C CA . TYR A 1 335 ? 23.563 -2.232 -12.976 1.00 87.12 335 TYR A CA 1
ATOM 2791 C C . TYR A 1 335 ? 22.236 -2.018 -13.717 1.00 87.12 335 TYR A C 1
ATOM 2793 O O . TYR A 1 335 ? 21.167 -2.053 -13.106 1.00 87.12 335 TYR A O 1
ATOM 2801 N N . ARG A 1 336 ? 22.289 -1.828 -15.045 1.00 82.00 336 ARG A N 1
ATOM 2802 C CA . ARG A 1 336 ? 21.088 -1.630 -15.874 1.00 82.00 336 ARG A CA 1
ATOM 2803 C C . ARG A 1 336 ? 20.160 -2.845 -15.824 1.00 82.00 336 ARG A C 1
ATOM 2805 O O . ARG A 1 336 ? 18.953 -2.659 -15.706 1.00 82.00 336 ARG A O 1
ATOM 2812 N N . CYS A 1 337 ? 20.710 -4.057 -15.866 1.00 85.06 337 CYS A N 1
ATOM 2813 C CA . CYS A 1 337 ? 19.948 -5.300 -15.778 1.00 85.06 337 CYS A CA 1
ATOM 2814 C C . CYS A 1 337 ? 19.286 -5.477 -14.408 1.00 85.06 337 CYS A C 1
ATOM 2816 O O . CYS A 1 337 ? 18.093 -5.757 -14.362 1.00 85.06 337 CYS A O 1
ATOM 2818 N N . ILE A 1 338 ? 20.001 -5.259 -13.299 1.00 88.00 338 ILE A N 1
ATOM 2819 C CA . ILE A 1 338 ? 19.416 -5.340 -11.946 1.00 88.00 338 ILE A CA 1
ATOM 2820 C C . ILE A 1 338 ? 18.275 -4.333 -11.802 1.00 88.00 338 ILE A C 1
ATOM 2822 O O . ILE A 1 338 ? 17.223 -4.644 -11.249 1.00 88.00 338 ILE A O 1
ATOM 2826 N N . LEU A 1 339 ? 18.470 -3.124 -12.328 1.00 84.06 339 LEU A N 1
ATOM 2827 C CA . LEU A 1 339 ? 17.481 -2.055 -12.275 1.00 84.06 339 LEU A CA 1
ATOM 2828 C C . LEU A 1 339 ? 16.233 -2.358 -13.105 1.00 84.06 339 LEU A C 1
ATOM 2830 O O . LEU A 1 339 ? 15.135 -2.004 -12.679 1.00 84.06 339 LEU A O 1
ATOM 2834 N N . ASP A 1 340 ? 16.382 -3.020 -14.251 1.00 80.62 340 ASP A N 1
ATOM 2835 C CA . ASP A 1 340 ? 15.248 -3.492 -15.047 1.00 80.62 340 ASP A CA 1
ATOM 2836 C C . ASP A 1 340 ? 14.534 -4.677 -14.381 1.00 80.62 340 ASP A C 1
ATOM 2838 O O . ASP A 1 340 ? 13.310 -4.691 -14.290 1.00 80.62 340 ASP A O 1
ATOM 2842 N N . ILE A 1 341 ? 15.276 -5.637 -13.823 1.00 84.94 341 ILE A N 1
ATOM 2843 C CA . ILE A 1 341 ? 14.698 -6.789 -13.116 1.00 84.94 341 ILE A CA 1
ATOM 2844 C C . ILE A 1 341 ? 13.896 -6.331 -11.894 1.00 84.94 341 ILE A C 1
ATOM 2846 O O . ILE A 1 341 ? 12.748 -6.739 -11.719 1.00 84.94 341 ILE A O 1
ATOM 2850 N N . TRP A 1 342 ? 14.469 -5.441 -11.081 1.00 83.69 342 TRP A N 1
ATOM 2851 C CA . TRP A 1 342 ? 13.826 -4.934 -9.870 1.00 83.69 342 TRP A CA 1
ATOM 2852 C C . TRP A 1 342 ? 12.572 -4.101 -10.160 1.00 83.69 342 TRP A C 1
ATOM 2854 O O . TRP A 1 342 ? 11.621 -4.135 -9.378 1.00 83.69 342 TRP A O 1
ATOM 2864 N N . ASN A 1 343 ? 12.545 -3.338 -11.258 1.00 75.44 343 ASN A N 1
ATOM 2865 C CA . ASN A 1 343 ? 11.420 -2.449 -11.565 1.00 75.44 343 ASN A CA 1
ATOM 2866 C C . ASN A 1 343 ? 10.380 -3.077 -12.496 1.00 75.44 343 ASN A C 1
ATOM 2868 O O . ASN A 1 343 ? 9.194 -2.943 -12.212 1.00 75.44 343 ASN A O 1
ATOM 2872 N N . SER A 1 344 ? 10.815 -3.753 -13.558 1.00 64.81 344 SER A N 1
ATOM 2873 C CA . SER A 1 344 ? 9.984 -4.076 -14.722 1.00 64.81 344 SER A CA 1
ATOM 2874 C C . SER A 1 344 ? 9.706 -5.576 -14.886 1.00 64.81 344 SER A C 1
ATOM 2876 O O . SER A 1 344 ? 8.604 -5.932 -15.287 1.00 64.81 344 SER A O 1
ATOM 2878 N N . ARG A 1 345 ? 10.675 -6.466 -14.602 1.00 58.78 345 ARG A N 1
ATOM 2879 C CA . ARG A 1 345 ? 10.577 -7.898 -14.986 1.00 58.78 345 ARG A CA 1
ATOM 2880 C C . ARG A 1 345 ? 10.251 -8.881 -13.862 1.00 58.78 345 ARG A C 1
ATOM 2882 O O . ARG A 1 345 ? 9.801 -9.979 -14.149 1.00 58.78 345 ARG A O 1
ATOM 2889 N N . GLY A 1 346 ? 10.447 -8.518 -12.594 1.00 56.81 346 GLY A N 1
ATOM 2890 C CA . GLY A 1 346 ? 10.231 -9.453 -11.482 1.00 56.81 346 GLY A CA 1
ATOM 2891 C C . GLY A 1 346 ? 8.768 -9.758 -11.129 1.00 56.81 346 GLY A C 1
ATOM 2892 O O . GLY A 1 346 ? 8.553 -10.599 -10.267 1.00 56.81 346 GLY A O 1
ATOM 2893 N N . GLN A 1 347 ? 7.783 -9.045 -11.700 1.00 65.38 347 GLN A N 1
ATOM 2894 C CA . GLN A 1 347 ? 6.349 -9.112 -11.329 1.00 65.38 347 GLN A CA 1
ATOM 2895 C C . GLN A 1 347 ? 6.079 -9.062 -9.809 1.00 65.38 347 GLN A C 1
ATOM 2897 O O . GLN A 1 347 ? 5.040 -9.497 -9.318 1.00 65.38 347 GLN A O 1
ATOM 2902 N N . LEU A 1 348 ? 7.022 -8.523 -9.033 1.00 70.62 348 LEU A N 1
ATOM 2903 C CA . LEU A 1 348 ? 6.904 -8.482 -7.588 1.00 70.62 348 LEU A CA 1
ATOM 2904 C C . LEU A 1 348 ? 5.975 -7.347 -7.185 1.00 70.62 348 LEU A C 1
ATOM 2906 O O . LEU A 1 348 ? 6.234 -6.181 -7.507 1.00 70.62 348 LEU A O 1
ATOM 2910 N N . SER A 1 349 ? 4.949 -7.678 -6.407 1.00 72.62 349 SER A N 1
ATOM 2911 C CA . SER A 1 349 ? 4.143 -6.668 -5.738 1.00 72.62 349 SER A CA 1
ATOM 2912 C C . SER A 1 349 ? 5.016 -5.835 -4.799 1.00 72.62 349 SER A C 1
ATOM 2914 O O . SER A 1 349 ? 6.079 -6.253 -4.320 1.00 72.62 349 SER A O 1
ATOM 2916 N N . TYR A 1 350 ? 4.555 -4.626 -4.507 1.00 70.25 350 TYR A N 1
ATOM 2917 C CA . TYR A 1 350 ? 5.287 -3.719 -3.638 1.00 70.25 350 TYR A CA 1
ATOM 2918 C C . TYR A 1 350 ? 5.515 -4.285 -2.227 1.00 70.25 350 TYR A C 1
ATOM 2920 O O . TYR A 1 350 ? 6.581 -4.092 -1.642 1.00 70.25 350 TYR A O 1
ATOM 2928 N N . SER A 1 351 ? 4.552 -5.062 -1.723 1.00 72.69 351 SER A N 1
ATOM 2929 C CA . SER A 1 351 ? 4.654 -5.746 -0.433 1.00 72.69 351 SER A CA 1
ATOM 2930 C C . SER A 1 351 ? 5.721 -6.842 -0.419 1.00 72.69 351 SER A C 1
ATOM 2932 O O . SER A 1 351 ? 6.317 -7.091 0.624 1.00 72.69 351 SER A O 1
ATOM 2934 N N . VAL A 1 352 ? 6.002 -7.486 -1.556 1.00 77.94 352 VAL A N 1
ATOM 2935 C CA . VAL A 1 352 ? 7.097 -8.459 -1.666 1.00 77.94 352 VAL A CA 1
ATOM 2936 C C . VAL A 1 352 ? 8.439 -7.738 -1.789 1.00 77.94 352 VAL A C 1
ATOM 2938 O O . VAL A 1 352 ? 9.380 -8.086 -1.080 1.00 77.94 352 VAL A O 1
ATOM 2941 N N . LYS A 1 353 ? 8.528 -6.669 -2.594 1.00 81.88 353 LYS A N 1
ATOM 2942 C CA . LYS A 1 353 ? 9.758 -5.858 -2.706 1.00 81.88 353 LYS A CA 1
ATOM 2943 C C . LYS A 1 353 ? 10.206 -5.298 -1.357 1.00 81.88 353 LYS A C 1
ATOM 2945 O O . LYS A 1 353 ? 11.395 -5.337 -1.048 1.00 81.88 353 LYS A O 1
ATOM 2950 N N . SER A 1 354 ? 9.265 -4.829 -0.541 1.00 80.75 354 SER A N 1
ATOM 2951 C CA . SER A 1 354 ? 9.569 -4.283 0.782 1.00 80.75 354 SER A CA 1
ATOM 2952 C C . SER A 1 354 ? 9.979 -5.346 1.807 1.00 80.75 354 SER A C 1
ATOM 2954 O O . SER A 1 354 ? 10.721 -5.042 2.738 1.00 80.75 354 SER A O 1
ATOM 2956 N N . LYS A 1 355 ? 9.570 -6.605 1.611 1.00 83.88 355 LYS A N 1
ATOM 2957 C CA . LYS A 1 355 ? 10.048 -7.755 2.392 1.00 83.88 355 LYS A CA 1
ATOM 2958 C C . LYS A 1 355 ? 11.409 -8.278 1.925 1.00 83.88 355 LYS A C 1
ATOM 2960 O O . LYS A 1 355 ? 12.148 -8.805 2.750 1.00 83.88 355 LYS A O 1
ATOM 2965 N N . ILE A 1 356 ? 11.756 -8.130 0.642 1.00 88.19 356 ILE A N 1
ATOM 2966 C CA . ILE A 1 356 ? 13.095 -8.456 0.112 1.00 88.19 356 ILE A CA 1
ATOM 2967 C C . ILE A 1 356 ? 14.122 -7.409 0.539 1.00 88.19 356 ILE A C 1
ATOM 2969 O O . ILE A 1 356 ? 15.245 -7.763 0.881 1.00 88.19 356 ILE A O 1
ATOM 2973 N N . CYS A 1 357 ? 13.752 -6.127 0.508 1.00 87.06 357 CYS A N 1
ATOM 2974 C CA . CYS A 1 357 ? 14.643 -5.039 0.882 1.00 87.06 357 CYS A CA 1
ATOM 2975 C C . CYS A 1 357 ? 14.003 -4.134 1.932 1.00 87.06 357 CYS A C 1
ATOM 2977 O O . CYS A 1 357 ? 13.320 -3.166 1.599 1.00 87.06 357 CYS A O 1
ATOM 2979 N N . LEU A 1 358 ? 14.276 -4.412 3.212 1.00 80.19 358 LEU A N 1
ATOM 2980 C CA . LEU A 1 358 ? 13.773 -3.610 4.338 1.00 80.19 358 LEU A CA 1
ATOM 2981 C C . LEU A 1 358 ? 14.377 -2.197 4.406 1.00 80.19 358 LEU A C 1
ATOM 2983 O O . LEU A 1 358 ? 13.876 -1.344 5.133 1.00 80.19 358 LEU A O 1
ATOM 2987 N N . LEU A 1 359 ? 15.451 -1.941 3.650 1.00 72.62 359 LEU A N 1
ATOM 2988 C CA . LEU A 1 359 ? 16.007 -0.601 3.434 1.00 72.62 359 LEU A CA 1
ATOM 2989 C C . LEU A 1 359 ? 15.293 0.149 2.289 1.00 72.62 359 LEU A C 1
ATOM 2991 O O . LEU A 1 359 ? 15.684 1.261 1.932 1.00 72.62 359 LEU A O 1
ATOM 2995 N N . GLY A 1 360 ? 14.244 -0.449 1.715 1.00 70.12 360 GLY A N 1
ATOM 2996 C CA . GLY A 1 360 ? 13.281 0.083 0.745 1.00 70.12 360 GLY A CA 1
ATOM 2997 C C . GLY A 1 360 ? 13.645 -0.144 -0.699 1.00 70.12 360 GLY A C 1
ATOM 2998 O O . GLY A 1 360 ? 12.853 -0.691 -1.461 1.00 70.12 360 GLY A O 1
ATOM 2999 N N . SER A 1 361 ? 14.836 0.288 -1.097 1.00 79.12 361 SER A N 1
ATOM 3000 C CA . SER A 1 361 ? 15.367 -0.004 -2.424 1.00 79.12 361 SER A CA 1
ATOM 3001 C C . SER A 1 361 ? 16.792 -0.528 -2.318 1.00 79.12 361 SER A C 1
ATOM 3003 O O . SER A 1 361 ? 17.599 0.036 -1.575 1.00 79.12 361 SER A O 1
ATOM 3005 N N . PRO A 1 362 ? 17.163 -1.555 -3.096 1.00 83.00 362 PRO A N 1
ATOM 3006 C CA . PRO A 1 362 ? 18.548 -2.000 -3.156 1.00 83.00 362 PRO A CA 1
ATOM 3007 C C . PRO A 1 362 ? 19.470 -0.937 -3.776 1.00 83.00 362 PRO A C 1
ATOM 3009 O O . PRO A 1 362 ? 20.684 -1.019 -3.620 1.00 83.00 362 PRO A O 1
ATOM 3012 N N . PHE A 1 363 ? 18.896 0.092 -4.413 1.00 82.12 363 PHE A N 1
ATOM 3013 C CA . PHE A 1 363 ? 19.596 1.255 -4.963 1.00 82.12 363 PHE A CA 1
ATOM 3014 C C . PHE A 1 363 ? 19.648 2.448 -3.995 1.00 82.12 363 PHE A C 1
ATOM 3016 O O . PHE A 1 363 ? 20.205 3.493 -4.335 1.00 82.12 363 PHE A O 1
ATOM 3023 N N . THR A 1 364 ? 19.041 2.341 -2.806 1.00 56.91 364 THR A N 1
ATOM 3024 C CA . THR A 1 364 ? 19.089 3.421 -1.809 1.00 56.91 364 THR A CA 1
ATOM 3025 C C . THR A 1 364 ? 20.533 3.600 -1.345 1.00 56.91 364 THR A C 1
ATOM 3027 O O . THR A 1 364 ? 21.228 2.620 -1.104 1.00 56.91 364 THR A O 1
ATOM 3030 N N . GLU A 1 365 ? 20.977 4.855 -1.238 1.00 52.44 365 GLU A N 1
ATOM 3031 C CA . GLU A 1 365 ? 22.351 5.253 -0.869 1.00 52.44 365 GLU A CA 1
ATOM 3032 C C . GLU A 1 365 ? 23.434 5.046 -1.949 1.00 52.44 365 GLU A C 1
ATOM 3034 O O . GLU A 1 365 ? 24.603 5.325 -1.688 1.00 52.44 365 GLU A O 1
ATOM 3039 N N . ILE A 1 366 ? 23.084 4.649 -3.185 1.00 53.44 366 ILE A N 1
ATOM 3040 C CA . ILE A 1 366 ? 24.074 4.368 -4.241 1.00 53.44 366 ILE A CA 1
ATOM 3041 C C . ILE A 1 366 ? 23.743 5.116 -5.541 1.00 53.44 366 ILE A C 1
ATOM 3043 O O . ILE A 1 366 ? 22.659 4.991 -6.099 1.00 53.44 366 ILE A O 1
ATOM 3047 N N . ILE A 1 367 ? 24.734 5.893 -5.995 1.00 51.56 367 ILE A N 1
ATOM 3048 C CA . ILE A 1 367 ? 25.001 6.430 -7.343 1.00 51.56 367 ILE A CA 1
ATOM 3049 C C . ILE A 1 367 ? 23.750 6.717 -8.222 1.00 51.56 367 ILE A C 1
ATOM 3051 O O . ILE A 1 367 ? 23.190 5.803 -8.831 1.00 51.56 367 ILE A O 1
ATOM 3055 N N . PRO A 1 368 ? 23.345 7.997 -8.385 1.00 49.41 368 PRO A N 1
ATOM 3056 C CA . PRO A 1 368 ? 22.298 8.400 -9.329 1.00 49.41 368 PRO A CA 1
ATOM 3057 C C . PRO A 1 368 ? 22.551 7.870 -10.74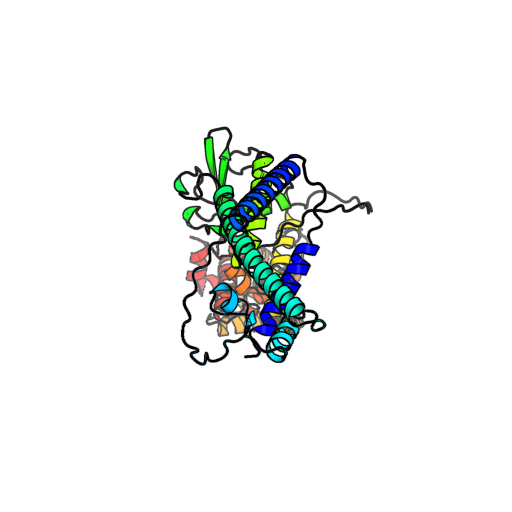8 1.00 49.41 368 PRO A C 1
ATOM 3059 O O . PRO A 1 368 ? 23.683 7.882 -11.214 1.00 49.41 368 PRO A O 1
ATOM 3062 N N . ARG A 1 369 ? 21.501 7.486 -11.490 1.00 47.31 369 ARG A N 1
ATOM 3063 C CA . ARG A 1 369 ? 21.611 6.975 -12.877 1.00 47.31 369 ARG A CA 1
ATOM 3064 C C . ARG A 1 369 ? 22.427 7.897 -13.810 1.00 47.31 369 ARG A C 1
ATOM 3066 O O . ARG A 1 369 ? 23.062 7.407 -14.736 1.00 47.31 369 ARG A O 1
ATOM 3073 N N . THR A 1 370 ? 22.448 9.203 -13.526 1.00 45.19 370 THR A N 1
ATOM 3074 C CA . THR A 1 370 ? 23.224 10.245 -14.231 1.00 45.19 370 THR A CA 1
ATOM 3075 C C . THR A 1 370 ? 24.742 10.130 -14.066 1.00 45.19 370 THR A C 1
ATOM 3077 O O . THR A 1 370 ? 25.485 10.833 -14.739 1.00 45.19 370 THR A O 1
ATOM 3080 N N . PHE A 1 371 ? 25.227 9.285 -13.159 1.00 49.81 371 PHE A N 1
ATOM 3081 C CA . PHE A 1 371 ? 26.653 9.013 -13.011 1.00 49.81 371 PHE A CA 1
ATOM 3082 C C . PHE A 1 371 ? 27.139 8.060 -14.112 1.00 49.81 371 PHE A C 1
ATOM 3084 O O . PHE A 1 371 ? 28.115 8.367 -14.782 1.00 49.81 371 PHE A O 1
ATOM 3091 N N . PHE A 1 372 ? 26.427 6.967 -14.402 1.00 51.34 372 PHE A N 1
ATOM 3092 C CA . PHE A 1 372 ? 26.838 5.973 -15.414 1.00 51.34 372 PHE A CA 1
ATOM 3093 C C . PHE A 1 372 ? 26.688 6.440 -16.878 1.00 51.34 372 PHE A C 1
ATOM 3095 O O . PHE A 1 372 ? 26.796 5.629 -17.798 1.00 51.34 372 PHE A O 1
ATOM 3102 N N . THR A 1 373 ? 26.381 7.722 -17.094 1.00 47.66 373 THR A N 1
ATOM 3103 C CA . THR A 1 373 ? 26.335 8.390 -18.404 1.00 47.66 373 THR A CA 1
ATOM 3104 C C . THR A 1 373 ? 27.516 9.334 -18.636 1.00 47.66 373 THR A C 1
ATOM 3106 O O . THR A 1 373 ? 27.674 9.802 -19.755 1.00 47.66 373 THR A O 1
ATOM 3109 N N . ASN A 1 374 ? 28.323 9.625 -17.608 1.00 48.38 374 ASN A N 1
ATOM 3110 C CA . ASN A 1 374 ? 29.495 10.493 -17.720 1.00 48.38 374 ASN A CA 1
ATOM 3111 C C . ASN A 1 374 ? 30.766 9.636 -17.835 1.00 48.38 374 ASN A C 1
ATOM 3113 O O . ASN A 1 374 ? 31.016 8.791 -16.977 1.00 48.38 374 ASN A O 1
ATOM 3117 N N . ASP A 1 375 ? 31.590 9.898 -18.851 1.00 46.38 375 ASP A N 1
ATOM 3118 C CA . ASP A 1 375 ? 32.768 9.101 -19.250 1.00 46.38 375 ASP A CA 1
ATOM 3119 C C . ASP A 1 375 ? 33.932 9.040 -18.227 1.00 46.38 375 ASP A C 1
ATOM 3121 O O . ASP A 1 375 ? 34.985 8.480 -18.519 1.00 46.38 375 ASP A O 1
ATOM 3125 N N . SER A 1 376 ? 33.788 9.589 -17.015 1.00 51.56 376 SER A N 1
ATOM 3126 C CA . SER A 1 376 ? 34.890 9.782 -16.052 1.00 51.56 376 SER A CA 1
ATOM 3127 C C . SER A 1 376 ? 34.794 8.974 -14.749 1.00 51.56 376 SER A C 1
ATOM 3129 O O . SER A 1 376 ? 35.494 9.272 -13.777 1.00 51.56 376 SER A O 1
ATOM 3131 N N . ILE A 1 377 ? 33.943 7.947 -14.677 1.00 61.34 377 ILE A N 1
ATOM 3132 C CA . ILE A 1 377 ? 33.814 7.138 -13.454 1.00 61.34 377 ILE A CA 1
ATOM 3133 C C . ILE A 1 377 ? 34.874 6.037 -13.394 1.00 61.34 377 ILE A C 1
ATOM 3135 O O . ILE A 1 377 ? 34.937 5.171 -14.260 1.00 61.34 377 ILE A O 1
ATOM 3139 N N . SER A 1 378 ? 35.656 6.033 -12.306 1.00 69.25 378 SER A N 1
ATOM 3140 C CA . SER A 1 378 ? 36.603 4.956 -11.995 1.00 69.25 378 SER A CA 1
ATOM 3141 C C . SER A 1 378 ? 35.890 3.604 -11.875 1.00 69.25 378 SER A C 1
ATOM 3143 O O . SER A 1 378 ? 34.882 3.488 -11.171 1.00 69.25 378 SER A O 1
ATOM 3145 N N . TYR A 1 379 ? 36.460 2.585 -12.522 1.00 78.81 379 TYR A N 1
ATOM 3146 C CA . TYR A 1 379 ? 36.071 1.172 -12.457 1.00 78.81 379 TYR A CA 1
ATOM 3147 C C . TYR A 1 379 ? 35.680 0.724 -11.038 1.00 78.81 379 TYR A C 1
ATOM 3149 O O . TYR A 1 379 ? 34.606 0.159 -10.830 1.00 78.81 379 TYR A O 1
ATOM 3157 N N . GLU A 1 380 ? 36.496 1.087 -10.047 1.00 78.75 380 GLU A N 1
ATOM 3158 C CA . GLU A 1 380 ? 36.311 0.724 -8.639 1.00 78.75 380 GLU A CA 1
ATOM 3159 C C . GLU A 1 380 ? 34.991 1.260 -8.057 1.00 78.75 380 GLU A C 1
ATOM 3161 O O . GLU A 1 380 ? 34.320 0.586 -7.277 1.00 78.75 380 GLU A O 1
ATOM 3166 N N . ARG A 1 381 ? 34.546 2.453 -8.480 1.00 80.06 381 ARG A N 1
ATOM 3167 C CA . ARG A 1 381 ? 33.283 3.046 -8.004 1.00 80.06 381 ARG A CA 1
ATOM 3168 C C . ARG A 1 381 ? 32.064 2.322 -8.571 1.00 80.06 381 ARG A C 1
ATOM 3170 O O . ARG A 1 381 ? 31.072 2.177 -7.860 1.00 80.06 381 ARG A O 1
ATOM 3177 N N . ILE A 1 382 ? 32.127 1.872 -9.826 1.00 81.44 382 ILE A N 1
ATOM 3178 C CA . ILE A 1 382 ? 31.037 1.123 -10.477 1.00 81.44 382 ILE A CA 1
ATOM 3179 C C . ILE A 1 382 ? 30.939 -0.278 -9.866 1.00 81.44 382 ILE A C 1
ATOM 3181 O O . ILE A 1 382 ? 29.842 -0.707 -9.501 1.00 81.44 382 ILE A O 1
ATOM 3185 N N . GLN A 1 383 ? 32.085 -0.943 -9.687 1.00 89.38 383 GLN A N 1
ATOM 3186 C CA . GLN A 1 383 ? 32.184 -2.236 -9.014 1.00 89.38 383 GLN A CA 1
ATOM 3187 C C . GLN A 1 383 ? 31.618 -2.154 -7.591 1.00 89.38 383 GLN A C 1
ATOM 3189 O O . GLN A 1 383 ? 30.721 -2.920 -7.241 1.00 89.38 383 GLN A O 1
ATOM 3194 N N . ASN A 1 384 ? 32.070 -1.182 -6.792 1.00 88.50 384 ASN A N 1
ATOM 3195 C CA . ASN A 1 384 ? 31.576 -0.984 -5.430 1.00 88.50 384 ASN A CA 1
ATOM 3196 C C . ASN A 1 384 ? 30.067 -0.671 -5.395 1.00 88.50 384 ASN A C 1
ATOM 3198 O O . ASN A 1 384 ? 29.348 -1.160 -4.523 1.00 88.50 384 ASN A O 1
ATOM 3202 N N . GLY A 1 385 ? 29.560 0.098 -6.363 1.00 87.06 385 GLY A N 1
ATOM 3203 C CA . GLY A 1 385 ? 28.128 0.364 -6.504 1.00 87.06 385 GLY A CA 1
ATOM 3204 C C . GLY A 1 385 ? 27.312 -0.908 -6.756 1.00 87.06 385 GLY A C 1
ATOM 3205 O O . GLY A 1 385 ? 26.338 -1.156 -6.049 1.00 87.06 385 GLY A O 1
ATOM 3206 N N . CYS A 1 386 ? 27.733 -1.743 -7.709 1.00 90.88 386 CYS A N 1
ATOM 3207 C CA . CYS A 1 386 ? 27.069 -3.019 -8.002 1.00 90.88 386 CYS A CA 1
ATOM 3208 C C . CYS A 1 386 ? 27.146 -3.992 -6.817 1.00 90.88 386 CYS A C 1
ATOM 3210 O O . CYS A 1 386 ? 26.150 -4.629 -6.480 1.00 90.88 386 CYS A O 1
ATOM 3212 N N . LEU A 1 387 ? 28.298 -4.051 -6.144 1.00 93.81 387 LEU A N 1
ATOM 3213 C CA . LEU A 1 387 ? 28.505 -4.875 -4.954 1.00 93.81 387 LEU A CA 1
ATOM 3214 C C . LEU A 1 387 ? 27.541 -4.480 -3.831 1.00 93.81 387 LEU A C 1
ATOM 3216 O O . LEU A 1 387 ? 26.881 -5.328 -3.242 1.00 93.81 387 LEU A O 1
ATOM 3220 N N . THR A 1 388 ? 27.393 -3.179 -3.589 1.00 90.94 388 THR A N 1
ATOM 3221 C CA . THR A 1 388 ? 26.509 -2.657 -2.541 1.00 90.94 388 THR A CA 1
ATOM 3222 C C . THR A 1 388 ? 25.027 -2.938 -2.854 1.00 90.94 388 THR A C 1
ATOM 3224 O O . THR A 1 388 ? 24.246 -3.224 -1.946 1.00 90.94 388 THR A O 1
ATOM 3227 N N . ILE A 1 389 ? 24.636 -2.935 -4.137 1.00 91.75 389 ILE A N 1
ATOM 3228 C CA . ILE A 1 389 ? 23.288 -3.341 -4.574 1.00 91.75 389 ILE A CA 1
ATOM 3229 C C . ILE A 1 389 ? 23.043 -4.826 -4.275 1.00 91.75 389 ILE A C 1
ATOM 3231 O O . ILE A 1 389 ? 21.990 -5.171 -3.739 1.00 91.75 389 ILE A O 1
ATOM 3235 N N . PHE A 1 390 ? 24.003 -5.702 -4.586 1.00 94.88 390 PHE A N 1
ATOM 3236 C CA . PHE A 1 390 ? 23.889 -7.129 -4.273 1.00 94.88 390 PHE A CA 1
ATOM 3237 C C . PHE A 1 390 ? 23.815 -7.380 -2.764 1.00 94.88 390 PHE A C 1
ATOM 3239 O O . PHE A 1 390 ? 22.947 -8.123 -2.318 1.00 94.88 390 PHE A O 1
ATOM 3246 N N . GLU A 1 391 ? 24.648 -6.709 -1.965 1.00 94.38 391 GLU A N 1
ATOM 3247 C CA . GLU A 1 391 ? 24.580 -6.786 -0.500 1.00 94.38 391 GLU A CA 1
ATOM 3248 C C . GLU A 1 391 ? 23.196 -6.391 0.026 1.00 94.38 391 GLU A C 1
ATOM 3250 O O . GLU A 1 391 ? 22.640 -7.073 0.887 1.00 94.38 391 GLU A O 1
ATOM 3255 N N . ASN A 1 392 ? 22.609 -5.316 -0.511 1.00 91.75 392 ASN A N 1
ATOM 3256 C CA . ASN A 1 392 ? 21.261 -4.909 -0.131 1.00 91.75 392 ASN A CA 1
ATOM 3257 C C . ASN A 1 392 ? 20.233 -6.000 -0.474 1.00 91.75 392 ASN A C 1
ATOM 3259 O O . ASN A 1 392 ? 19.404 -6.331 0.366 1.00 91.75 392 ASN A O 1
ATOM 3263 N N . LEU A 1 393 ? 20.295 -6.599 -1.665 1.00 92.25 393 LEU A N 1
ATOM 3264 C CA . LEU A 1 393 ? 19.363 -7.658 -2.075 1.00 92.25 393 LEU A CA 1
ATOM 3265 C C . LEU A 1 393 ? 19.477 -8.933 -1.222 1.00 92.25 393 LEU A C 1
ATOM 3267 O O . LEU A 1 393 ? 18.467 -9.565 -0.933 1.00 92.25 393 LEU A O 1
ATOM 3271 N N . VAL A 1 394 ? 20.689 -9.308 -0.811 1.00 95.12 394 VAL A N 1
ATOM 3272 C CA . VAL A 1 394 ? 20.962 -10.599 -0.153 1.00 95.12 394 VAL A CA 1
ATOM 3273 C C . VAL A 1 394 ? 20.826 -10.531 1.374 1.00 95.12 394 VAL A C 1
ATOM 3275 O O . VAL A 1 394 ? 20.389 -11.494 2.017 1.00 95.12 394 VAL A O 1
ATOM 3278 N N . TYR A 1 395 ? 21.192 -9.403 1.990 1.00 92.62 395 TYR A N 1
ATOM 3279 C CA . TYR A 1 395 ? 21.259 -9.287 3.452 1.00 92.62 395 TYR A CA 1
ATOM 3280 C C . TYR A 1 395 ? 20.054 -8.604 4.103 1.00 92.62 395 TYR A C 1
ATOM 3282 O O . TYR A 1 395 ? 19.923 -8.699 5.322 1.00 92.62 395 TYR A O 1
ATOM 3290 N N . THR A 1 396 ? 19.193 -7.915 3.347 1.00 89.75 396 THR A N 1
ATOM 3291 C CA . THR A 1 396 ? 18.153 -7.044 3.938 1.00 89.75 396 THR A CA 1
ATOM 3292 C C . THR A 1 396 ? 16.734 -7.614 3.911 1.00 89.75 396 THR A C 1
ATOM 3294 O O . THR A 1 396 ? 15.796 -6.914 4.300 1.00 89.75 396 THR A O 1
ATOM 3297 N N . GLY A 1 397 ? 16.570 -8.871 3.490 1.00 89.31 397 GLY A N 1
ATOM 3298 C CA . GLY A 1 397 ? 15.278 -9.554 3.504 1.00 89.31 397 GLY A CA 1
ATOM 3299 C C . GLY A 1 397 ? 14.767 -9.830 4.921 1.00 89.31 397 GLY A C 1
ATOM 3300 O O . GLY A 1 397 ? 15.551 -10.035 5.848 1.00 89.31 397 GLY A O 1
ATOM 3301 N N . ILE A 1 398 ? 13.443 -9.831 5.083 1.00 87.81 398 ILE A N 1
ATOM 3302 C CA . ILE A 1 398 ? 12.758 -10.019 6.372 1.00 87.81 398 ILE A CA 1
ATOM 3303 C C . ILE A 1 398 ? 12.944 -11.422 6.970 1.00 87.81 398 ILE A C 1
ATOM 3305 O O . ILE A 1 398 ? 12.974 -11.575 8.189 1.00 87.81 398 ILE A O 1
ATOM 3309 N N . ASP A 1 399 ? 13.085 -12.431 6.116 1.00 89.31 399 ASP A N 1
ATOM 3310 C CA . ASP A 1 399 ? 13.305 -13.833 6.458 1.00 89.31 399 ASP A CA 1
ATOM 3311 C C . ASP A 1 399 ? 14.191 -14.503 5.389 1.00 89.31 399 ASP A C 1
ATOM 3313 O O . ASP A 1 399 ? 14.602 -13.878 4.409 1.00 89.31 399 ASP A O 1
ATOM 3317 N N . GLU A 1 400 ? 14.521 -15.780 5.581 1.00 92.12 400 GLU A N 1
ATOM 3318 C CA . GLU A 1 400 ? 15.378 -16.527 4.655 1.00 92.12 400 GLU A CA 1
ATOM 3319 C C . GLU A 1 400 ? 14.759 -16.685 3.254 1.00 92.12 400 GLU A C 1
ATOM 3321 O O . GLU A 1 400 ? 15.484 -16.651 2.262 1.00 92.12 400 GLU A O 1
ATOM 3326 N N . GLU A 1 401 ? 13.434 -16.803 3.149 1.00 92.88 401 GLU A N 1
ATOM 3327 C CA . GLU A 1 401 ? 12.727 -16.957 1.872 1.00 92.88 401 GLU A CA 1
ATOM 3328 C C . GLU A 1 401 ? 12.866 -15.697 1.008 1.00 92.88 401 GLU A C 1
ATOM 3330 O O . GLU A 1 401 ? 13.267 -15.764 -0.156 1.00 92.88 401 GLU A O 1
ATOM 3335 N N . HIS A 1 402 ? 12.641 -14.521 1.596 1.00 93.50 402 HIS A N 1
ATOM 3336 C CA . HIS A 1 402 ? 12.789 -13.250 0.890 1.00 93.50 402 HIS A CA 1
ATOM 3337 C C . HIS A 1 402 ? 14.257 -12.926 0.583 1.00 93.50 402 HIS A C 1
ATOM 3339 O O . HIS A 1 402 ? 14.547 -12.287 -0.429 1.00 93.50 402 HIS A O 1
ATOM 3345 N N . ARG A 1 403 ? 15.199 -13.408 1.406 1.00 94.38 403 ARG A N 1
ATOM 3346 C CA . ARG A 1 403 ? 16.638 -13.333 1.104 1.00 94.38 403 ARG A CA 1
ATOM 3347 C C . ARG A 1 403 ? 17.025 -14.228 -0.073 1.00 94.38 403 ARG A C 1
ATOM 3349 O O . ARG A 1 403 ? 17.778 -13.775 -0.931 1.00 94.38 403 ARG A O 1
ATOM 3356 N N . LYS A 1 404 ? 16.479 -15.448 -0.169 1.00 95.00 404 LYS A N 1
ATOM 3357 C CA . LYS A 1 404 ? 16.632 -16.318 -1.353 1.00 95.00 404 LYS A CA 1
ATOM 3358 C C . LYS A 1 404 ? 16.080 -15.645 -2.606 1.00 95.00 404 LYS A C 1
ATOM 3360 O O . LYS A 1 404 ? 16.736 -15.655 -3.641 1.00 95.00 404 LYS A O 1
ATOM 3365 N N . LEU A 1 405 ? 14.926 -14.987 -2.501 1.00 92.25 405 LEU A N 1
ATOM 3366 C CA . LEU A 1 405 ? 14.332 -14.250 -3.616 1.00 92.25 405 LEU A CA 1
ATOM 3367 C C . LEU A 1 405 ? 15.207 -13.064 -4.061 1.00 92.25 405 LEU A C 1
ATOM 3369 O O . LEU A 1 405 ? 15.483 -12.908 -5.250 1.00 92.25 405 LEU A O 1
ATOM 3373 N N . GLY A 1 406 ? 15.716 -12.269 -3.115 1.00 93.25 406 GLY A N 1
ATOM 3374 C CA . GLY A 1 406 ? 16.690 -11.211 -3.403 1.00 93.25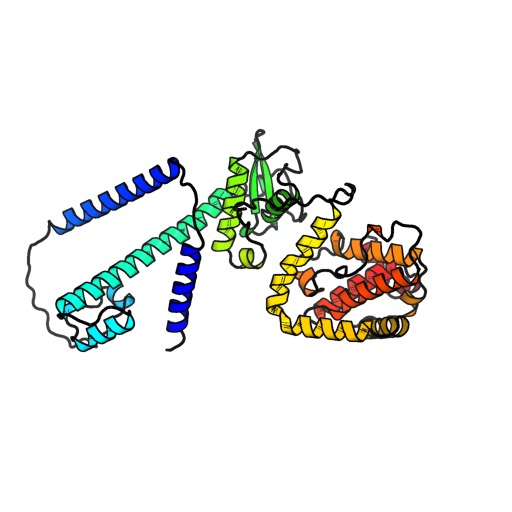 406 GLY A CA 1
ATOM 3375 C C . GLY A 1 406 ? 17.975 -11.746 -4.043 1.00 93.25 406 GLY A C 1
ATOM 3376 O O . GLY A 1 406 ? 18.473 -11.167 -5.013 1.00 93.25 406 GLY A O 1
ATOM 3377 N N . ALA A 1 407 ? 18.462 -12.894 -3.565 1.00 95.88 407 ALA A N 1
ATOM 3378 C CA . ALA A 1 407 ? 19.612 -13.576 -4.136 1.00 95.88 407 ALA A CA 1
ATOM 3379 C C . ALA A 1 407 ? 19.368 -14.039 -5.579 1.00 95.88 407 ALA A C 1
ATOM 3381 O O . ALA A 1 407 ? 20.222 -13.808 -6.437 1.00 95.88 407 ALA A O 1
ATOM 3382 N N . PHE A 1 408 ? 18.192 -14.598 -5.882 1.00 93.38 408 PHE A N 1
ATOM 3383 C CA . PHE A 1 408 ? 17.829 -14.957 -7.251 1.00 93.38 408 PHE A CA 1
ATOM 3384 C C . PHE A 1 408 ? 17.841 -13.743 -8.172 1.00 93.38 408 PHE A C 1
ATOM 3386 O O . PHE A 1 408 ? 18.477 -13.799 -9.216 1.00 93.38 408 PHE A O 1
ATOM 3393 N N . HIS A 1 409 ? 17.255 -12.608 -7.780 1.00 92.12 409 HIS A N 1
ATOM 3394 C CA . HIS A 1 409 ? 17.297 -11.403 -8.617 1.00 92.12 409 HIS A CA 1
ATOM 3395 C C . HIS A 1 409 ? 18.726 -10.915 -8.900 1.00 92.12 409 HIS A C 1
ATOM 3397 O O . HIS A 1 409 ? 19.031 -10.519 -10.031 1.00 92.12 409 HIS A O 1
ATOM 3403 N N . ALA A 1 410 ? 19.612 -10.970 -7.900 1.00 95.06 410 ALA A N 1
ATOM 3404 C CA . ALA A 1 410 ? 21.020 -10.633 -8.075 1.00 95.06 410 ALA A CA 1
ATOM 3405 C C . ALA A 1 410 ? 21.718 -11.604 -9.046 1.00 95.06 410 ALA A C 1
ATOM 3407 O O . ALA A 1 410 ? 22.310 -11.164 -10.035 1.00 95.06 410 ALA A O 1
ATOM 3408 N N . LEU A 1 411 ? 21.596 -12.916 -8.839 1.00 96.25 411 LEU A N 1
ATOM 3409 C CA . LEU A 1 411 ? 22.242 -13.927 -9.684 1.00 96.25 411 LEU A CA 1
ATOM 3410 C C . LEU A 1 411 ? 21.682 -13.943 -11.108 1.00 96.25 411 LEU A C 1
ATOM 3412 O O . LEU A 1 411 ? 22.454 -13.990 -12.064 1.00 96.25 411 LEU A O 1
ATOM 3416 N N . THR A 1 412 ? 20.369 -13.785 -11.268 1.00 94.19 412 THR A N 1
ATOM 3417 C CA . THR A 1 412 ? 19.705 -13.620 -12.564 1.00 94.19 412 THR A CA 1
ATOM 3418 C C . THR A 1 412 ? 20.337 -12.483 -13.359 1.00 94.19 412 THR A C 1
ATOM 3420 O O . THR A 1 412 ? 20.734 -12.678 -14.507 1.00 94.19 412 THR A O 1
ATOM 3423 N N . SER A 1 413 ? 20.542 -11.318 -12.740 1.00 94.12 413 SER A N 1
ATOM 3424 C CA . SER A 1 413 ? 21.217 -10.202 -13.408 1.00 94.12 413 SER A CA 1
ATOM 3425 C C . SER A 1 413 ? 22.683 -10.499 -13.762 1.00 94.12 413 SER A C 1
ATOM 3427 O O . SER A 1 413 ? 23.163 -10.076 -14.816 1.00 94.12 413 SER A O 1
ATOM 3429 N N . LEU A 1 414 ? 23.382 -11.272 -12.922 1.00 96.31 414 LEU A N 1
ATOM 3430 C CA . LEU A 1 414 ? 24.777 -11.650 -13.130 1.00 96.31 414 LEU A CA 1
ATOM 3431 C C . LEU A 1 414 ? 24.932 -12.584 -14.335 1.00 96.31 414 LEU A C 1
ATOM 3433 O O . LEU A 1 414 ? 25.858 -12.403 -15.125 1.00 96.31 414 LEU A O 1
ATOM 3437 N N . THR A 1 415 ? 23.995 -13.515 -14.545 1.00 95.94 415 THR A N 1
ATOM 3438 C CA . THR A 1 415 ? 24.005 -14.418 -15.715 1.00 95.94 415 THR A CA 1
ATOM 3439 C C . THR A 1 415 ? 23.896 -13.681 -17.059 1.00 95.94 415 THR A C 1
ATOM 3441 O O . THR A 1 415 ? 24.342 -14.173 -18.102 1.00 95.94 415 THR A O 1
ATOM 3444 N N . VAL A 1 416 ? 23.350 -12.460 -17.066 1.00 92.50 416 VAL A N 1
ATOM 3445 C CA . VAL A 1 416 ? 23.263 -11.644 -18.284 1.00 92.50 416 VAL A CA 1
ATOM 3446 C C . VAL A 1 416 ? 24.639 -11.127 -18.708 1.00 92.50 416 VAL A C 1
ATOM 3448 O O . VAL A 1 416 ? 24.903 -11.022 -19.908 1.00 92.50 416 VAL A O 1
ATOM 3451 N N . VAL A 1 417 ? 25.534 -10.846 -17.758 1.00 93.94 417 VAL A N 1
ATOM 3452 C CA . VAL A 1 417 ? 26.838 -10.207 -18.020 1.00 93.94 417 VAL A CA 1
ATOM 3453 C C . VAL A 1 417 ? 28.034 -11.150 -17.902 1.00 93.94 417 VAL A C 1
ATOM 3455 O O . VAL A 1 417 ? 29.024 -10.947 -18.603 1.00 93.94 417 VAL A O 1
ATOM 3458 N N . SER A 1 418 ? 27.934 -12.183 -17.064 1.00 96.25 418 SER A N 1
ATOM 3459 C CA . SER A 1 418 ? 28.987 -13.162 -16.803 1.00 96.25 418 SER A CA 1
ATOM 3460 C C . SER A 1 418 ? 28.692 -14.466 -17.536 1.00 96.25 418 SER A C 1
ATOM 3462 O O . SER A 1 418 ? 27.664 -15.110 -17.307 1.00 96.25 418 SER A O 1
ATOM 3464 N N . ARG A 1 419 ? 29.595 -14.861 -18.440 1.00 94.38 419 ARG A N 1
ATOM 3465 C CA . ARG A 1 419 ? 29.450 -16.093 -19.228 1.00 94.38 419 ARG A CA 1
ATOM 3466 C C . ARG A 1 419 ? 29.494 -17.333 -18.339 1.00 94.38 419 ARG A C 1
ATOM 3468 O O . ARG A 1 419 ? 28.674 -18.227 -18.525 1.00 94.38 419 ARG A O 1
ATOM 3475 N N . ASP A 1 420 ? 30.398 -17.355 -17.368 1.00 95.62 420 ASP A N 1
ATOM 3476 C CA . ASP A 1 420 ? 30.580 -18.502 -16.478 1.00 95.62 420 ASP A CA 1
ATOM 3477 C C . ASP A 1 420 ? 29.364 -18.681 -15.558 1.00 95.62 420 ASP A C 1
ATOM 3479 O O . ASP A 1 420 ? 28.851 -19.791 -15.424 1.00 95.62 420 ASP A O 1
ATOM 3483 N N . ALA A 1 421 ? 28.815 -17.582 -15.017 1.00 95.31 421 ALA A N 1
ATOM 3484 C CA . ALA A 1 421 ? 27.573 -17.629 -14.239 1.00 95.31 421 ALA A CA 1
ATOM 3485 C C . ALA A 1 421 ? 26.389 -18.131 -15.078 1.00 95.31 421 ALA A C 1
ATOM 3487 O O . ALA A 1 421 ? 25.561 -18.898 -14.593 1.00 95.31 421 ALA A O 1
ATOM 3488 N N . ARG A 1 422 ? 26.314 -17.723 -16.352 1.00 95.88 422 ARG A N 1
ATOM 3489 C CA . ARG A 1 422 ? 25.273 -18.180 -17.282 1.00 95.88 422 ARG A CA 1
ATOM 3490 C C . ARG A 1 422 ? 25.348 -19.677 -17.548 1.00 95.88 422 ARG A C 1
ATOM 3492 O O . ARG A 1 422 ? 24.316 -20.328 -17.624 1.00 95.88 422 ARG A O 1
ATOM 3499 N N . GLN A 1 423 ? 26.555 -20.209 -17.717 1.00 94.38 423 GLN A N 1
ATOM 3500 C CA . GLN A 1 423 ? 26.756 -21.638 -17.948 1.00 94.38 423 GLN A CA 1
ATOM 3501 C C . GLN A 1 423 ? 26.429 -22.465 -16.703 1.00 94.38 423 GLN A C 1
ATOM 3503 O O . GLN A 1 423 ? 25.880 -23.554 -16.834 1.00 94.38 423 GLN A O 1
ATOM 3508 N N . ALA A 1 424 ? 26.729 -21.941 -15.513 1.00 94.06 424 ALA A N 1
ATOM 3509 C CA . ALA A 1 424 ? 26.420 -22.607 -14.253 1.00 94.06 424 ALA A CA 1
ATOM 3510 C C . ALA A 1 424 ? 24.923 -22.558 -13.887 1.00 94.06 424 ALA A C 1
ATOM 3512 O O . ALA A 1 424 ? 24.417 -23.504 -13.289 1.00 94.06 424 ALA A O 1
ATOM 3513 N N . MET A 1 425 ? 24.211 -21.479 -14.244 1.00 93.62 425 MET A N 1
ATOM 3514 C CA . MET A 1 425 ? 22.793 -21.263 -13.906 1.00 93.62 425 MET A CA 1
ATOM 3515 C C . MET A 1 425 ? 21.959 -20.832 -15.130 1.00 93.62 425 MET A C 1
ATOM 3517 O O . MET A 1 425 ? 21.417 -19.720 -15.156 1.00 93.62 425 MET A O 1
ATOM 3521 N N . PRO A 1 426 ? 21.827 -21.687 -16.162 1.00 92.12 426 PRO A N 1
ATOM 3522 C CA . PRO A 1 426 ? 21.146 -21.331 -17.409 1.00 92.12 426 PRO A CA 1
ATOM 3523 C C . PRO A 1 426 ? 19.665 -20.985 -17.205 1.00 92.12 426 PRO A C 1
ATOM 3525 O O . PRO A 1 426 ? 19.174 -20.051 -17.835 1.00 92.12 426 PRO A O 1
ATOM 3528 N N . TRP A 1 427 ? 18.981 -21.638 -16.259 1.00 90.69 427 TRP A N 1
ATOM 3529 C CA . TRP A 1 427 ? 17.566 -21.377 -15.957 1.00 90.69 427 TRP A CA 1
ATOM 3530 C C . TRP A 1 427 ? 17.308 -19.936 -15.490 1.00 90.69 427 TRP A C 1
ATOM 3532 O O . TRP A 1 427 ? 16.269 -19.356 -15.801 1.00 90.69 427 TRP A O 1
ATOM 3542 N N . LEU A 1 428 ? 18.260 -19.324 -14.772 1.00 91.00 428 LEU A N 1
ATOM 3543 C CA . LEU A 1 428 ? 18.143 -17.924 -14.361 1.00 91.00 428 LEU A CA 1
ATOM 3544 C C . LEU A 1 428 ? 18.300 -16.987 -15.554 1.00 91.00 428 LEU A C 1
ATOM 3546 O O . LEU A 1 428 ? 17.590 -15.990 -15.638 1.00 91.00 428 LEU A O 1
ATOM 3550 N N . TYR A 1 429 ? 19.191 -17.304 -16.491 1.00 90.69 429 TYR A N 1
ATOM 3551 C CA . TYR A 1 429 ? 19.366 -16.502 -17.697 1.00 90.69 429 TYR A CA 1
ATOM 3552 C C . TYR A 1 429 ? 18.138 -16.570 -18.608 1.00 90.69 429 TYR A C 1
ATOM 3554 O O . TYR A 1 429 ? 17.651 -15.538 -19.069 1.00 90.69 429 TYR A O 1
ATOM 3562 N N . GLU A 1 430 ? 17.612 -17.774 -18.827 1.00 87.44 430 GLU A N 1
ATOM 3563 C CA . GLU A 1 430 ? 16.426 -18.005 -19.654 1.00 87.44 430 GLU A CA 1
ATOM 3564 C C . GLU A 1 430 ? 15.207 -17.243 -19.125 1.00 87.44 430 GLU A C 1
ATOM 3566 O O . GLU A 1 430 ? 14.470 -16.671 -19.923 1.00 87.44 430 GLU A O 1
ATOM 3571 N N . SER A 1 431 ? 15.071 -17.109 -17.799 1.00 82.44 431 SER A N 1
ATOM 3572 C CA . SER A 1 431 ? 13.964 -16.378 -17.157 1.00 82.44 431 SER A CA 1
ATOM 3573 C C . SER A 1 431 ? 13.877 -14.879 -17.491 1.00 82.44 431 SER A C 1
ATOM 3575 O O . SER A 1 431 ? 12.888 -14.233 -17.157 1.00 82.44 431 SER A O 1
ATOM 3577 N N . VAL A 1 432 ? 14.923 -14.299 -18.093 1.00 77.44 432 VAL A N 1
ATOM 3578 C CA . VAL A 1 432 ? 14.983 -12.866 -18.448 1.00 77.44 432 VAL A CA 1
ATOM 3579 C C . VAL A 1 432 ? 15.078 -12.633 -19.950 1.00 77.44 432 VAL A C 1
ATOM 3581 O O . VAL A 1 432 ? 14.957 -11.491 -20.395 1.00 77.44 432 VAL A O 1
ATOM 3584 N N . VAL A 1 433 ? 15.378 -13.670 -20.727 1.00 67.69 433 VAL A N 1
ATOM 3585 C CA . VAL A 1 433 ? 15.581 -13.571 -22.180 1.00 67.69 433 VAL A CA 1
ATOM 3586 C C . VAL A 1 433 ? 14.306 -13.915 -22.944 1.00 67.69 433 VAL A C 1
ATOM 3588 O O . VAL A 1 433 ? 14.103 -13.372 -24.031 1.00 67.69 433 VAL A O 1
ATOM 3591 N N . PHE A 1 434 ? 13.450 -14.743 -22.349 1.00 49.25 434 PHE A N 1
ATOM 3592 C CA . PHE A 1 434 ? 12.096 -15.062 -22.794 1.00 49.25 434 PHE A CA 1
ATOM 3593 C C . PHE A 1 434 ? 11.078 -14.395 -21.868 1.00 49.25 434 PHE A C 1
ATOM 3595 O O . PHE A 1 434 ? 9.977 -14.076 -22.369 1.00 49.25 434 PHE A O 1
#